Protein AF-A0A7S1QP02-F1 (afdb_monomer)

Radius of gyration: 26.19 Å; Cα contacts (8 Å, |Δi|>4): 646; chains: 1; bounding box: 62×50×78 Å

Solvent-accessible surface area (backbone atoms only — not comparable to full-atom values): 21861 Å² total; per-residue (Å²): 102,77,66,55,55,64,58,29,30,78,93,38,52,48,40,54,50,46,21,65,76,33,60,31,50,73,46,64,78,52,88,74,94,70,68,62,50,69,46,89,92,47,103,56,78,43,66,62,75,51,76,45,66,43,62,51,73,68,23,32,51,49,41,50,46,52,52,48,27,58,47,25,77,73,41,73,57,69,56,36,47,46,32,73,76,69,66,54,70,90,66,77,80,71,92,50,93,65,46,54,67,51,76,45,83,47,60,72,90,52,40,67,62,60,34,26,80,94,41,48,41,37,52,28,45,22,47,20,26,68,15,43,63,41,54,37,75,50,28,44,38,28,37,32,37,66,66,21,34,49,44,37,52,52,54,50,50,50,59,56,40,23,77,82,32,55,36,82,81,78,66,65,93,77,46,88,50,58,46,82,41,82,37,51,17,74,47,45,65,65,56,31,27,76,95,40,49,47,41,50,46,52,22,62,79,38,30,21,40,74,46,58,48,75,39,34,58,99,78,44,80,69,52,70,70,63,70,36,45,34,40,30,29,20,51,70,70,33,33,50,52,41,52,52,52,50,41,25,53,46,18,72,78,39,72,57,67,50,52,73,78,56,70,70,37,83,68,89,62,89,47,77,48,67,28,30,45,78,49,50,69,67,56,43,52,62,47,31,35,78,94,38,52,46,30,53,30,47,20,50,51,26,70,16,47,60,50,57,35,68,46,35,38,38,36,30,30,38,58,70,18,36,50,44,35,50,52,54,50,48,51,55,53,30,44,78,73,73,40,52,68,52,78,62,84,95,54,88,84,60,48,79,45,80,54,82,63,102,79,41,68,59,58,54,59,58,30,23,81,96,36,50,50,38,52,48,52,20,65,78,69,43,34,52,64,44,79,30,20,38,90,87,63,52,60,26,38,37,58

pLDDT: mean 86.46, std 13.13, range [42.91, 98.19]

Organism: Alexandrium catenella (NCBI:txid2925)

InterPro domains:
  IPR036612 K Homology domain, type 1 superfamily [SSF54791] (101-191)

Mean predicted aligned error: 8.54 Å

Foldseek 3Di:
DVLVCQLLDDVNVNVVVLCVVLVKDKDFPDPPVPDFDQDPPDPDGDDDTDIDIGDDPRSSVLSVLVSLQSSCVVVPCPPVVCCVVPVDLVDPDDPDLFKDKHKDAADLVCQCVCCDDVSLNVQLLCLQLVWRWHDRRRMTMTITGPSSRVSSVVLSVQSSVLQVFFGDDPPPVPDPFKDKDWAFLQCVCVCCDDQNPNVSVLSVVLSWDKDWGRARHSDGDGPNGGTIIIIIGHDPQSNVLSRLVVLQSRCVVPPCPNVVVDDADDDPDAWKDKGKDFADPVLVPQCCDDVRLNVQLLCLLLVWRWDCNDRIIMTIGGPSSSVSSVLSSVCSVCVVVVAFEDECPPPPSKDKAADPDDPDVVVCVCCDDVRVNVSVVSVVVSHDWDWGAYPVGGTIIID

Nearest PDB structures (foldseek):
  3aev-assembly1_B  TM=4.846E-01  e=1.961E-05  Pyrococcus horikoshii
  7mqa-assembly1_SW  TM=4.333E-01  e=4.065E-03  Homo sapiens
  2yqr-assembly1_A  TM=5.505E-01  e=5.426E-01  Homo sapiens
  4nbq-assembly1_A  TM=2.793E-01  e=1.440E-02  Coxiella burnetii RSA 493
  4nbq-assembly1_B  TM=2.946E-01  e=2.785E-02  Coxiella burnetii RSA 493

Structure (mmCIF, N/CA/C/O backbone):
data_AF-A0A7S1QP02-F1
#
_entry.id   AF-A0A7S1QP02-F1
#
loop_
_atom_site.group_PDB
_atom_site.id
_atom_site.type_symbol
_atom_site.label_atom_id
_atom_site.label_alt_id
_atom_site.label_comp_id
_atom_site.label_asym_id
_atom_site.label_entity_id
_atom_site.label_seq_id
_atom_site.pdbx_PDB_ins_code
_atom_site.Cartn_x
_atom_site.Cartn_y
_atom_site.Cartn_z
_atom_site.occupancy
_atom_site.B_iso_or_equiv
_atom_site.auth_seq_id
_atom_site.auth_comp_id
_atom_site.auth_asym_id
_atom_site.auth_atom_id
_atom_site.pdbx_PDB_model_num
ATOM 1 N N . ASP A 1 1 ? 35.250 -10.029 -15.459 1.00 49.50 1 ASP A N 1
ATOM 2 C CA . ASP A 1 1 ? 35.823 -9.808 -14.109 1.00 49.50 1 ASP A CA 1
ATOM 3 C C . ASP A 1 1 ? 35.282 -8.571 -13.396 1.00 49.50 1 ASP A C 1
ATOM 5 O O . ASP A 1 1 ? 34.650 -8.747 -12.364 1.00 49.50 1 ASP A O 1
ATOM 9 N N . LEU A 1 2 ? 35.412 -7.347 -13.934 1.00 54.09 2 LEU A N 1
ATOM 10 C CA . LEU A 1 2 ? 34.911 -6.124 -13.266 1.00 54.09 2 LEU A CA 1
ATOM 11 C C . LEU A 1 2 ? 33.413 -6.181 -12.892 1.00 54.09 2 LEU A C 1
ATOM 13 O O . LEU A 1 2 ? 33.050 -5.841 -11.773 1.00 54.09 2 LEU A O 1
ATOM 17 N N . SER A 1 3 ? 32.546 -6.671 -13.783 1.00 59.09 3 SER A N 1
ATOM 18 C CA . SER A 1 3 ? 31.089 -6.735 -13.564 1.00 59.09 3 SER A CA 1
ATOM 19 C C . SER A 1 3 ? 30.673 -7.689 -12.437 1.00 59.09 3 SER A C 1
ATOM 21 O O . SER A 1 3 ? 29.690 -7.432 -11.749 1.00 59.09 3 SER A O 1
ATOM 23 N N . VAL A 1 4 ? 31.434 -8.767 -12.223 1.00 61.22 4 VAL A N 1
ATOM 24 C CA . VAL A 1 4 ? 31.115 -9.824 -11.247 1.00 61.22 4 VAL A CA 1
ATOM 25 C C . VAL A 1 4 ? 31.229 -9.283 -9.828 1.00 61.22 4 VAL A C 1
ATOM 27 O O . VAL A 1 4 ? 30.309 -9.459 -9.039 1.00 61.22 4 VAL A O 1
ATOM 30 N N . GLY A 1 5 ? 32.309 -8.551 -9.528 1.00 61.28 5 GLY A N 1
ATOM 31 C CA . GLY A 1 5 ? 32.510 -7.915 -8.222 1.00 61.28 5 GLY A CA 1
ATOM 32 C C . GLY A 1 5 ? 31.448 -6.862 -7.881 1.00 61.28 5 GLY A C 1
ATOM 33 O O . GLY A 1 5 ? 31.125 -6.663 -6.712 1.00 61.28 5 GLY A O 1
ATOM 34 N N . PHE A 1 6 ? 30.863 -6.204 -8.890 1.00 67.50 6 PHE A N 1
ATOM 35 C CA . PHE A 1 6 ? 29.771 -5.244 -8.685 1.00 67.50 6 PHE A CA 1
ATOM 36 C C . PHE A 1 6 ? 28.426 -5.924 -8.437 1.00 67.50 6 PHE A C 1
ATOM 38 O O . PHE A 1 6 ? 27.654 -5.459 -7.603 1.00 67.50 6 PHE A O 1
ATOM 45 N N . VAL A 1 7 ? 28.166 -7.023 -9.143 1.00 68.81 7 VAL A N 1
ATOM 46 C CA . VAL A 1 7 ? 26.959 -7.839 -8.978 1.00 68.81 7 VAL A CA 1
ATOM 47 C C . VAL A 1 7 ? 26.949 -8.536 -7.614 1.00 68.81 7 VAL A C 1
ATOM 49 O O . VAL A 1 7 ? 25.922 -8.562 -6.941 1.00 68.81 7 VAL A O 1
ATOM 52 N N . THR A 1 8 ? 28.094 -9.048 -7.157 1.00 72.50 8 THR A N 1
ATOM 53 C CA . THR A 1 8 ? 28.209 -9.662 -5.827 1.00 72.50 8 THR A CA 1
ATOM 54 C C . THR A 1 8 ? 28.204 -8.620 -4.706 1.00 72.50 8 THR A C 1
ATOM 56 O O . THR A 1 8 ? 27.559 -8.818 -3.672 1.00 72.50 8 THR A O 1
ATOM 59 N N . GLY A 1 9 ? 28.869 -7.480 -4.907 1.00 69.75 9 GLY A N 1
ATOM 60 C CA . GLY A 1 9 ? 29.130 -6.496 -3.858 1.00 69.75 9 GLY A CA 1
ATOM 61 C C . GLY A 1 9 ? 30.171 -6.990 -2.845 1.00 69.75 9 GLY A C 1
ATOM 62 O O . GLY A 1 9 ? 30.609 -8.141 -2.881 1.00 69.75 9 GLY A O 1
ATOM 63 N N . ALA A 1 10 ? 30.574 -6.121 -1.911 1.00 70.06 10 ALA A N 1
ATOM 64 C CA . ALA A 1 10 ? 31.550 -6.488 -0.880 1.00 70.06 10 ALA A CA 1
ATOM 65 C C . ALA A 1 10 ? 31.047 -7.712 -0.088 1.00 70.06 10 ALA A C 1
ATOM 67 O O . ALA A 1 10 ? 29.937 -7.690 0.445 1.00 70.06 10 ALA A O 1
ATOM 68 N N . ASN A 1 11 ? 31.844 -8.784 -0.050 1.00 70.75 11 ASN A N 1
ATOM 69 C CA . ASN A 1 11 ? 31.512 -10.063 0.593 1.00 70.75 11 ASN A CA 1
ATOM 70 C C . ASN A 1 11 ? 30.176 -10.696 0.138 1.00 70.75 11 ASN A C 1
ATOM 72 O O . ASN A 1 11 ? 29.549 -11.421 0.907 1.00 70.75 11 ASN A O 1
ATOM 76 N N . GLY A 1 12 ? 29.701 -10.413 -1.082 1.00 76.25 12 GLY A N 1
ATOM 77 C CA . GLY A 1 12 ? 28.426 -10.952 -1.576 1.00 76.25 12 GLY A CA 1
ATOM 78 C C . GLY A 1 12 ? 27.178 -10.254 -1.018 1.00 76.25 12 GLY A C 1
ATOM 79 O O . GLY A 1 12 ? 26.059 -10.694 -1.279 1.00 76.25 12 GLY A O 1
ATOM 80 N N . ALA A 1 13 ? 27.335 -9.168 -0.252 1.00 84.00 13 ALA A N 1
ATOM 81 C CA . ALA A 1 13 ? 26.232 -8.525 0.462 1.00 84.00 13 ALA A CA 1
ATOM 82 C C . ALA A 1 13 ? 25.151 -7.940 -0.460 1.00 84.00 13 ALA A C 1
ATOM 84 O O . ALA A 1 13 ? 23.989 -7.848 -0.061 1.00 84.00 13 ALA A O 1
ATOM 85 N N . HIS A 1 14 ? 25.506 -7.524 -1.681 1.00 86.69 14 HIS A N 1
ATOM 86 C CA . HIS A 1 14 ? 24.513 -7.011 -2.622 1.00 86.69 14 HIS A CA 1
ATOM 87 C C . HIS A 1 14 ? 23.657 -8.146 -3.184 1.00 86.69 14 HIS A C 1
ATOM 89 O O . HIS A 1 14 ? 22.432 -8.051 -3.168 1.00 86.69 14 HIS A O 1
ATOM 95 N N . LEU A 1 15 ? 24.303 -9.240 -3.587 1.00 87.88 15 LEU A N 1
ATOM 96 C CA . LEU A 1 15 ? 23.632 -10.428 -4.097 1.00 87.88 15 LEU A CA 1
ATOM 97 C C . LEU A 1 15 ? 22.687 -11.018 -3.040 1.00 87.88 15 LEU A C 1
ATOM 99 O O . LEU A 1 15 ? 21.513 -11.207 -3.338 1.00 87.88 15 LEU A O 1
ATOM 103 N N . ARG A 1 16 ? 23.137 -11.152 -1.783 1.00 90.00 16 ARG A N 1
ATOM 104 C CA . ARG A 1 16 ? 22.290 -11.578 -0.649 1.00 90.00 16 ARG A CA 1
ATOM 105 C C . ARG A 1 16 ? 21.060 -10.697 -0.433 1.00 90.00 16 ARG A C 1
ATOM 107 O O . ARG A 1 16 ? 19.982 -11.200 -0.144 1.00 90.00 16 ARG A O 1
ATOM 114 N N . ARG A 1 17 ? 21.206 -9.379 -0.581 1.00 91.88 17 ARG A N 1
ATOM 115 C CA . ARG A 1 17 ? 20.083 -8.445 -0.429 1.00 91.88 17 ARG A CA 1
ATOM 116 C C . ARG A 1 17 ? 19.027 -8.654 -1.509 1.00 91.88 17 ARG A C 1
ATOM 118 O O . ARG A 1 17 ? 17.843 -8.597 -1.216 1.00 91.88 17 ARG A O 1
ATOM 125 N N . VAL A 1 18 ? 19.455 -8.887 -2.748 1.00 94.00 18 VAL A N 1
ATOM 126 C CA . VAL A 1 18 ? 18.533 -9.134 -3.865 1.00 94.00 18 VAL A CA 1
ATOM 127 C C . VAL A 1 18 ? 17.896 -10.525 -3.753 1.00 94.00 18 VAL A C 1
ATOM 129 O O . VAL A 1 18 ? 16.729 -10.676 -4.104 1.00 94.00 18 VAL A O 1
ATOM 132 N N . GLU A 1 19 ? 18.616 -11.518 -3.215 1.00 94.94 19 GLU A N 1
ATOM 133 C CA . GLU A 1 19 ? 18.048 -12.825 -2.840 1.00 94.94 19 GLU A CA 1
ATOM 134 C C . GLU A 1 19 ? 16.889 -12.668 -1.847 1.00 94.94 19 GLU A C 1
ATOM 136 O O . GLU A 1 19 ? 15.806 -13.201 -2.081 1.00 94.94 19 GLU A O 1
ATOM 141 N N . GLU A 1 20 ? 17.096 -11.889 -0.781 1.00 94.69 20 GLU A N 1
ATOM 142 C CA . GLU A 1 20 ? 16.081 -11.614 0.243 1.00 94.69 20 GLU A CA 1
ATOM 143 C C . GLU A 1 20 ? 14.900 -10.802 -0.311 1.00 94.69 20 GLU A C 1
ATOM 145 O O . GLU A 1 20 ? 13.749 -11.175 -0.098 1.00 94.69 20 GLU A O 1
ATOM 150 N N . GLU A 1 21 ? 15.171 -9.738 -1.074 1.00 93.81 21 GLU A N 1
ATOM 151 C CA . GLU A 1 21 ? 14.143 -8.863 -1.658 1.00 93.81 21 GLU A CA 1
ATOM 152 C C . GLU A 1 21 ? 13.182 -9.626 -2.579 1.00 93.81 21 GLU A C 1
ATOM 154 O O . GLU A 1 21 ? 11.975 -9.384 -2.558 1.00 93.81 21 GLU A O 1
ATOM 159 N N . TRP A 1 22 ? 13.706 -10.553 -3.385 1.00 95.69 22 TRP A N 1
ATOM 160 C CA . TRP A 1 22 ? 12.922 -11.260 -4.400 1.00 95.69 22 TRP A CA 1
ATOM 161 C C . TRP A 1 22 ? 12.559 -12.700 -4.032 1.00 95.69 22 TRP A C 1
ATOM 163 O O . TRP A 1 22 ? 11.867 -13.361 -4.813 1.00 95.69 22 TRP A O 1
ATOM 173 N N . GLY A 1 23 ? 13.002 -13.193 -2.873 1.00 96.00 23 GLY A N 1
ATOM 174 C CA . GLY A 1 23 ? 12.781 -14.575 -2.444 1.00 96.00 23 GLY A CA 1
ATOM 175 C C . GLY A 1 23 ? 13.398 -15.587 -3.414 1.00 96.00 23 GLY A C 1
ATOM 176 O O . GLY A 1 23 ? 12.734 -16.538 -3.836 1.00 96.00 23 GLY A O 1
ATOM 177 N N . VAL A 1 24 ? 14.645 -15.350 -3.822 1.00 96.88 24 VAL A N 1
ATOM 178 C CA . VAL A 1 24 ? 15.385 -16.187 -4.781 1.00 96.88 24 VAL A CA 1
ATOM 179 C C . VAL A 1 24 ? 16.735 -16.617 -4.224 1.00 96.88 24 VAL A C 1
ATOM 181 O O . VAL A 1 24 ? 17.241 -16.035 -3.274 1.00 96.88 24 VAL A O 1
ATOM 184 N N . ILE A 1 25 ? 17.339 -17.614 -4.863 1.00 95.50 25 ILE A N 1
ATOM 185 C CA . ILE A 1 25 ? 18.738 -17.997 -4.659 1.00 95.50 25 ILE A CA 1
ATOM 186 C C . ILE A 1 25 ? 19.488 -17.719 -5.958 1.00 95.50 25 ILE A C 1
ATOM 188 O O . ILE A 1 25 ? 19.009 -18.065 -7.039 1.00 95.50 25 ILE A O 1
ATOM 192 N N . MET A 1 26 ? 20.661 -17.104 -5.866 1.00 92.81 26 MET A N 1
ATOM 193 C CA . MET A 1 26 ? 21.491 -16.744 -7.006 1.00 92.81 26 MET A CA 1
ATOM 194 C C . MET A 1 26 ? 22.904 -17.295 -6.840 1.00 92.81 26 MET A C 1
ATOM 196 O O . MET A 1 26 ? 23.518 -17.190 -5.783 1.00 92.81 26 MET A O 1
ATOM 200 N N . MET A 1 27 ? 23.457 -17.862 -7.907 1.00 89.38 27 MET A N 1
ATOM 201 C CA . MET A 1 27 ? 24.835 -18.354 -7.911 1.00 89.38 27 MET A CA 1
ATOM 202 C C . MET A 1 27 ? 25.445 -18.262 -9.298 1.00 89.38 27 MET A C 1
ATOM 204 O O . MET A 1 27 ? 24.757 -18.424 -10.304 1.00 89.38 27 MET A O 1
ATOM 208 N N . PHE A 1 28 ? 26.749 -18.017 -9.361 1.00 85.81 28 PHE A N 1
ATOM 209 C CA . PHE A 1 28 ? 27.477 -18.121 -10.618 1.00 85.81 28 PHE A CA 1
ATOM 210 C C . PHE A 1 28 ? 27.675 -19.604 -10.940 1.00 85.81 28 PHE A C 1
ATOM 212 O O . PHE A 1 28 ? 28.263 -20.329 -10.141 1.00 85.81 28 PHE A O 1
ATOM 219 N N . ALA A 1 29 ? 27.127 -20.052 -12.071 1.00 73.38 29 ALA A N 1
ATOM 220 C CA . ALA A 1 29 ? 27.144 -21.458 -12.477 1.00 73.38 29 ALA A CA 1
ATOM 221 C C . ALA A 1 29 ? 28.553 -21.923 -12.873 1.00 73.38 29 ALA A C 1
ATOM 223 O O . ALA A 1 29 ? 28.926 -23.069 -12.644 1.00 73.38 29 ALA A O 1
ATOM 224 N N . GLU A 1 30 ? 29.353 -21.009 -13.415 1.00 64.31 30 GLU A N 1
ATOM 225 C CA . GLU A 1 30 ? 30.724 -21.254 -13.833 1.00 64.31 30 GLU A CA 1
ATOM 226 C C . GLU A 1 30 ? 31.567 -20.104 -13.282 1.00 64.31 30 GLU A C 1
ATOM 228 O O . GLU A 1 30 ? 31.364 -18.955 -13.646 1.00 64.31 30 GLU A O 1
ATOM 233 N N . TYR A 1 31 ? 32.466 -20.401 -12.343 1.00 55.09 31 TYR A N 1
ATOM 234 C CA . TYR A 1 31 ? 33.535 -19.499 -11.893 1.00 55.09 31 TYR A CA 1
ATOM 235 C C . TYR A 1 31 ? 34.872 -20.139 -12.294 1.00 55.09 31 TYR A C 1
ATOM 237 O O . TYR A 1 31 ? 35.757 -20.362 -11.473 1.00 55.09 31 TYR A O 1
ATOM 245 N N . SER A 1 32 ? 34.978 -20.595 -13.547 1.00 49.97 32 SER A N 1
ATOM 246 C CA . SER A 1 32 ? 36.128 -21.388 -14.009 1.00 49.97 32 SER A CA 1
ATOM 247 C C . SER A 1 32 ? 37.253 -20.516 -14.569 1.00 49.97 32 SER A C 1
ATOM 249 O O . SER A 1 32 ? 38.399 -20.958 -14.651 1.00 49.97 32 SER A O 1
ATOM 251 N N . GLY A 1 33 ? 36.940 -19.279 -14.972 1.00 50.47 33 GLY A N 1
ATOM 252 C CA . GLY A 1 33 ? 37.865 -18.382 -15.660 1.00 50.47 33 GLY A CA 1
ATOM 253 C C . GLY A 1 33 ? 38.408 -18.904 -16.990 1.00 50.47 33 GLY A C 1
ATOM 254 O O . GLY A 1 33 ? 39.396 -18.363 -17.485 1.00 50.47 33 GLY A O 1
ATOM 255 N N . ARG A 1 34 ? 37.786 -19.943 -17.562 1.00 45.41 34 ARG A N 1
ATOM 256 C CA . ARG A 1 34 ? 38.250 -20.612 -18.787 1.00 45.41 34 ARG A CA 1
ATOM 257 C C . ARG A 1 34 ? 37.310 -20.443 -19.975 1.00 45.41 34 ARG A C 1
ATOM 259 O O . ARG A 1 34 ? 37.799 -20.445 -21.101 1.00 45.41 34 ARG A O 1
ATOM 266 N N . ASP A 1 35 ? 36.021 -20.214 -19.745 1.00 48.34 35 ASP A N 1
ATOM 267 C CA . ASP A 1 35 ? 35.048 -20.129 -20.831 1.00 48.34 35 ASP A CA 1
ATOM 268 C C . ASP A 1 35 ? 34.835 -18.683 -21.280 1.00 48.34 35 ASP A C 1
ATOM 270 O O . ASP A 1 35 ? 34.201 -17.840 -20.645 1.00 48.34 35 ASP A O 1
ATOM 274 N N . VAL A 1 36 ? 35.464 -18.386 -22.410 1.00 50.59 36 VAL A N 1
ATOM 275 C CA . VAL A 1 36 ? 35.325 -17.144 -23.151 1.00 50.59 36 VAL A CA 1
ATOM 276 C C . VAL A 1 36 ? 34.246 -17.370 -24.202 1.00 50.59 36 VAL A C 1
ATOM 278 O O . VAL A 1 36 ? 34.511 -17.925 -25.266 1.00 50.59 36 VAL A O 1
ATOM 281 N N . THR A 1 37 ? 33.022 -16.931 -23.935 1.00 48.84 37 THR A N 1
ATOM 282 C CA . THR A 1 37 ? 32.000 -16.835 -24.979 1.00 48.84 37 THR A CA 1
ATOM 283 C C . THR A 1 37 ? 32.364 -15.683 -25.924 1.00 48.84 37 THR A C 1
ATOM 285 O O . THR A 1 37 ? 32.526 -14.538 -25.493 1.00 48.84 37 THR A O 1
ATOM 288 N N . PRO A 1 38 ? 32.531 -15.929 -27.233 1.00 44.19 38 PRO A N 1
ATOM 289 C CA . PRO A 1 38 ? 32.737 -14.843 -28.177 1.00 44.19 38 PRO A CA 1
ATOM 290 C C . PRO A 1 38 ? 31.475 -13.973 -28.213 1.00 44.19 38 PRO A C 1
ATOM 292 O O . PRO A 1 38 ? 30.380 -14.446 -28.516 1.00 44.19 38 PRO A O 1
ATOM 295 N N . ALA A 1 39 ? 31.614 -12.684 -27.893 1.00 44.31 39 ALA A N 1
ATOM 296 C CA . ALA A 1 39 ? 30.530 -11.731 -28.082 1.00 44.31 39 ALA A CA 1
ATOM 297 C C . ALA A 1 39 ? 30.248 -11.606 -29.584 1.00 44.31 39 ALA A C 1
ATOM 299 O O . ALA A 1 39 ? 31.131 -11.225 -30.355 1.00 44.31 39 ALA A O 1
ATOM 300 N N . ALA A 1 40 ? 29.020 -11.920 -29.999 1.00 42.91 40 ALA A N 1
ATOM 301 C CA . ALA A 1 40 ? 28.601 -11.777 -31.386 1.00 42.91 40 ALA A CA 1
ATOM 302 C C . ALA A 1 40 ? 28.872 -10.342 -31.882 1.00 42.91 40 ALA A C 1
ATOM 304 O O . ALA A 1 40 ? 28.337 -9.377 -31.336 1.00 42.91 40 ALA A O 1
ATOM 305 N N . GLY A 1 41 ? 29.721 -10.210 -32.906 1.00 50.03 41 GLY A N 1
ATOM 306 C CA . GLY A 1 41 ? 29.921 -8.965 -33.658 1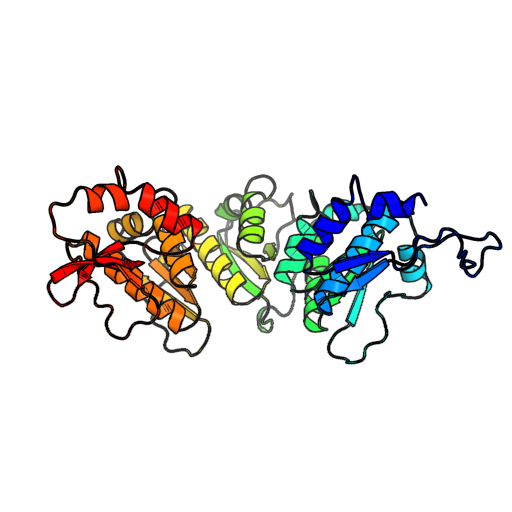.00 50.03 41 GLY A CA 1
ATOM 307 C C . GLY A 1 41 ? 31.109 -8.079 -33.265 1.00 50.03 41 GLY A C 1
ATOM 308 O O . GLY A 1 41 ? 31.358 -7.093 -33.951 1.00 50.03 41 GLY A O 1
ATOM 309 N N . SER A 1 42 ? 31.892 -8.407 -32.235 1.00 47.25 42 SER A N 1
ATOM 310 C CA . SER A 1 42 ? 33.157 -7.709 -31.958 1.00 47.25 42 SER A CA 1
ATOM 311 C C . SER A 1 42 ? 34.255 -8.747 -31.804 1.00 47.25 42 SER A C 1
ATOM 313 O O . SER A 1 42 ? 34.231 -9.482 -30.824 1.00 47.25 42 SER A O 1
ATOM 315 N N . GLY A 1 43 ? 35.201 -8.826 -32.742 1.00 48.25 43 GLY A N 1
ATOM 316 C CA . GLY A 1 43 ? 36.301 -9.807 -32.775 1.00 48.25 43 GLY A CA 1
ATOM 317 C C . GLY A 1 43 ? 37.287 -9.773 -31.594 1.00 48.25 43 GLY A C 1
ATOM 318 O O . GLY A 1 43 ? 38.425 -10.200 -31.745 1.00 48.25 43 GLY A O 1
ATOM 319 N N . GLN A 1 44 ? 36.880 -9.266 -30.427 1.00 46.06 44 GLN A N 1
ATOM 320 C CA . GLN A 1 44 ? 37.563 -9.448 -29.157 1.00 46.06 44 GLN A CA 1
ATOM 321 C C . GLN A 1 44 ? 36.778 -10.422 -28.260 1.00 46.06 44 GLN A C 1
ATOM 323 O O . GLN A 1 44 ? 35.591 -10.195 -28.005 1.00 46.06 44 GLN A O 1
ATOM 328 N N . PRO A 1 45 ? 37.431 -11.472 -27.733 1.00 48.47 45 PRO A N 1
ATOM 329 C CA . PRO A 1 45 ? 36.833 -12.353 -26.741 1.00 48.47 45 PRO A CA 1
ATOM 330 C C . PRO A 1 45 ? 36.399 -11.562 -25.499 1.00 48.47 45 PRO A C 1
ATOM 332 O O . PRO A 1 45 ? 37.230 -10.993 -24.791 1.00 48.47 45 PRO A O 1
ATOM 335 N N . ARG A 1 46 ? 35.091 -11.508 -25.224 1.00 57.41 46 ARG A N 1
ATOM 336 C CA . ARG A 1 46 ? 34.545 -10.883 -24.013 1.00 57.41 46 ARG A CA 1
ATOM 337 C C . ARG A 1 46 ? 34.178 -11.976 -23.028 1.00 57.41 46 ARG A C 1
ATOM 339 O O . ARG A 1 46 ? 33.242 -12.724 -23.249 1.00 57.41 46 ARG A O 1
ATOM 346 N N . ARG A 1 47 ? 34.904 -12.042 -21.918 1.00 63.81 47 ARG A N 1
ATOM 347 C CA . ARG A 1 47 ? 34.622 -12.990 -20.840 1.00 63.81 47 ARG A CA 1
ATOM 348 C C . ARG A 1 47 ? 33.305 -12.622 -20.147 1.00 63.81 47 ARG A C 1
ATOM 350 O O . ARG A 1 47 ? 33.227 -11.573 -19.502 1.00 63.81 47 ARG A O 1
ATOM 357 N N . THR A 1 48 ? 32.282 -13.462 -20.293 1.00 68.75 48 THR A N 1
ATOM 358 C CA . THR A 1 48 ? 31.011 -13.353 -19.561 1.00 68.75 48 THR A CA 1
ATOM 359 C C . THR A 1 48 ? 30.893 -14.502 -18.574 1.00 68.75 48 THR A C 1
ATOM 361 O O . THR A 1 48 ? 31.256 -15.618 -18.913 1.00 68.75 48 THR A O 1
ATOM 364 N N . GLU A 1 49 ? 30.354 -14.238 -17.390 1.00 77.12 49 GLU A N 1
ATOM 365 C CA . GLU A 1 49 ? 30.081 -15.271 -16.387 1.00 77.12 49 GLU A CA 1
ATOM 366 C C . GLU A 1 49 ? 28.559 -15.472 -16.292 1.00 77.12 49 GLU A C 1
ATOM 368 O O . GLU A 1 49 ? 27.796 -14.502 -16.393 1.00 77.12 49 GLU A O 1
ATOM 373 N N . THR A 1 50 ? 28.110 -16.710 -16.085 1.00 83.62 50 THR A N 1
ATOM 374 C CA . THR A 1 50 ? 26.680 -17.055 -16.048 1.00 83.62 50 THR A CA 1
ATOM 375 C C . THR A 1 50 ? 26.141 -16.994 -14.621 1.00 83.62 50 THR A C 1
ATOM 377 O O . THR A 1 50 ? 26.553 -17.777 -13.767 1.00 83.62 50 THR A O 1
ATOM 380 N N . LEU A 1 51 ? 25.185 -16.095 -14.362 1.00 88.38 51 LEU A N 1
ATOM 381 C CA . LEU A 1 51 ? 24.447 -16.027 -13.096 1.00 88.38 51 LEU A CA 1
ATOM 382 C C . LEU A 1 51 ? 23.147 -16.834 -13.201 1.00 88.38 51 LEU A C 1
ATOM 384 O O . LEU A 1 51 ? 22.218 -16.437 -13.903 1.00 88.38 51 LEU A O 1
ATOM 388 N N . ALA A 1 52 ? 23.070 -17.947 -12.479 1.00 90.81 52 ALA A N 1
ATOM 389 C CA . ALA A 1 52 ? 21.853 -18.729 -12.333 1.00 90.81 52 ALA A CA 1
ATOM 390 C C . ALA A 1 52 ? 20.975 -18.146 -11.215 1.00 90.81 52 ALA A C 1
ATOM 392 O O . ALA A 1 52 ? 21.470 -17.822 -10.135 1.00 90.81 52 ALA A O 1
ATOM 393 N N . ILE A 1 53 ? 19.669 -18.025 -11.475 1.00 93.69 53 ILE A N 1
ATOM 394 C CA . ILE A 1 53 ? 18.671 -17.488 -10.539 1.00 93.69 53 ILE A CA 1
ATOM 395 C C . ILE A 1 53 ? 17.580 -18.543 -10.346 1.00 93.69 53 ILE A C 1
ATOM 397 O O . ILE A 1 53 ? 16.919 -18.941 -11.304 1.00 93.69 53 ILE A O 1
ATOM 401 N N . PHE A 1 54 ? 17.364 -18.973 -9.109 1.00 94.38 54 PHE A N 1
ATOM 402 C CA . PHE A 1 54 ? 16.411 -20.013 -8.725 1.00 94.38 54 PHE A CA 1
ATOM 403 C C . PHE A 1 54 ? 15.331 -19.435 -7.808 1.00 94.38 54 PHE A C 1
ATOM 405 O O . PHE A 1 54 ? 15.614 -18.588 -6.969 1.00 94.38 54 PHE A O 1
ATOM 412 N N . GLY A 1 55 ? 14.086 -19.891 -7.949 1.00 94.88 55 GLY A N 1
ATOM 413 C CA . GLY A 1 55 ? 12.946 -19.405 -7.159 1.00 94.88 55 GLY A CA 1
ATOM 414 C C . GLY A 1 55 ? 11.674 -19.253 -7.998 1.00 94.88 55 GLY A C 1
ATOM 415 O O . GLY A 1 55 ? 11.656 -19.710 -9.144 1.00 94.88 55 GLY A O 1
ATOM 416 N N . PRO A 1 56 ? 10.606 -18.623 -7.479 1.00 93.38 56 PRO A N 1
ATOM 417 C CA . PRO A 1 56 ? 9.357 -18.393 -8.215 1.00 93.38 56 PRO A CA 1
ATOM 418 C C . PRO A 1 56 ? 9.553 -17.509 -9.458 1.00 93.38 56 PRO A C 1
ATOM 420 O O . PRO A 1 56 ? 10.395 -16.615 -9.448 1.00 93.38 56 PRO A O 1
ATOM 423 N N . ARG A 1 57 ? 8.745 -17.694 -10.519 1.00 91.12 57 ARG A N 1
ATOM 424 C CA . ARG A 1 57 ? 8.850 -16.947 -11.802 1.00 91.12 57 ARG A CA 1
ATOM 425 C C . ARG A 1 57 ? 8.997 -15.432 -11.601 1.00 91.12 57 ARG A C 1
ATOM 427 O O . ARG A 1 57 ? 9.923 -14.832 -12.143 1.00 91.12 57 ARG A O 1
ATOM 434 N N . ARG A 1 58 ? 8.108 -14.837 -10.796 1.00 92.94 58 ARG A N 1
ATOM 435 C CA . ARG A 1 58 ? 8.114 -13.403 -10.459 1.00 92.94 58 ARG A CA 1
ATOM 436 C C . ARG A 1 58 ? 9.412 -12.990 -9.755 1.00 92.94 58 ARG A C 1
ATOM 438 O O . ARG A 1 58 ? 10.045 -12.033 -10.189 1.00 92.94 58 ARG A O 1
ATOM 445 N N . GLY A 1 59 ? 9.839 -13.746 -8.740 1.00 95.56 59 GLY A N 1
ATOM 446 C CA . GLY A 1 59 ? 11.091 -13.505 -8.016 1.00 95.56 59 GLY A CA 1
ATOM 447 C C . GLY A 1 59 ? 12.311 -13.557 -8.935 1.00 95.56 59 GLY A C 1
ATOM 448 O O . GLY A 1 59 ? 13.108 -12.621 -8.965 1.00 95.56 59 GLY A O 1
ATOM 449 N N . ARG A 1 60 ? 12.412 -14.594 -9.782 1.00 94.56 60 ARG A N 1
ATOM 450 C CA . ARG A 1 60 ? 13.518 -14.724 -10.747 1.00 94.56 60 ARG A CA 1
ATOM 451 C C . ARG A 1 60 ? 13.584 -13.537 -11.701 1.00 94.56 60 ARG A C 1
ATOM 453 O O . ARG A 1 60 ? 14.668 -13.023 -11.955 1.00 94.56 60 ARG A O 1
ATOM 460 N N . ARG A 1 61 ? 12.434 -13.085 -12.213 1.00 94.25 61 ARG A N 1
ATOM 461 C CA . ARG A 1 61 ? 12.372 -11.945 -13.137 1.00 94.25 61 ARG A CA 1
ATOM 462 C C . ARG A 1 61 ? 12.763 -10.633 -12.461 1.00 94.25 61 ARG A C 1
ATOM 464 O O . ARG A 1 61 ? 13.520 -9.860 -13.041 1.00 94.25 61 ARG A O 1
ATOM 471 N N . GLY A 1 62 ? 12.279 -10.390 -11.246 1.00 95.56 62 GLY A N 1
ATOM 472 C CA . GLY A 1 62 ? 12.647 -9.203 -10.476 1.00 95.56 62 GLY A CA 1
ATOM 473 C C . GLY A 1 62 ? 14.144 -9.148 -10.176 1.00 95.56 62 GLY A C 1
ATOM 474 O O . GLY A 1 62 ? 14.789 -8.130 -10.434 1.00 95.56 62 GLY A O 1
ATOM 475 N N . ALA A 1 63 ? 14.723 -10.273 -9.750 1.00 95.81 63 ALA A N 1
ATOM 476 C CA . ALA A 1 63 ? 16.159 -10.395 -9.529 1.00 95.81 63 ALA A CA 1
ATOM 477 C C . ALA A 1 63 ? 16.966 -10.212 -10.826 1.00 95.81 63 ALA A C 1
ATOM 479 O O . ALA A 1 63 ? 17.923 -9.440 -10.841 1.00 95.81 63 ALA A O 1
ATOM 480 N N . GLN A 1 64 ? 16.547 -10.838 -11.934 1.00 95.19 64 GLN A N 1
ATOM 481 C CA . GLN A 1 64 ? 17.178 -10.676 -13.249 1.00 95.19 64 GLN A CA 1
ATOM 482 C C . GLN A 1 64 ? 17.237 -9.200 -13.659 1.00 95.19 64 GLN A C 1
ATOM 484 O O . GLN A 1 64 ? 18.312 -8.687 -13.960 1.00 95.19 64 GLN A O 1
ATOM 489 N N . LEU A 1 65 ? 16.098 -8.502 -13.633 1.00 95.75 65 LEU A N 1
ATOM 490 C CA . LEU A 1 65 ? 16.035 -7.090 -14.004 1.00 95.75 65 LEU A CA 1
ATOM 491 C C . LEU A 1 65 ? 16.870 -6.218 -13.058 1.00 95.75 65 LEU A C 1
ATOM 493 O O . LEU A 1 65 ? 17.578 -5.324 -13.520 1.00 95.75 65 LEU A O 1
ATOM 497 N N . THR A 1 66 ? 16.848 -6.500 -11.752 1.00 95.25 66 THR A N 1
ATOM 498 C CA . THR A 1 66 ? 17.680 -5.795 -10.764 1.00 95.25 66 THR A CA 1
ATOM 499 C C . THR A 1 66 ? 19.166 -5.933 -11.100 1.00 95.25 66 THR A C 1
ATOM 501 O O . THR A 1 66 ? 19.882 -4.933 -11.151 1.00 95.25 66 THR A O 1
ATOM 504 N N . MET A 1 67 ? 19.627 -7.143 -11.425 1.00 93.56 67 MET A N 1
ATOM 505 C CA . MET A 1 67 ? 21.016 -7.386 -11.834 1.00 93.56 67 MET A CA 1
ATOM 506 C C . MET A 1 67 ? 21.363 -6.687 -13.145 1.00 93.56 67 MET A C 1
ATOM 508 O O . MET A 1 67 ? 22.427 -6.076 -13.266 1.00 93.56 67 MET A O 1
ATOM 512 N N . MET A 1 68 ? 20.450 -6.713 -14.115 1.00 93.88 68 MET A N 1
ATOM 513 C CA . MET A 1 68 ? 20.627 -5.997 -15.375 1.00 93.88 68 MET A CA 1
ATOM 514 C C . MET A 1 68 ? 20.755 -4.486 -15.156 1.00 93.88 68 MET A C 1
ATOM 516 O O . MET A 1 68 ? 21.606 -3.861 -15.782 1.00 93.88 68 MET A O 1
ATOM 520 N N . ASN A 1 69 ? 19.982 -3.897 -14.238 1.00 93.00 69 ASN A N 1
ATOM 521 C CA . ASN A 1 69 ? 20.099 -2.482 -13.881 1.00 93.00 69 ASN A CA 1
ATOM 522 C C . ASN A 1 69 ? 21.457 -2.148 -13.255 1.00 93.00 69 ASN A C 1
ATOM 524 O O . ASN A 1 69 ? 22.060 -1.136 -13.612 1.00 93.00 69 ASN A O 1
ATOM 528 N N . VAL A 1 70 ? 21.954 -3.001 -12.358 1.00 91.25 70 VAL A N 1
ATOM 529 C CA . VAL A 1 70 ? 23.272 -2.829 -11.728 1.00 91.25 70 VAL A CA 1
ATOM 530 C C . VAL A 1 70 ? 24.379 -2.856 -12.780 1.00 91.25 70 VAL A C 1
ATOM 532 O O . VAL A 1 70 ? 25.262 -1.997 -12.770 1.00 91.25 70 VAL A O 1
ATOM 535 N N . ILE A 1 71 ? 24.314 -3.810 -13.711 1.00 90.38 71 ILE A N 1
ATOM 536 C CA . ILE A 1 71 ? 25.266 -3.928 -14.820 1.00 90.38 71 ILE A CA 1
ATOM 537 C C . ILE A 1 71 ? 25.163 -2.715 -15.749 1.00 90.38 71 ILE A C 1
ATOM 539 O O . ILE A 1 71 ? 26.189 -2.123 -16.066 1.00 90.38 71 ILE A O 1
ATOM 543 N N . GLU A 1 72 ? 23.958 -2.304 -16.144 1.00 91.25 72 GLU A N 1
ATOM 544 C CA . GLU A 1 72 ? 23.718 -1.141 -17.010 1.00 91.25 72 GLU A CA 1
ATOM 545 C C . GLU A 1 72 ? 24.250 0.161 -16.391 1.00 91.25 72 GLU A C 1
ATOM 547 O O . GLU A 1 72 ? 24.794 1.007 -17.094 1.00 91.25 72 GLU A O 1
ATOM 552 N N . GLY A 1 73 ? 24.167 0.304 -15.063 1.00 87.38 73 GLY A N 1
ATOM 553 C CA . GLY A 1 73 ? 24.740 1.438 -14.332 1.00 87.38 73 GLY A CA 1
ATOM 554 C C . GLY A 1 73 ? 26.276 1.467 -14.301 1.00 87.38 73 GLY A C 1
ATOM 555 O O . GLY A 1 73 ? 26.860 2.473 -13.898 1.00 87.38 73 GLY A O 1
ATOM 556 N N . LYS A 1 74 ? 26.944 0.377 -14.698 1.00 86.69 74 LYS A N 1
ATOM 557 C CA . LYS A 1 74 ? 28.413 0.276 -14.803 1.00 86.69 74 LYS A CA 1
ATOM 558 C C . LYS A 1 74 ? 28.896 0.212 -16.245 1.00 86.69 74 LYS A C 1
ATOM 560 O O . LYS A 1 74 ? 29.953 0.751 -16.561 1.00 86.69 74 LYS A O 1
ATOM 565 N N . VAL A 1 75 ? 28.136 -0.457 -17.099 1.00 87.50 75 VAL A N 1
ATOM 566 C CA . VAL A 1 75 ? 28.395 -0.629 -18.523 1.00 87.50 75 VAL A CA 1
ATOM 567 C C . VAL A 1 75 ? 27.220 -0.009 -19.263 1.00 87.50 75 VAL A C 1
ATOM 569 O O . VAL A 1 75 ? 26.248 -0.676 -19.616 1.00 87.50 75 VAL A O 1
ATOM 572 N N . THR A 1 76 ? 27.307 1.302 -19.458 1.00 86.94 76 THR A N 1
ATOM 573 C CA . THR A 1 76 ? 26.271 2.095 -20.118 1.00 86.94 76 THR A CA 1
ATOM 574 C C . THR A 1 76 ? 25.946 1.518 -21.496 1.00 86.94 76 THR A C 1
ATOM 576 O O . THR A 1 76 ? 26.857 1.192 -22.259 1.00 86.94 76 THR A O 1
ATOM 579 N N . ARG A 1 77 ? 24.654 1.434 -21.838 1.00 88.94 77 ARG A N 1
ATOM 580 C CA . ARG A 1 77 ? 24.144 0.910 -23.118 1.00 88.94 77 ARG A CA 1
ATOM 581 C C . ARG A 1 77 ? 24.342 -0.590 -23.339 1.00 88.94 77 ARG A C 1
ATOM 583 O O . ARG A 1 77 ? 24.135 -1.053 -24.459 1.00 88.94 77 ARG A O 1
ATOM 590 N N . TYR A 1 78 ? 24.690 -1.366 -22.311 1.00 89.94 78 TYR A N 1
ATOM 591 C CA . TYR A 1 78 ? 24.872 -2.813 -22.460 1.00 89.94 78 TYR A CA 1
ATOM 592 C C . TYR A 1 78 ? 23.566 -3.531 -22.827 1.00 89.94 78 TYR A C 1
ATOM 594 O O . TYR A 1 78 ? 23.533 -4.322 -23.772 1.00 89.94 78 TYR A O 1
ATOM 602 N N . PHE A 1 79 ? 22.485 -3.223 -22.112 1.00 93.69 79 PHE A N 1
ATOM 603 C CA . PHE A 1 79 ? 21.147 -3.729 -22.391 1.00 93.69 79 PHE A CA 1
ATOM 604 C C . PHE A 1 79 ? 20.307 -2.715 -23.169 1.00 93.69 79 PHE A C 1
ATOM 606 O O . PHE A 1 79 ? 19.692 -3.055 -24.179 1.00 93.69 79 PHE A O 1
ATOM 613 N N . SER A 1 80 ? 20.319 -1.444 -22.756 1.00 93.25 80 SER A N 1
ATOM 614 C CA . SER A 1 80 ? 19.417 -0.429 -23.328 1.00 93.25 80 SER A CA 1
ATOM 615 C C . SER A 1 80 ? 19.592 -0.210 -24.840 1.00 93.25 80 SER A C 1
ATOM 617 O O . SER A 1 80 ? 18.617 0.091 -25.528 1.00 93.25 80 SER A O 1
ATOM 619 N N . ALA A 1 81 ? 20.786 -0.446 -25.402 1.00 92.44 81 ALA A N 1
ATOM 620 C CA . ALA A 1 81 ? 21.000 -0.375 -26.850 1.00 92.44 81 ALA A CA 1
ATOM 621 C C . ALA A 1 81 ? 20.187 -1.420 -27.629 1.00 92.44 81 ALA A C 1
ATOM 623 O O . ALA A 1 81 ? 19.608 -1.085 -28.661 1.00 92.44 81 ALA A O 1
ATOM 624 N N . LYS A 1 82 ? 20.108 -2.667 -27.141 1.00 92.00 82 LYS A N 1
ATOM 625 C CA . LYS A 1 82 ? 19.339 -3.715 -27.831 1.00 92.00 82 LYS A CA 1
ATOM 626 C C . LYS A 1 82 ? 17.836 -3.535 -27.637 1.00 92.00 82 LYS A C 1
ATOM 628 O O . LYS A 1 82 ? 17.088 -3.852 -28.555 1.00 92.00 82 LYS A O 1
ATOM 633 N N . ILE A 1 83 ? 17.403 -2.977 -26.500 1.00 93.44 83 ILE A N 1
ATOM 634 C CA . ILE A 1 83 ? 16.001 -2.563 -26.312 1.00 93.44 83 ILE A CA 1
ATOM 635 C C . ILE A 1 83 ? 15.625 -1.566 -27.409 1.00 93.44 83 ILE A C 1
ATOM 637 O O . ILE A 1 83 ? 14.659 -1.782 -28.132 1.00 93.44 83 ILE A O 1
ATOM 641 N N . ARG A 1 84 ? 16.431 -0.511 -27.587 1.00 93.38 84 ARG A N 1
ATOM 642 C CA . ARG A 1 84 ? 16.169 0.528 -28.589 1.00 93.38 84 ARG A CA 1
ATOM 643 C C . ARG A 1 84 ? 16.232 0.004 -30.027 1.00 93.38 84 ARG A C 1
ATOM 645 O O . ARG A 1 84 ? 15.403 0.382 -30.842 1.00 93.38 84 ARG A O 1
ATOM 652 N N . GLN A 1 85 ? 17.229 -0.820 -30.351 1.00 92.12 85 GLN A N 1
ATOM 653 C CA . GLN A 1 85 ? 17.476 -1.259 -31.728 1.00 92.12 85 GLN A CA 1
ATOM 654 C C . GLN A 1 85 ? 16.565 -2.412 -32.170 1.00 92.12 85 GLN A C 1
ATOM 656 O O . GLN A 1 85 ? 16.185 -2.468 -33.336 1.00 92.12 85 GLN A O 1
ATOM 661 N N . PHE A 1 86 ? 16.245 -3.336 -31.262 1.00 91.88 86 PHE A N 1
ATOM 662 C CA . PHE A 1 86 ? 15.594 -4.605 -31.598 1.00 91.88 86 PHE A CA 1
ATOM 663 C C . PHE A 1 86 ? 14.302 -4.868 -30.817 1.00 91.88 86 PHE A C 1
ATOM 665 O O . PHE A 1 86 ? 13.676 -5.899 -31.034 1.00 91.88 86 PHE A O 1
ATOM 672 N N . GLY A 1 87 ? 13.903 -3.986 -29.894 1.00 87.88 87 GLY A N 1
ATOM 673 C CA . GLY A 1 87 ? 12.758 -4.244 -29.015 1.00 87.88 87 GLY A CA 1
ATOM 674 C C . GLY A 1 87 ? 12.999 -5.392 -28.030 1.00 87.88 87 GLY A C 1
ATOM 675 O O . GLY A 1 87 ? 12.048 -6.010 -27.563 1.00 87.88 87 GLY A O 1
ATOM 676 N N . GLU A 1 88 ? 14.266 -5.699 -27.729 1.00 89.06 88 GLU A N 1
ATOM 677 C CA . GLU A 1 88 ? 14.648 -6.798 -26.841 1.00 89.06 88 GLU A CA 1
ATOM 678 C C . GLU A 1 88 ? 14.024 -6.625 -25.448 1.00 89.06 88 GLU A C 1
ATOM 680 O O . GLU A 1 88 ? 14.143 -5.569 -24.823 1.00 89.06 88 GLU A O 1
ATOM 685 N N . THR A 1 89 ? 13.380 -7.675 -24.939 1.00 86.75 89 THR A N 1
ATOM 686 C CA . THR A 1 89 ? 12.743 -7.658 -23.612 1.00 86.75 89 THR A CA 1
ATOM 687 C C . THR A 1 89 ? 13.526 -8.466 -22.584 1.00 86.75 89 THR A C 1
ATOM 689 O O . THR A 1 89 ? 13.274 -8.344 -21.378 1.00 86.75 89 THR A O 1
ATOM 692 N N . TYR A 1 90 ? 14.488 -9.283 -23.031 1.00 86.69 90 TYR A N 1
ATOM 693 C CA . TYR A 1 90 ? 15.276 -10.200 -22.205 1.00 86.69 90 TYR A CA 1
ATOM 694 C C . TYR A 1 90 ? 14.419 -11.153 -21.371 1.00 86.69 90 TYR A C 1
ATOM 696 O O . TYR A 1 90 ? 14.844 -11.620 -20.308 1.00 86.69 90 TYR A O 1
ATOM 704 N N . HIS A 1 91 ? 13.172 -11.360 -21.782 1.00 82.94 91 HIS A N 1
ATOM 705 C CA . HIS A 1 91 ? 12.244 -12.276 -21.151 1.00 82.94 91 HIS A CA 1
ATOM 706 C C . HIS A 1 91 ? 12.307 -13.597 -21.933 1.00 82.94 91 HIS A C 1
ATOM 708 O O . HIS A 1 91 ? 12.134 -13.564 -23.148 1.00 82.94 91 HIS A O 1
ATOM 714 N N . PRO A 1 92 ? 12.651 -14.728 -21.290 1.00 71.38 92 PRO A N 1
ATOM 715 C CA . PRO A 1 92 ? 12.699 -16.015 -21.979 1.00 71.38 92 PRO A CA 1
ATOM 716 C C . PRO A 1 92 ? 11.290 -16.422 -22.418 1.00 71.38 92 PRO A C 1
ATOM 718 O O . PRO A 1 92 ? 10.342 -16.174 -21.673 1.00 71.38 92 PRO A O 1
ATOM 721 N N . ASP A 1 93 ? 11.184 -17.046 -23.595 1.00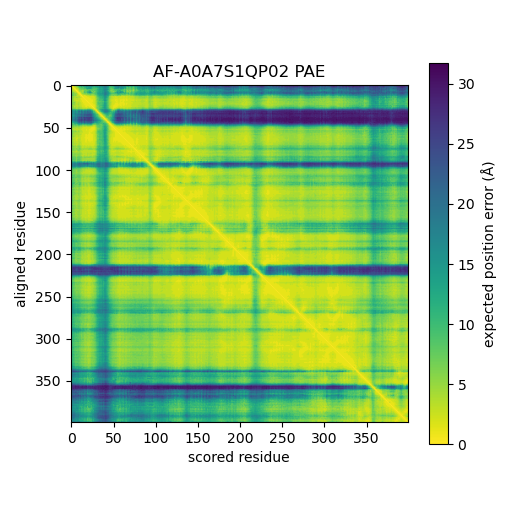 60.38 93 ASP A N 1
ATOM 722 C CA . ASP A 1 93 ? 9.928 -17.314 -24.305 1.00 60.38 93 ASP A CA 1
ATOM 723 C C . ASP A 1 93 ? 8.756 -17.690 -23.384 1.00 60.38 93 ASP A C 1
ATOM 725 O O . ASP A 1 93 ? 8.840 -18.570 -22.517 1.00 60.38 93 ASP A O 1
ATOM 729 N N . ASN A 1 94 ? 7.647 -16.976 -23.575 1.00 57.78 94 ASN A N 1
ATOM 730 C CA . ASN A 1 94 ? 6.427 -17.143 -22.804 1.00 57.78 94 ASN A CA 1
ATOM 731 C C . ASN A 1 94 ? 5.819 -18.524 -23.046 1.00 57.78 94 ASN A C 1
ATOM 733 O O . ASN A 1 94 ? 5.306 -18.814 -24.121 1.00 57.78 94 ASN A O 1
ATOM 737 N N . VAL A 1 95 ? 5.816 -19.354 -22.005 1.00 58.75 95 VAL A N 1
ATOM 738 C CA . VAL A 1 95 ? 5.056 -20.613 -21.991 1.00 58.75 95 VAL A CA 1
ATOM 739 C C . VAL A 1 95 ? 3.545 -20.342 -21.852 1.00 58.75 95 VAL A C 1
ATOM 741 O O . VAL A 1 95 ? 2.735 -21.201 -22.185 1.00 58.75 95 VAL A O 1
ATOM 744 N N . ASP A 1 96 ? 3.158 -19.143 -21.393 1.00 68.62 96 ASP A N 1
ATOM 745 C CA . ASP A 1 96 ? 1.771 -18.677 -21.300 1.00 68.62 96 ASP A CA 1
ATOM 746 C C . ASP A 1 96 ? 1.626 -17.202 -21.731 1.00 68.62 96 ASP A C 1
ATOM 748 O O . ASP A 1 96 ? 2.501 -16.378 -21.467 1.00 68.62 96 ASP A O 1
ATOM 752 N N . ASP A 1 97 ? 0.494 -16.854 -22.354 1.00 72.19 97 ASP A N 1
ATOM 753 C CA . ASP A 1 97 ? 0.141 -15.469 -22.732 1.00 72.19 97 ASP A CA 1
ATOM 754 C C . ASP A 1 97 ? -0.253 -14.593 -21.523 1.00 72.19 97 ASP A C 1
ATOM 756 O O . ASP A 1 97 ? -0.551 -13.405 -21.652 1.00 72.19 97 ASP A O 1
ATOM 760 N N . SER A 1 98 ? -0.277 -15.170 -20.317 1.00 83.12 98 SER A N 1
ATOM 761 C CA . SER A 1 98 ? -0.795 -14.522 -19.105 1.00 83.12 98 SER A CA 1
ATOM 762 C C . SER A 1 98 ? 0.166 -13.503 -18.486 1.00 83.12 98 SER A C 1
ATOM 764 O O . SER A 1 98 ? -0.231 -12.663 -17.674 1.00 83.12 98 SER A O 1
ATOM 766 N N . TRP A 1 99 ? 1.438 -13.563 -18.868 1.00 90.31 99 TRP A N 1
ATOM 767 C CA . TRP A 1 99 ? 2.527 -12.787 -18.292 1.00 90.31 99 TRP A CA 1
ATOM 768 C C . TRP A 1 99 ? 3.439 -12.306 -19.408 1.00 90.31 99 TRP A C 1
ATOM 770 O O . TRP A 1 99 ? 3.597 -12.997 -20.397 1.00 90.31 99 TRP A O 1
ATOM 780 N N . GLY A 1 100 ? 4.083 -11.152 -19.278 1.00 91.69 100 GLY A N 1
ATOM 781 C CA . GLY A 1 100 ? 5.003 -10.671 -20.307 1.00 91.69 100 GLY A CA 1
ATOM 782 C C . GLY A 1 100 ? 5.939 -9.582 -19.817 1.00 91.69 100 GLY A C 1
ATOM 783 O O . GLY A 1 100 ? 6.068 -9.338 -18.613 1.00 91.69 100 GLY A O 1
ATOM 784 N N . THR A 1 101 ? 6.615 -8.945 -20.771 1.00 93.81 101 THR A N 1
ATOM 785 C CA . THR A 1 101 ? 7.416 -7.745 -20.537 1.00 93.81 101 THR A CA 1
ATOM 786 C C . THR A 1 101 ? 7.110 -6.694 -21.592 1.00 93.81 101 THR A C 1
ATOM 788 O O . THR A 1 101 ? 7.155 -6.993 -22.783 1.00 93.81 101 THR A O 1
ATOM 791 N N . SER A 1 102 ? 6.881 -5.463 -21.153 1.00 94.62 102 SER A N 1
ATOM 792 C CA . SER A 1 102 ? 6.832 -4.275 -21.997 1.00 94.62 102 SER A CA 1
ATOM 793 C C . SER A 1 102 ? 7.942 -3.302 -21.606 1.00 94.62 102 SER A C 1
ATOM 795 O O . SER A 1 102 ? 8.538 -3.390 -20.526 1.00 94.62 102 SER A O 1
ATOM 797 N N . THR A 1 103 ? 8.250 -2.375 -22.505 1.00 95.75 103 THR A N 1
ATOM 798 C CA . THR A 1 103 ? 9.217 -1.307 -22.265 1.00 95.75 103 THR A CA 1
ATOM 799 C C . THR A 1 103 ? 8.588 0.039 -22.604 1.00 95.75 103 THR A C 1
ATOM 801 O O . THR A 1 103 ? 7.812 0.154 -23.550 1.00 95.75 103 THR A O 1
ATOM 804 N N . LEU A 1 104 ? 8.914 1.060 -21.813 1.00 95.44 104 LEU A N 1
ATOM 805 C CA . LEU A 1 104 ? 8.564 2.452 -22.081 1.00 95.44 104 LEU A CA 1
ATOM 806 C C . LEU A 1 104 ? 9.840 3.284 -22.040 1.00 95.44 104 LEU A C 1
ATOM 808 O O . LEU A 1 104 ? 10.569 3.264 -21.046 1.00 95.44 104 LEU A O 1
ATOM 812 N N . GLU A 1 105 ? 10.118 4.009 -23.116 1.00 95.38 105 GLU A N 1
ATOM 813 C CA . GLU A 1 105 ? 11.243 4.934 -23.147 1.00 95.38 105 GLU A CA 1
ATOM 814 C C . GLU A 1 105 ? 10.897 6.216 -22.384 1.00 95.38 105 GLU A C 1
ATOM 816 O O . GLU A 1 105 ? 9.884 6.864 -22.640 1.00 95.38 105 GLU A O 1
ATOM 821 N N . VAL A 1 106 ? 11.755 6.585 -21.437 1.00 94.50 106 VAL A N 1
ATOM 822 C CA . VAL A 1 106 ? 11.651 7.812 -20.649 1.00 94.50 106 VAL A CA 1
ATOM 823 C C . VAL A 1 106 ? 12.687 8.807 -21.168 1.00 94.50 106 VAL A C 1
ATOM 825 O O . VAL A 1 106 ? 13.818 8.434 -21.494 1.00 94.50 106 VAL A O 1
ATOM 828 N N . ARG A 1 107 ? 12.326 10.095 -21.243 1.00 92.88 107 ARG A N 1
ATOM 829 C CA . ARG A 1 107 ? 13.281 11.152 -21.613 1.00 92.88 107 ARG A CA 1
ATOM 830 C C . ARG A 1 107 ? 14.421 11.194 -20.589 1.00 92.88 107 ARG A C 1
ATOM 832 O O . ARG A 1 107 ? 14.174 11.176 -19.384 1.00 92.88 107 ARG A O 1
ATOM 839 N N . GLU A 1 108 ? 15.668 11.280 -21.050 1.00 89.56 108 GLU A N 1
ATOM 840 C CA . GLU A 1 108 ? 16.840 11.263 -20.156 1.00 89.56 108 GLU A CA 1
ATOM 841 C C . GLU A 1 108 ? 16.792 12.395 -19.112 1.00 89.56 108 GLU A C 1
ATOM 843 O O . GLU A 1 108 ? 17.138 12.185 -17.950 1.00 89.56 108 GLU A O 1
ATOM 848 N N . GLU A 1 109 ? 16.272 13.564 -19.494 1.00 91.00 109 GLU A N 1
ATOM 849 C CA . GLU A 1 109 ? 16.158 14.752 -18.636 1.00 91.00 109 GLU A CA 1
ATOM 850 C C . GLU A 1 109 ? 15.212 14.567 -17.432 1.00 91.00 109 GLU A C 1
ATOM 852 O O . GLU A 1 109 ? 15.456 15.129 -16.364 1.00 91.00 109 GLU A O 1
ATOM 857 N N . ILE A 1 110 ? 14.171 13.734 -17.563 1.00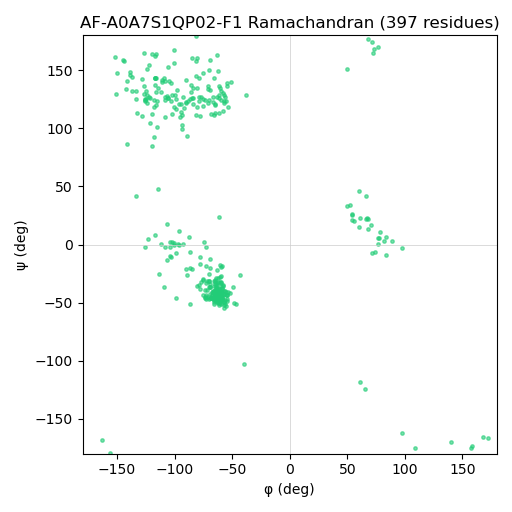 90.81 110 ILE A N 1
ATOM 858 C CA . ILE A 1 110 ? 13.191 13.460 -16.493 1.00 90.81 110 ILE A CA 1
ATOM 859 C C . ILE A 1 110 ? 13.455 12.130 -15.775 1.00 90.81 110 ILE A C 1
ATOM 861 O O . ILE A 1 110 ? 12.751 11.773 -14.827 1.00 90.81 110 ILE A O 1
ATOM 865 N N . MET A 1 111 ? 14.494 11.396 -16.177 1.00 90.50 111 MET A N 1
ATOM 866 C CA . MET A 1 111 ? 14.858 10.103 -15.600 1.00 90.50 111 MET A CA 1
ATOM 867 C C . MET A 1 111 ? 15.104 10.153 -14.074 1.00 90.50 111 MET A C 1
ATOM 869 O O . MET A 1 111 ? 14.614 9.266 -13.365 1.00 90.50 111 MET A O 1
ATOM 873 N N . PRO A 1 112 ? 15.761 11.189 -13.502 1.00 90.12 112 PRO A N 1
ATOM 874 C CA . PRO A 1 112 ? 15.895 11.313 -12.047 1.00 90.12 112 PRO A CA 1
ATOM 875 C C . PRO A 1 112 ? 14.548 11.396 -11.314 1.00 90.12 112 PRO A C 1
ATOM 877 O O . PRO A 1 112 ? 14.421 10.897 -10.194 1.00 90.12 112 PRO A O 1
ATOM 880 N N . TYR A 1 113 ? 13.532 11.993 -11.944 1.00 87.25 113 TYR A N 1
ATOM 881 C CA . TYR A 1 113 ? 12.182 12.093 -11.390 1.00 87.25 113 TYR A CA 1
ATOM 882 C C . TYR A 1 113 ? 11.433 10.755 -11.475 1.00 87.25 113 TYR A C 1
ATOM 884 O O . TYR A 1 113 ? 10.848 10.313 -10.482 1.00 87.25 113 TYR A O 1
ATOM 892 N N . ALA A 1 114 ? 11.534 10.070 -12.621 1.00 89.19 114 ALA A N 1
ATOM 893 C CA . ALA A 1 114 ? 10.974 8.734 -12.837 1.00 89.19 114 ALA A CA 1
ATOM 894 C C . ALA A 1 114 ? 11.530 7.696 -11.841 1.00 89.19 114 ALA A C 1
ATOM 896 O O . ALA A 1 114 ? 10.807 6.826 -11.348 1.00 89.19 114 ALA A O 1
ATOM 897 N N . LEU A 1 115 ? 12.818 7.803 -11.498 1.00 89.31 115 LEU A N 1
ATOM 898 C CA . LEU A 1 115 ? 13.438 6.981 -10.458 1.00 89.31 115 LEU A CA 1
ATOM 899 C C . LEU A 1 115 ? 12.998 7.427 -9.053 1.00 89.31 115 LEU A C 1
ATOM 901 O O . LEU A 1 115 ? 12.638 6.599 -8.208 1.00 89.31 115 LEU A O 1
ATOM 905 N N . GLY A 1 116 ? 13.006 8.738 -8.811 1.00 87.44 116 GLY A N 1
ATOM 906 C CA . GLY A 1 116 ? 12.794 9.352 -7.507 1.00 87.44 116 GLY A CA 1
ATOM 907 C C . GLY A 1 116 ? 13.984 9.170 -6.560 1.00 87.44 116 GLY A C 1
ATOM 908 O O . GLY A 1 116 ? 14.859 8.321 -6.757 1.00 87.44 116 GLY A O 1
ATOM 909 N N . LYS A 1 117 ? 14.012 9.954 -5.473 1.00 85.12 117 LYS A N 1
ATOM 910 C CA . LYS A 1 117 ? 15.047 9.841 -4.431 1.00 85.12 117 LYS A CA 1
ATOM 911 C C . LYS A 1 117 ? 15.089 8.403 -3.899 1.00 85.12 117 LYS A C 1
ATOM 913 O O . LYS A 1 117 ? 14.071 7.885 -3.446 1.00 85.12 117 LYS A O 1
ATOM 918 N N . ASN A 1 118 ? 16.259 7.765 -3.961 1.00 84.19 118 ASN A N 1
ATOM 919 C CA . ASN A 1 118 ? 16.476 6.371 -3.547 1.00 84.19 118 ASN A CA 1
ATOM 920 C C . ASN A 1 118 ? 15.492 5.366 -4.189 1.00 84.19 118 ASN A C 1
ATOM 922 O O . ASN A 1 118 ? 15.061 4.413 -3.537 1.00 84.19 118 ASN A O 1
ATOM 926 N N . GLY A 1 119 ? 15.072 5.597 -5.439 1.00 86.81 119 GLY A N 1
ATOM 927 C CA . GLY A 1 119 ? 14.134 4.709 -6.132 1.00 86.81 119 GLY A CA 1
ATOM 928 C C . GLY A 1 119 ? 12.702 4.762 -5.587 1.00 86.81 119 GLY A C 1
ATOM 929 O O . GLY A 1 119 ? 11.937 3.824 -5.810 1.00 86.81 119 GLY A O 1
ATOM 930 N N . GLY A 1 120 ? 12.343 5.800 -4.820 1.00 89.38 120 GLY A N 1
ATOM 931 C CA . GLY A 1 120 ? 11.035 5.907 -4.170 1.00 89.38 120 GLY A CA 1
ATOM 932 C C . GLY A 1 120 ? 9.870 5.918 -5.161 1.00 89.38 120 GLY A C 1
ATOM 933 O O . GLY A 1 120 ? 8.890 5.213 -4.948 1.00 89.38 120 GLY A O 1
ATOM 934 N N . THR A 1 121 ? 10.000 6.643 -6.277 1.00 90.94 121 THR A N 1
ATOM 935 C CA . THR A 1 121 ? 8.972 6.683 -7.330 1.00 90.94 121 THR A CA 1
ATOM 936 C C . THR A 1 121 ? 8.779 5.306 -7.954 1.00 90.94 121 THR A C 1
ATOM 938 O O . THR A 1 121 ? 7.654 4.820 -8.037 1.00 90.94 121 THR A O 1
ATOM 941 N N . ARG A 1 122 ? 9.884 4.632 -8.302 1.00 94.06 122 ARG A N 1
ATOM 942 C CA . ARG A 1 122 ? 9.865 3.253 -8.811 1.00 94.06 122 ARG A CA 1
ATOM 943 C C . ARG A 1 122 ? 9.131 2.309 -7.854 1.00 94.06 122 ARG A C 1
ATOM 945 O O . ARG A 1 122 ? 8.259 1.569 -8.289 1.00 94.06 122 ARG A O 1
ATOM 952 N N . ARG A 1 123 ? 9.459 2.346 -6.555 1.00 93.19 123 ARG A N 1
ATOM 953 C CA . ARG A 1 123 ? 8.834 1.473 -5.542 1.00 93.19 123 ARG A CA 1
ATOM 954 C C . ARG A 1 123 ? 7.329 1.719 -5.418 1.00 93.19 123 ARG A C 1
ATOM 956 O O . ARG A 1 123 ? 6.573 0.756 -5.383 1.00 93.19 123 ARG A O 1
ATOM 963 N N . LYS A 1 124 ? 6.893 2.982 -5.413 1.00 93.38 124 LYS A N 1
ATOM 964 C CA . LYS A 1 124 ? 5.464 3.344 -5.379 1.00 93.38 124 LYS A CA 1
ATOM 965 C C . LYS A 1 124 ? 4.723 2.849 -6.615 1.00 93.38 124 LYS A C 1
ATOM 967 O O . LYS A 1 124 ? 3.654 2.266 -6.497 1.00 93.38 124 LYS A O 1
ATOM 972 N N . LEU A 1 125 ? 5.321 3.035 -7.791 1.00 95.56 125 LEU A N 1
ATOM 973 C CA . LEU A 1 125 ? 4.758 2.563 -9.050 1.00 95.56 125 LEU A CA 1
ATOM 974 C C . LEU A 1 125 ? 4.588 1.039 -9.050 1.00 95.56 125 LEU A C 1
ATOM 976 O O . LEU A 1 125 ? 3.529 0.543 -9.424 1.00 95.56 125 LEU A O 1
ATOM 980 N N . MET A 1 126 ? 5.602 0.302 -8.587 1.00 96.00 126 MET A N 1
ATOM 981 C CA . MET A 1 126 ? 5.533 -1.156 -8.443 1.00 96.00 126 MET A CA 1
ATOM 982 C C . MET A 1 126 ? 4.441 -1.581 -7.459 1.00 96.00 126 MET A C 1
ATOM 984 O O . MET A 1 126 ? 3.658 -2.473 -7.771 1.00 96.00 126 MET A O 1
ATOM 988 N N . ALA A 1 127 ? 4.361 -0.929 -6.296 1.00 95.56 127 ALA A N 1
ATOM 989 C CA . ALA A 1 127 ? 3.359 -1.241 -5.281 1.00 95.56 127 ALA A CA 1
ATOM 990 C C . ALA A 1 127 ? 1.927 -0.998 -5.791 1.00 95.56 127 ALA A C 1
ATOM 992 O O . ALA A 1 127 ? 1.075 -1.873 -5.661 1.00 95.56 127 ALA A O 1
ATOM 993 N N . ALA A 1 128 ? 1.687 0.141 -6.446 1.00 97.12 128 ALA A N 1
ATOM 994 C CA . ALA A 1 128 ? 0.368 0.513 -6.947 1.00 97.12 128 ALA A CA 1
ATOM 995 C C . ALA A 1 128 ? -0.078 -0.326 -8.159 1.00 97.12 128 ALA A C 1
ATOM 997 O O . ALA A 1 128 ? -1.252 -0.665 -8.285 1.00 97.12 128 ALA A O 1
ATOM 998 N N . SER A 1 129 ? 0.840 -0.646 -9.075 1.00 97.00 129 SER A N 1
ATOM 999 C CA . SER A 1 129 ? 0.510 -1.398 -10.298 1.00 97.00 129 SER A CA 1
ATOM 1000 C C . SER A 1 129 ? 0.549 -2.915 -10.119 1.00 97.00 129 SER A C 1
ATOM 1002 O O . SER A 1 129 ? 0.007 -3.632 -10.955 1.00 97.00 129 SER A O 1
ATOM 1004 N N . GLY A 1 130 ? 1.238 -3.418 -9.089 1.00 95.69 130 GLY A N 1
ATOM 1005 C CA . GLY A 1 130 ? 1.597 -4.833 -8.953 1.00 95.69 130 GLY A CA 1
ATOM 1006 C C . GLY A 1 130 ? 2.690 -5.291 -9.930 1.00 95.69 130 GLY A C 1
ATOM 1007 O O . GLY A 1 130 ? 3.201 -6.408 -9.812 1.00 95.69 130 GLY A O 1
ATOM 1008 N N . CYS A 1 131 ? 3.102 -4.451 -10.880 1.00 96.94 131 CYS A N 1
ATOM 1009 C CA . CYS A 1 131 ? 4.106 -4.782 -11.881 1.00 96.94 131 CYS A CA 1
ATOM 1010 C C . CYS A 1 131 ? 5.519 -4.769 -11.284 1.00 96.94 131 CYS A C 1
ATOM 1012 O O . CYS A 1 131 ? 5.850 -3.953 -10.422 1.00 96.94 131 CYS A O 1
ATOM 1014 N N . ILE A 1 132 ? 6.403 -5.625 -11.796 1.00 96.94 132 ILE A N 1
ATOM 1015 C CA . ILE A 1 132 ? 7.843 -5.418 -11.623 1.00 96.94 132 ILE A CA 1
ATOM 1016 C C . ILE A 1 132 ? 8.239 -4.265 -12.537 1.00 96.94 132 ILE A C 1
ATOM 1018 O O . ILE A 1 132 ? 8.005 -4.351 -13.739 1.00 96.94 132 ILE A O 1
ATOM 1022 N N . VAL A 1 133 ? 8.859 -3.217 -11.995 1.00 96.81 133 VAL A N 1
ATOM 1023 C CA . VAL A 1 133 ? 9.360 -2.088 -12.787 1.00 96.81 133 VAL A CA 1
ATOM 1024 C C . VAL A 1 133 ? 10.832 -1.871 -12.486 1.00 96.81 133 VAL A C 1
ATOM 1026 O O . VAL A 1 133 ? 11.223 -1.642 -11.341 1.00 96.81 133 VAL A O 1
ATOM 1029 N N . GLN A 1 134 ? 11.658 -1.905 -13.525 1.00 95.81 134 GLN A N 1
ATOM 1030 C CA . GLN A 1 134 ? 13.085 -1.648 -13.423 1.00 95.81 134 GLN A CA 1
ATOM 1031 C C . GLN A 1 134 ? 13.555 -0.762 -14.566 1.00 95.81 134 GLN A C 1
ATOM 1033 O O . GLN A 1 134 ? 13.109 -0.913 -15.694 1.00 95.81 134 GLN A O 1
ATOM 1038 N N . TYR A 1 135 ? 14.502 0.128 -14.292 1.00 95.12 135 TYR A N 1
ATOM 1039 C CA . TYR A 1 135 ? 15.090 0.962 -15.334 1.00 95.12 135 TYR A CA 1
ATOM 1040 C C . TYR A 1 135 ? 16.350 0.323 -15.918 1.00 95.12 135 TYR A C 1
ATOM 1042 O O . TYR A 1 135 ? 17.263 -0.011 -15.165 1.00 95.12 135 TYR A O 1
ATOM 1050 N N . LEU A 1 136 ? 16.422 0.173 -17.239 1.00 95.06 136 LEU A N 1
ATOM 1051 C CA . LEU A 1 136 ? 17.638 -0.188 -17.973 1.00 95.06 136 LEU A CA 1
ATOM 1052 C C . LEU A 1 136 ? 18.007 0.992 -18.877 1.00 95.06 136 LEU A C 1
ATOM 1054 O O . LEU A 1 136 ? 17.382 1.220 -19.911 1.00 95.06 136 LEU A O 1
ATOM 1058 N N . GLY A 1 137 ? 18.988 1.789 -18.451 1.00 92.62 137 GLY A N 1
ATOM 1059 C CA . GLY A 1 137 ? 19.280 3.079 -19.067 1.00 92.62 137 GLY A CA 1
ATOM 1060 C C . GLY A 1 137 ? 18.099 4.020 -18.848 1.00 92.62 137 GLY A C 1
ATOM 1061 O O . GLY A 1 137 ? 17.665 4.209 -17.711 1.00 92.62 137 GLY A O 1
ATOM 1062 N N . ASN A 1 138 ? 17.553 4.561 -19.934 1.00 94.38 138 ASN A N 1
ATOM 1063 C CA . ASN A 1 138 ? 16.356 5.397 -19.920 1.00 94.38 138 ASN A CA 1
ATOM 1064 C C . ASN A 1 138 ? 15.059 4.622 -20.235 1.00 94.38 138 ASN A C 1
ATOM 1066 O O . ASN A 1 138 ? 14.020 5.236 -20.451 1.00 94.38 138 ASN A O 1
ATOM 1070 N N . PHE A 1 139 ? 15.089 3.286 -20.255 1.00 95.81 139 PHE A N 1
ATOM 1071 C CA . PHE A 1 139 ? 13.899 2.460 -20.476 1.00 95.81 139 PHE A CA 1
ATOM 1072 C C . PHE A 1 139 ? 13.331 1.950 -19.156 1.00 95.81 139 PHE A C 1
ATOM 1074 O O . PHE A 1 139 ? 14.030 1.278 -18.399 1.00 95.81 139 PHE A O 1
ATOM 1081 N N . ALA A 1 140 ? 12.050 2.211 -18.905 1.00 96.56 140 ALA A N 1
ATOM 1082 C CA . ALA A 1 140 ? 11.274 1.516 -17.889 1.00 96.56 140 ALA A CA 1
ATOM 1083 C C . ALA A 1 140 ? 10.861 0.144 -18.434 1.00 96.56 140 ALA A C 1
ATOM 1085 O O . ALA A 1 140 ? 10.043 0.050 -19.345 1.00 96.56 140 ALA A O 1
ATOM 1086 N N . VAL A 1 141 ? 11.438 -0.920 -17.885 1.00 96.88 141 VAL A N 1
ATOM 1087 C CA . VAL A 1 141 ? 11.113 -2.311 -18.207 1.00 96.88 141 VAL A CA 1
ATOM 1088 C C . VAL A 1 141 ? 10.089 -2.816 -17.201 1.00 96.88 141 VAL A C 1
ATOM 1090 O O . VAL A 1 141 ? 10.342 -2.810 -15.994 1.00 96.88 141 VAL A O 1
ATOM 1093 N N . MET A 1 142 ? 8.935 -3.240 -17.705 1.00 97.06 142 MET A N 1
ATOM 1094 C CA . MET A 1 142 ? 7.759 -3.600 -16.921 1.00 97.06 142 MET A CA 1
ATOM 1095 C C . MET A 1 142 ? 7.433 -5.072 -17.151 1.00 97.06 142 MET A C 1
ATOM 1097 O O . MET A 1 142 ? 7.166 -5.472 -18.279 1.00 97.06 142 MET A O 1
ATOM 1101 N N . SER A 1 143 ? 7.465 -5.893 -16.102 1.00 95.81 143 SER A N 1
ATOM 1102 C CA . SER A 1 143 ? 7.154 -7.324 -16.187 1.00 95.81 143 SER A CA 1
ATOM 1103 C C . SER A 1 143 ? 6.051 -7.723 -15.216 1.00 95.81 143 SER A C 1
ATOM 1105 O O . SER A 1 143 ? 6.121 -7.421 -14.025 1.00 95.81 143 SER A O 1
ATOM 1107 N N . GLY A 1 144 ? 5.064 -8.456 -15.716 1.00 94.75 144 GLY A N 1
ATOM 1108 C CA . GLY A 1 144 ? 3.866 -8.808 -14.960 1.00 94.75 144 GLY A CA 1
ATOM 1109 C C . GLY A 1 144 ? 2.783 -9.385 -15.857 1.00 94.75 144 GLY A C 1
ATOM 1110 O O . GLY A 1 144 ? 3.034 -9.695 -17.024 1.00 94.75 144 GLY A O 1
ATOM 1111 N N . THR A 1 145 ? 1.562 -9.470 -15.346 1.00 94.12 145 THR A N 1
ATOM 1112 C CA . THR A 1 145 ? 0.379 -9.696 -16.185 1.00 94.12 145 THR A CA 1
ATOM 1113 C C . THR A 1 145 ? 0.171 -8.527 -17.148 1.00 94.12 145 THR A C 1
ATOM 1115 O O . THR A 1 145 ? 0.728 -7.440 -16.963 1.00 94.12 145 THR A O 1
ATOM 1118 N N . LYS A 1 146 ? -0.638 -8.720 -18.196 1.00 93.06 146 LYS A N 1
ATOM 1119 C CA . LYS A 1 146 ? -0.933 -7.631 -19.138 1.00 93.06 146 LYS A CA 1
ATOM 1120 C C . LYS A 1 146 ? -1.573 -6.425 -18.440 1.00 93.06 146 LYS A C 1
ATOM 1122 O O . LYS A 1 146 ? -1.217 -5.296 -18.754 1.00 93.06 146 LYS A O 1
ATOM 1127 N N . VAL A 1 147 ? -2.452 -6.673 -17.467 1.00 93.69 147 VAL A N 1
ATOM 1128 C CA . VAL A 1 147 ? -3.112 -5.635 -16.659 1.00 93.69 147 VAL A CA 1
ATOM 1129 C C . VAL A 1 147 ? -2.094 -4.865 -15.815 1.00 93.69 147 VAL A C 1
ATOM 1131 O O . VAL A 1 147 ? -2.076 -3.640 -15.854 1.00 93.69 147 VAL A O 1
ATOM 1134 N N . GLU A 1 148 ? -1.190 -5.563 -15.120 1.00 96.00 148 GLU A N 1
ATOM 1135 C CA . GLU A 1 148 ? -0.132 -4.930 -14.316 1.00 96.00 148 GLU A CA 1
ATOM 1136 C C . GLU A 1 148 ? 0.789 -4.048 -15.174 1.00 96.00 148 GLU A C 1
ATOM 1138 O O . GLU A 1 148 ? 1.120 -2.929 -14.782 1.00 96.00 148 GLU A O 1
ATOM 1143 N N . GLN A 1 149 ? 1.176 -4.528 -16.362 1.00 95.75 149 GLN A N 1
ATOM 1144 C CA . GLN A 1 149 ? 1.999 -3.767 -17.308 1.00 95.75 149 GLN A CA 1
ATOM 1145 C C . GLN A 1 149 ? 1.275 -2.514 -17.816 1.00 95.75 149 GLN A C 1
ATOM 1147 O O . GLN A 1 149 ? 1.884 -1.446 -17.883 1.00 95.75 149 GLN A O 1
ATOM 1152 N N . THR A 1 150 ? -0.014 -2.626 -18.156 1.00 94.81 150 THR A N 1
ATOM 1153 C CA . THR A 1 150 ? -0.833 -1.479 -18.572 1.00 94.81 150 THR A CA 1
ATOM 1154 C C . THR A 1 150 ? -0.919 -0.447 -17.451 1.00 94.81 150 THR A C 1
ATOM 1156 O O . THR A 1 150 ? -0.574 0.709 -17.680 1.00 94.81 150 THR A O 1
ATOM 1159 N N . HIS A 1 151 ? -1.258 -0.867 -16.227 1.00 95.81 151 HIS A N 1
ATOM 1160 C CA . HIS A 1 151 ? -1.305 0.027 -15.069 1.00 95.81 151 HIS A CA 1
ATOM 1161 C C . HIS A 1 151 ? 0.040 0.727 -14.844 1.00 95.81 151 HIS A C 1
ATOM 1163 O O . HIS A 1 151 ? 0.089 1.947 -14.740 1.00 95.81 151 HIS A O 1
ATOM 1169 N N . ALA A 1 152 ? 1.155 -0.010 -14.826 1.00 97.00 152 ALA A N 1
ATOM 1170 C CA . ALA A 1 152 ? 2.479 0.582 -14.631 1.00 97.00 152 ALA A CA 1
ATOM 1171 C C . ALA A 1 152 ? 2.832 1.611 -15.717 1.00 97.00 152 ALA A C 1
ATOM 1173 O O . ALA A 1 152 ? 3.386 2.668 -15.406 1.00 97.00 152 ALA A O 1
ATOM 1174 N N . SER A 1 153 ? 2.489 1.327 -16.975 1.00 96.25 153 SER A N 1
ATOM 1175 C CA . SER A 1 153 ? 2.748 2.226 -18.100 1.00 96.25 153 SER A CA 1
ATOM 1176 C C . SER A 1 153 ? 1.899 3.495 -18.026 1.00 96.25 153 SER A C 1
ATOM 1178 O 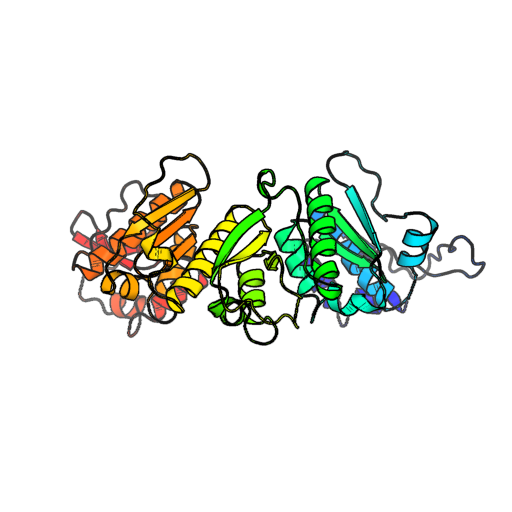O . SER A 1 153 ? 2.425 4.595 -18.196 1.00 96.25 153 SER A O 1
ATOM 1180 N N . GLU A 1 154 ? 0.602 3.367 -17.751 1.00 95.25 154 GLU A N 1
ATOM 1181 C CA . GLU A 1 154 ? -0.324 4.500 -17.638 1.00 95.25 154 GLU A CA 1
ATOM 1182 C C . GLU A 1 154 ? 0.026 5.379 -16.435 1.00 95.25 154 GLU A C 1
ATOM 1184 O O . GLU A 1 154 ? 0.197 6.589 -16.574 1.00 95.25 154 GLU A O 1
ATOM 1189 N N . TYR A 1 155 ? 0.244 4.765 -15.271 1.00 95.62 155 TYR A N 1
ATOM 1190 C CA . TYR A 1 155 ? 0.602 5.464 -14.039 1.00 95.62 155 TYR A CA 1
ATOM 1191 C C . TYR A 1 155 ? 1.917 6.231 -14.179 1.00 95.62 155 TYR A C 1
ATOM 1193 O O . TYR A 1 155 ? 2.009 7.378 -13.740 1.00 95.62 155 TYR A O 1
ATOM 1201 N N . LEU A 1 156 ? 2.937 5.618 -14.796 1.00 95.19 156 LEU A N 1
ATOM 1202 C CA . LEU A 1 156 ? 4.203 6.294 -15.075 1.00 95.19 156 LEU A CA 1
ATOM 1203 C C . LEU A 1 156 ? 3.992 7.460 -16.042 1.00 95.19 156 LEU A C 1
ATOM 1205 O O . LEU A 1 156 ? 4.515 8.544 -15.805 1.00 95.19 156 LEU A O 1
ATOM 1209 N N . THR A 1 157 ? 3.195 7.264 -17.092 1.00 93.75 157 THR A N 1
ATOM 1210 C CA . THR A 1 157 ? 2.889 8.310 -18.076 1.00 93.75 157 THR A CA 1
ATOM 1211 C C . THR A 1 157 ? 2.220 9.512 -17.414 1.00 93.75 157 THR A C 1
ATOM 1213 O O . THR A 1 157 ? 2.717 10.630 -17.543 1.00 93.75 157 THR A O 1
ATOM 1216 N N . TRP A 1 158 ? 1.158 9.293 -16.637 1.00 92.44 158 TRP A N 1
ATOM 1217 C CA . TRP A 1 158 ? 0.473 10.359 -15.903 1.00 92.44 158 TRP A CA 1
ATOM 1218 C C . TRP A 1 158 ? 1.389 11.043 -14.898 1.00 92.44 158 TRP A C 1
ATOM 1220 O O . TRP A 1 158 ? 1.405 12.267 -14.808 1.00 92.44 158 TRP A O 1
ATOM 1230 N N . LEU A 1 159 ? 2.204 10.278 -14.172 1.00 90.31 159 LEU A N 1
ATOM 1231 C CA . LEU A 1 159 ? 3.160 10.850 -13.237 1.00 90.31 159 LEU A CA 1
ATOM 1232 C C . LEU A 1 159 ? 4.151 11.786 -13.944 1.00 90.31 159 LEU A C 1
ATOM 1234 O O . LEU A 1 159 ? 4.417 12.876 -13.441 1.00 90.31 159 LEU A O 1
ATOM 1238 N N . LEU A 1 160 ? 4.683 11.392 -15.102 1.00 90.00 160 LEU A N 1
ATOM 1239 C CA . LEU A 1 160 ? 5.609 12.223 -15.874 1.00 90.00 160 LEU A CA 1
ATOM 1240 C C . LEU A 1 160 ? 4.919 13.446 -16.488 1.00 90.00 160 LEU A C 1
ATOM 1242 O O . LEU A 1 160 ? 5.505 14.524 -16.473 1.00 90.00 160 LEU A O 1
ATOM 1246 N N . GLN A 1 161 ? 3.665 13.321 -16.930 1.00 88.31 161 GLN A N 1
ATOM 1247 C CA . GLN A 1 161 ? 2.872 14.448 -17.437 1.00 88.31 161 GLN A CA 1
ATOM 1248 C C . GLN A 1 161 ? 2.684 15.563 -16.395 1.00 88.31 161 GLN A C 1
ATOM 1250 O O . GLN A 1 161 ? 2.599 16.727 -16.777 1.00 88.31 161 GLN A O 1
ATOM 1255 N N . THR A 1 162 ? 2.709 15.251 -15.088 1.00 85.19 162 THR A N 1
ATOM 1256 C CA . THR A 1 162 ? 2.639 16.283 -14.027 1.00 85.19 162 THR A CA 1
ATOM 1257 C C . THR A 1 162 ? 3.787 17.300 -14.067 1.00 85.19 162 THR A C 1
ATOM 1259 O O . THR A 1 162 ? 3.686 18.354 -13.429 1.00 85.19 162 THR A O 1
ATOM 1262 N N . LEU A 1 163 ? 4.887 16.976 -14.761 1.00 84.44 163 LEU A N 1
ATOM 1263 C CA . LEU A 1 163 ? 6.024 17.871 -14.968 1.00 84.44 163 LEU A CA 1
ATOM 1264 C C . LEU A 1 163 ? 5.753 18.905 -16.062 1.00 84.44 163 LEU A C 1
ATOM 1266 O O . LEU A 1 163 ? 6.221 20.035 -15.945 1.00 84.44 163 LEU A O 1
ATOM 1270 N N . ASP A 1 164 ? 5.007 18.517 -17.097 1.00 83.62 164 ASP A N 1
ATOM 1271 C CA . ASP A 1 164 ? 4.720 19.358 -18.259 1.00 83.62 164 ASP A CA 1
ATOM 1272 C C . ASP A 1 164 ? 3.444 20.201 -18.048 1.00 83.62 164 ASP A C 1
ATOM 1274 O O . ASP A 1 164 ? 3.315 21.283 -18.619 1.00 83.62 164 ASP A O 1
ATOM 1278 N N . GLY A 1 165 ? 2.508 19.751 -17.202 1.00 79.19 165 GLY A N 1
ATOM 1279 C CA . GLY A 1 165 ? 1.287 20.498 -16.899 1.00 79.19 165 GLY A CA 1
ATOM 1280 C C . GLY A 1 165 ? 0.265 19.734 -16.048 1.00 79.19 165 GLY A C 1
ATOM 1281 O O . GLY A 1 165 ? 0.591 18.714 -15.436 1.00 79.19 165 GLY A O 1
ATOM 1282 N N . PRO A 1 166 ? -0.981 20.236 -15.971 1.00 79.56 166 PRO A N 1
ATOM 1283 C CA . PRO A 1 166 ? -2.086 19.530 -15.338 1.00 79.56 166 PRO A CA 1
ATOM 1284 C C . PRO A 1 166 ? -2.340 18.184 -16.017 1.00 79.56 166 PRO A C 1
ATOM 1286 O O . PRO A 1 166 ? -2.442 18.096 -17.239 1.00 79.56 166 PRO A O 1
ATOM 1289 N N . VAL A 1 167 ? -2.472 17.135 -15.211 1.00 84.12 167 VAL A N 1
ATOM 1290 C CA . VAL A 1 167 ? -2.790 15.796 -15.711 1.00 84.12 167 VAL A CA 1
ATOM 1291 C C . VAL A 1 167 ? -4.293 15.639 -15.841 1.00 84.12 167 VAL A C 1
ATOM 1293 O O . VAL A 1 167 ? -5.045 16.004 -14.933 1.00 84.12 167 VAL A O 1
ATOM 1296 N N . HIS A 1 168 ? -4.705 15.028 -16.947 1.00 81.75 168 HIS A N 1
ATOM 1297 C CA . HIS A 1 168 ? -6.067 14.582 -17.185 1.00 81.75 168 HIS A CA 1
ATOM 1298 C C . HIS A 1 168 ? -6.065 13.064 -17.347 1.00 81.75 168 HIS A C 1
ATOM 1300 O O . HIS A 1 168 ? -5.339 12.523 -18.178 1.00 81.75 168 HIS A O 1
ATOM 1306 N N . VAL A 1 169 ? -6.872 12.388 -16.535 1.00 85.44 169 VAL A N 1
ATOM 1307 C CA . VAL A 1 169 ? -7.087 10.942 -16.622 1.00 85.44 169 VAL A CA 1
ATOM 1308 C C . VAL A 1 169 ? -8.467 10.720 -17.223 1.00 85.44 169 VAL A C 1
ATOM 1310 O O . VAL A 1 169 ? -9.444 11.290 -16.737 1.00 85.44 169 VAL A O 1
ATOM 1313 N N . THR A 1 170 ? -8.542 9.939 -18.298 1.00 83.50 170 THR A N 1
ATOM 1314 C CA . THR A 1 170 ? -9.809 9.606 -18.957 1.00 83.50 170 THR A CA 1
ATOM 1315 C C . THR A 1 170 ? -10.477 8.411 -18.281 1.00 83.50 170 THR A C 1
ATOM 1317 O O . THR A 1 170 ? -9.840 7.650 -17.551 1.00 83.50 170 THR A O 1
ATOM 1320 N N . ASP A 1 171 ? -11.781 8.260 -18.516 1.00 85.00 171 ASP A N 1
ATOM 1321 C CA . ASP A 1 171 ? -12.545 7.043 -18.211 1.00 85.00 171 ASP A CA 1
ATOM 1322 C C . ASP A 1 171 ? -12.594 6.634 -16.727 1.00 85.00 171 ASP A C 1
ATOM 1324 O O . ASP A 1 171 ? -12.866 5.472 -16.419 1.00 85.00 171 ASP A O 1
ATOM 1328 N N . LEU A 1 172 ? -12.381 7.583 -15.804 1.00 88.19 172 LEU A N 1
ATOM 1329 C CA . LEU A 1 172 ? -12.360 7.354 -14.350 1.00 88.19 172 LEU A CA 1
ATOM 1330 C C . LEU A 1 172 ? -13.572 6.559 -13.838 1.00 88.19 172 LEU A C 1
ATOM 1332 O O . LEU A 1 172 ? -13.407 5.714 -12.964 1.00 88.19 172 LEU A O 1
ATOM 1336 N N . ASP A 1 173 ? -14.756 6.775 -14.417 1.00 84.81 173 ASP A N 1
ATOM 1337 C CA . ASP A 1 173 ? -16.001 6.108 -14.012 1.00 84.81 173 ASP A CA 1
ATOM 1338 C C . ASP A 1 173 ? -16.033 4.604 -14.337 1.00 84.81 173 ASP A C 1
ATOM 1340 O O . ASP A 1 173 ? -16.816 3.854 -13.756 1.00 84.81 173 ASP A O 1
ATOM 1344 N N . THR A 1 174 ? -15.189 4.145 -15.265 1.00 86.25 174 THR A N 1
ATOM 1345 C CA . THR A 1 174 ? -15.141 2.738 -15.712 1.00 86.25 174 THR A CA 1
ATOM 1346 C C . THR A 1 174 ? -13.954 1.965 -15.142 1.00 86.25 174 THR A C 1
ATOM 1348 O O . THR A 1 174 ? -13.876 0.742 -15.270 1.00 86.25 174 THR A O 1
ATOM 1351 N N . ARG A 1 175 ? -13.021 2.668 -14.495 1.00 90.62 175 ARG A N 1
ATOM 1352 C CA . ARG A 1 175 ? -11.763 2.108 -14.007 1.00 90.62 175 ARG A CA 1
ATOM 1353 C C . ARG A 1 175 ? -11.922 1.454 -12.635 1.00 90.62 175 ARG A C 1
ATOM 1355 O O . ARG A 1 175 ? -12.344 2.077 -11.668 1.00 90.62 175 ARG A O 1
ATOM 1362 N N . GLY A 1 176 ? -11.517 0.187 -12.532 1.00 91.12 176 GLY A N 1
ATOM 1363 C CA . GLY A 1 176 ? -11.537 -0.583 -11.277 1.00 91.12 176 GLY A CA 1
ATOM 1364 C C . GLY A 1 176 ? -10.284 -0.423 -10.405 1.00 91.12 176 GLY A C 1
ATOM 1365 O O . GLY A 1 176 ? -10.227 -0.940 -9.286 1.00 91.12 176 GLY A O 1
ATOM 1366 N N . ASP A 1 177 ? -9.264 0.271 -10.901 1.00 94.44 177 ASP A N 1
ATOM 1367 C CA . ASP A 1 177 ? -7.938 0.430 -10.297 1.00 94.44 177 ASP A CA 1
ATOM 1368 C C . ASP A 1 177 ? -7.733 1.793 -9.611 1.00 94.44 177 ASP A C 1
ATOM 1370 O O . ASP A 1 177 ? -6.664 2.043 -9.051 1.00 94.44 177 ASP A O 1
ATOM 1374 N N . VAL A 1 178 ? -8.768 2.642 -9.592 1.00 96.19 178 VAL A N 1
ATOM 1375 C CA . VAL A 1 178 ? -8.738 3.999 -9.036 1.00 96.19 178 VAL A CA 1
ATOM 1376 C C . VAL A 1 178 ? -9.821 4.213 -7.975 1.00 96.19 178 VAL A C 1
ATOM 1378 O O . VAL A 1 178 ? -10.877 3.583 -7.982 1.00 96.19 178 VAL A O 1
ATOM 1381 N N . THR A 1 179 ? -9.539 5.106 -7.033 1.00 96.62 179 THR A N 1
ATOM 1382 C CA . THR A 1 179 ? -10.510 5.711 -6.119 1.00 96.62 179 THR A CA 1
ATOM 1383 C C . THR A 1 179 ? -10.366 7.226 -6.223 1.00 96.62 179 THR A C 1
ATOM 1385 O O . THR A 1 179 ? -9.252 7.740 -6.111 1.00 96.62 179 THR A O 1
ATOM 1388 N N . VAL A 1 180 ? -11.473 7.940 -6.426 1.00 95.75 180 VAL A N 1
ATOM 1389 C CA . VAL A 1 180 ? -11.497 9.408 -6.522 1.00 95.75 180 VAL A CA 1
ATOM 1390 C C . VAL A 1 180 ? -11.945 10.000 -5.188 1.00 95.75 180 VAL A C 1
ATOM 1392 O O . VAL A 1 180 ? -12.967 9.591 -4.640 1.00 95.75 180 VAL A O 1
ATOM 1395 N N . VAL A 1 181 ? -11.180 10.957 -4.660 1.00 95.69 181 VAL A N 1
ATOM 1396 C CA . VAL A 1 181 ? -11.469 11.642 -3.393 1.00 95.69 181 VAL A CA 1
ATOM 1397 C C . VAL A 1 181 ? -11.509 13.151 -3.606 1.00 95.69 181 VAL A C 1
ATOM 1399 O O . VAL A 1 181 ? -10.533 13.742 -4.063 1.00 95.69 181 VAL A O 1
ATOM 1402 N N . ASP A 1 182 ? -12.611 13.787 -3.211 1.00 94.25 182 ASP A N 1
ATOM 1403 C CA . ASP A 1 182 ? -12.756 15.243 -3.268 1.00 94.25 182 ASP A CA 1
ATOM 1404 C C . ASP A 1 182 ? -12.086 15.914 -2.063 1.00 94.25 182 ASP A C 1
ATOM 1406 O O . ASP A 1 182 ? -12.558 15.826 -0.921 1.00 94.25 182 ASP A O 1
ATOM 1410 N N . VAL A 1 183 ? -10.995 16.632 -2.326 1.00 93.75 183 VAL A N 1
ATOM 1411 C CA . VAL A 1 183 ? -10.222 17.356 -1.314 1.00 93.75 183 VAL A CA 1
ATOM 1412 C C . VAL A 1 183 ? -10.560 18.849 -1.380 1.00 93.75 183 VAL A C 1
ATOM 1414 O O . VAL A 1 183 ? -10.462 19.440 -2.452 1.00 93.75 183 VAL A O 1
ATOM 1417 N N . PRO A 1 184 ? -10.917 19.519 -0.267 1.00 92.38 184 PRO A N 1
ATOM 1418 C CA . PRO A 1 184 ? -11.087 20.970 -0.266 1.00 92.38 184 PRO A CA 1
ATOM 1419 C C . PRO A 1 184 ? -9.808 21.672 -0.733 1.00 92.38 184 PRO A C 1
ATOM 1421 O O . PRO A 1 184 ? -8.741 21.454 -0.151 1.00 92.38 184 PRO A O 1
ATOM 1424 N N . GLY A 1 185 ? -9.920 22.571 -1.713 1.00 89.19 185 GLY A N 1
ATOM 1425 C CA . GLY A 1 185 ? -8.768 23.257 -2.314 1.00 89.19 185 GLY A CA 1
ATOM 1426 C C . GLY A 1 185 ? -7.844 23.917 -1.280 1.00 89.19 185 GLY A C 1
ATOM 1427 O O . GLY A 1 185 ? -6.628 23.717 -1.277 1.00 89.19 185 GLY A O 1
ATOM 1428 N N . ARG A 1 186 ? -8.435 24.566 -0.266 1.00 89.19 186 ARG A N 1
ATOM 1429 C CA . ARG A 1 186 ? -7.715 25.213 0.848 1.00 89.19 186 ARG A CA 1
ATOM 1430 C C . ARG A 1 186 ? -6.832 24.291 1.701 1.00 89.19 186 ARG A C 1
ATOM 1432 O O . ARG A 1 186 ? -5.971 24.791 2.424 1.00 89.19 186 ARG A O 1
ATOM 1439 N N . ILE A 1 187 ? -7.048 22.972 1.677 1.00 91.44 187 ILE A N 1
ATOM 1440 C CA . ILE A 1 187 ? -6.251 22.006 2.454 1.00 91.44 187 ILE A CA 1
ATOM 1441 C C . ILE A 1 187 ? -5.380 21.095 1.586 1.00 91.44 187 ILE A C 1
ATOM 1443 O O . ILE A 1 187 ? -4.623 20.299 2.139 1.00 91.44 187 ILE A O 1
ATOM 1447 N N . VAL A 1 188 ? -5.402 21.236 0.256 1.00 90.69 188 VAL A N 1
ATOM 1448 C CA . VAL A 1 188 ? -4.558 20.439 -0.652 1.00 90.69 188 VAL A CA 1
ATOM 1449 C C . VAL A 1 188 ? -3.080 20.557 -0.279 1.00 90.69 188 VAL A C 1
ATOM 1451 O O . VAL A 1 188 ? -2.386 19.548 -0.175 1.00 90.69 188 VAL A O 1
ATOM 1454 N N . GLY A 1 189 ? -2.602 21.767 0.030 1.00 90.00 189 GLY A N 1
ATOM 1455 C CA . GLY A 1 189 ? -1.223 21.985 0.481 1.00 90.00 189 GLY A CA 1
ATOM 1456 C C . GLY A 1 189 ? -0.872 21.248 1.783 1.00 90.00 189 GLY A C 1
ATOM 1457 O O . GLY A 1 189 ? 0.259 20.793 1.944 1.00 90.00 189 GLY A O 1
ATOM 1458 N N . PHE A 1 190 ? -1.841 21.072 2.690 1.00 92.62 190 PHE A N 1
ATOM 1459 C CA . PHE A 1 190 ? -1.664 20.294 3.920 1.00 92.62 190 PHE A CA 1
ATOM 1460 C C . PHE A 1 190 ? -1.562 18.792 3.625 1.00 92.62 190 PHE A C 1
ATOM 1462 O O . PHE A 1 190 ? -0.645 18.148 4.126 1.00 92.62 190 PHE A O 1
ATOM 1469 N N . ILE A 1 191 ? -2.441 18.262 2.767 1.00 92.81 191 ILE A N 1
ATOM 1470 C CA . ILE A 1 191 ? -2.420 16.850 2.347 1.00 92.81 191 ILE A CA 1
ATOM 1471 C C . ILE A 1 191 ? -1.144 16.522 1.559 1.00 92.81 191 ILE A C 1
ATOM 1473 O O . ILE A 1 191 ? -0.507 15.496 1.797 1.00 92.81 191 ILE A O 1
ATOM 1477 N N . LYS A 1 192 ? -0.719 17.413 0.653 1.00 91.31 192 LYS A N 1
ATOM 1478 C CA . LYS A 1 192 ? 0.556 17.289 -0.069 1.00 91.31 192 LYS A CA 1
ATOM 1479 C C . LYS A 1 192 ? 1.738 17.309 0.903 1.00 91.31 192 LYS A C 1
ATOM 1481 O O . LYS A 1 192 ? 2.617 16.447 0.837 1.00 91.31 192 LYS A O 1
ATOM 1486 N N . GLY A 1 193 ? 1.747 18.271 1.822 1.00 89.81 193 GLY A N 1
ATOM 1487 C CA . GLY A 1 193 ? 2.880 18.565 2.692 1.00 89.81 193 GLY A CA 1
ATOM 1488 C C . GLY A 1 193 ? 4.031 19.250 1.948 1.00 89.81 193 GLY A C 1
ATOM 1489 O O . GLY A 1 193 ? 4.071 19.307 0.714 1.00 89.81 193 GLY A O 1
ATOM 1490 N N . SER A 1 194 ? 5.001 19.767 2.709 1.00 85.56 194 SER A N 1
ATOM 1491 C CA . SER A 1 194 ? 6.190 20.416 2.140 1.00 85.56 194 SER A CA 1
ATOM 1492 C C . SER A 1 194 ? 6.912 19.458 1.195 1.00 85.56 194 SER A C 1
ATOM 1494 O O . SER A 1 194 ? 7.196 18.318 1.563 1.00 85.56 194 SER A O 1
ATOM 1496 N N . ARG A 1 195 ? 7.166 19.895 -0.044 1.00 82.31 195 ARG A N 1
ATOM 1497 C CA . ARG A 1 195 ? 7.802 19.078 -1.096 1.00 82.31 195 ARG A CA 1
ATOM 1498 C C . ARG A 1 195 ? 7.158 17.690 -1.277 1.00 82.31 195 ARG A C 1
ATOM 1500 O O . ARG A 1 195 ? 7.862 16.737 -1.602 1.00 82.31 195 ARG A O 1
ATOM 1507 N N . ARG A 1 196 ? 5.836 17.569 -1.075 1.00 86.81 196 ARG A N 1
ATOM 1508 C CA . ARG A 1 196 ? 5.075 16.309 -1.201 1.00 86.81 196 ARG A CA 1
ATOM 1509 C C . ARG A 1 196 ? 5.438 15.245 -0.147 1.00 86.81 196 ARG A C 1
ATOM 1511 O O . ARG A 1 196 ? 5.239 14.053 -0.374 1.00 86.81 196 ARG A O 1
ATOM 1518 N N . GLU A 1 197 ? 6.001 15.638 0.996 1.00 89.56 197 GLU A N 1
ATOM 1519 C CA . GLU A 1 197 ? 6.425 14.680 2.024 1.00 89.56 197 GLU A CA 1
ATOM 1520 C C . GLU A 1 197 ? 5.243 13.915 2.637 1.00 89.56 197 GLU A C 1
ATOM 1522 O O . GLU A 1 197 ? 5.313 12.695 2.756 1.00 89.56 197 GLU A O 1
ATOM 1527 N N . SER A 1 198 ? 4.148 14.603 2.983 1.00 92.69 198 SER A N 1
ATOM 1528 C CA . SER A 1 198 ? 2.984 13.963 3.615 1.00 92.69 198 SER A CA 1
ATOM 1529 C C . SER A 1 198 ? 2.309 12.987 2.658 1.00 92.69 198 SER A C 1
ATOM 1531 O O . SER A 1 198 ? 2.106 11.826 2.999 1.00 92.69 198 SER A O 1
ATOM 1533 N N . LEU A 1 199 ? 2.061 13.419 1.419 1.00 92.75 199 LEU A N 1
ATOM 1534 C CA . LEU A 1 199 ? 1.476 12.559 0.390 1.00 92.75 199 LEU A CA 1
ATOM 1535 C C . LEU A 1 199 ? 2.371 11.354 0.078 1.00 92.75 199 LEU A C 1
ATOM 1537 O O . LEU A 1 199 ? 1.876 10.245 -0.073 1.00 92.75 199 LEU A O 1
ATOM 1541 N N . SER A 1 200 ? 3.695 11.547 0.060 1.00 91.69 200 SER A N 1
ATOM 1542 C CA . SER A 1 200 ? 4.639 10.444 -0.142 1.00 91.69 200 SER A CA 1
ATOM 1543 C C . SER A 1 200 ? 4.597 9.398 0.967 1.00 91.69 200 SER A C 1
ATOM 1545 O O . SER A 1 200 ? 4.819 8.230 0.666 1.00 91.69 200 SER A O 1
ATOM 1547 N N . ARG A 1 201 ? 4.330 9.803 2.216 1.00 93.00 201 ARG A N 1
ATOM 1548 C CA . ARG A 1 201 ? 4.161 8.872 3.338 1.00 93.00 201 ARG A CA 1
ATOM 1549 C C . ARG A 1 201 ? 2.877 8.062 3.188 1.00 93.00 201 ARG A C 1
ATOM 1551 O O . ARG A 1 201 ? 2.948 6.849 3.282 1.00 93.00 201 ARG A O 1
ATOM 1558 N N . HIS A 1 202 ? 1.750 8.697 2.852 1.00 94.88 202 HIS A N 1
ATOM 1559 C CA . HIS A 1 202 ? 0.500 7.970 2.583 1.00 94.88 202 HIS A CA 1
ATOM 1560 C C . HIS A 1 202 ? 0.649 6.966 1.425 1.00 94.88 202 HIS A C 1
ATOM 1562 O O . HIS A 1 202 ? 0.162 5.843 1.514 1.00 94.88 202 HIS A O 1
ATOM 1568 N N . GLU A 1 203 ? 1.350 7.350 0.353 1.00 95.50 203 GLU A N 1
ATOM 1569 C CA . GLU A 1 203 ? 1.675 6.456 -0.767 1.00 95.50 203 GLU A CA 1
ATOM 1570 C C . GLU A 1 203 ? 2.526 5.251 -0.330 1.00 95.50 203 GLU A C 1
ATOM 1572 O O . GLU A 1 203 ? 2.262 4.131 -0.762 1.00 95.50 203 GLU A O 1
ATOM 1577 N N . GLU A 1 204 ? 3.534 5.459 0.525 1.00 93.88 204 GLU A N 1
ATOM 1578 C CA . GLU A 1 204 ? 4.418 4.390 1.018 1.00 93.88 204 GLU A CA 1
ATOM 1579 C C . GLU A 1 204 ? 3.720 3.474 2.034 1.00 93.88 204 GLU A C 1
ATOM 1581 O O . GLU A 1 204 ? 3.824 2.256 1.909 1.00 93.88 204 GLU A O 1
ATOM 1586 N N . ASP A 1 205 ? 2.960 4.037 2.977 1.00 93.50 205 ASP A N 1
ATOM 1587 C CA . ASP A 1 205 ? 2.259 3.292 4.031 1.00 93.50 205 ASP A CA 1
ATOM 1588 C C . ASP A 1 205 ? 1.195 2.342 3.463 1.00 93.50 205 ASP A C 1
ATOM 1590 O O . ASP A 1 205 ? 0.983 1.250 3.993 1.00 93.50 205 ASP A O 1
ATOM 1594 N N . TRP A 1 206 ? 0.531 2.750 2.378 1.00 95.94 206 TRP A N 1
ATOM 1595 C CA . TRP A 1 206 ? -0.535 1.967 1.751 1.00 95.94 206 TRP A CA 1
ATOM 1596 C C . TRP A 1 206 ? -0.108 1.243 0.475 1.00 95.94 206 TRP A C 1
ATOM 1598 O O . TRP A 1 206 ? -0.855 0.397 -0.007 1.00 95.94 206 TRP A O 1
ATOM 1608 N N . GLY A 1 207 ? 1.069 1.541 -0.081 1.00 95.50 207 GLY A N 1
ATOM 1609 C CA . GLY A 1 207 ? 1.505 0.974 -1.359 1.00 95.50 207 GLY A CA 1
ATOM 1610 C C . GLY A 1 207 ? 0.647 1.446 -2.537 1.00 95.50 207 GLY A C 1
ATOM 1611 O O . GLY A 1 207 ? 0.281 0.652 -3.400 1.00 95.50 207 GLY A O 1
ATOM 1612 N N . VAL A 1 208 ? 0.300 2.732 -2.556 1.00 97.44 208 VAL A N 1
ATOM 1613 C CA . VAL A 1 208 ? -0.547 3.360 -3.583 1.00 97.44 208 VAL A CA 1
ATOM 1614 C C . VAL A 1 208 ? 0.201 4.476 -4.306 1.00 97.44 208 VAL A C 1
ATOM 1616 O O . VAL A 1 208 ? 1.216 4.982 -3.828 1.00 97.44 208 VAL A O 1
ATOM 1619 N N . LEU A 1 209 ? -0.324 4.894 -5.454 1.00 96.12 209 LEU A N 1
ATOM 1620 C CA . LEU A 1 209 ? 0.104 6.103 -6.153 1.00 96.12 209 LEU A CA 1
ATOM 1621 C C . LEU A 1 209 ? -1.025 7.128 -6.094 1.00 96.12 209 LEU A C 1
ATOM 1623 O O . LEU A 1 209 ? -2.165 6.792 -6.399 1.00 96.12 209 LEU A O 1
ATOM 1627 N N . MET A 1 210 ? -0.725 8.372 -5.724 1.00 95.19 210 MET A N 1
ATOM 1628 C CA . MET A 1 210 ? -1.733 9.422 -5.619 1.00 95.19 210 MET A CA 1
ATOM 1629 C C . MET A 1 210 ? -1.468 10.559 -6.606 1.00 95.19 210 MET A C 1
ATOM 1631 O O . MET A 1 210 ? -0.338 11.017 -6.738 1.00 95.19 210 MET A O 1
ATOM 1635 N N . LEU A 1 211 ? -2.484 11.078 -7.288 1.00 92.44 211 LEU A N 1
ATOM 1636 C CA . LEU A 1 211 ? -2.334 12.196 -8.228 1.00 92.44 211 LEU A CA 1
ATOM 1637 C C . LEU A 1 211 ? -3.468 13.203 -8.038 1.00 92.44 211 LEU A C 1
ATOM 1639 O O . LEU A 1 211 ? -4.630 12.822 -7.988 1.00 92.44 211 LEU A O 1
ATOM 1643 N N . PHE A 1 212 ? -3.135 14.489 -7.942 1.00 89.81 212 PHE A N 1
ATOM 1644 C CA . PHE A 1 212 ? -4.140 15.553 -7.975 1.00 89.81 212 PHE A CA 1
ATOM 1645 C C . PHE A 1 212 ? -4.419 15.930 -9.432 1.00 89.81 212 PHE A C 1
ATOM 1647 O O . PHE A 1 212 ? -3.484 16.258 -10.163 1.00 89.81 212 PHE A O 1
ATOM 1654 N N . VAL A 1 213 ? -5.685 15.878 -9.844 1.00 84.12 213 VAL A N 1
ATOM 1655 C CA . VAL A 1 213 ? -6.126 16.285 -11.189 1.00 84.12 213 VAL A CA 1
ATOM 1656 C C . VAL A 1 213 ? -6.221 17.804 -11.254 1.00 84.12 213 VAL A C 1
ATOM 1658 O O . VAL A 1 213 ? -6.626 18.445 -10.286 1.00 84.12 213 VAL A O 1
ATOM 1661 N N . GLY A 1 214 ? -5.861 18.387 -12.398 1.00 72.31 214 GLY A N 1
ATOM 1662 C CA . GLY A 1 214 ? -6.039 19.824 -12.634 1.00 72.31 214 GLY A CA 1
ATOM 1663 C C . GLY A 1 214 ? -5.021 20.736 -11.936 1.00 72.31 214 GLY A C 1
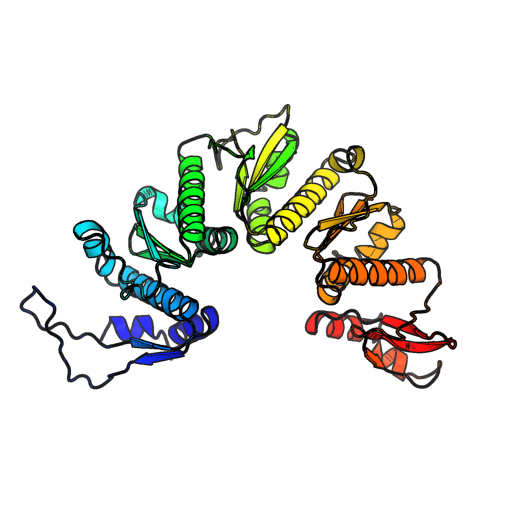ATOM 1664 O O . GLY A 1 214 ? -5.075 21.948 -12.122 1.00 72.31 214 GLY A O 1
ATOM 1665 N N . GLU A 1 215 ? -4.056 20.189 -11.190 1.00 65.50 215 GLU A N 1
ATOM 1666 C CA . GLU A 1 215 ? -2.971 20.967 -10.581 1.00 65.50 215 GLU A CA 1
ATOM 1667 C C . GLU A 1 215 ? -1.621 20.710 -11.268 1.00 65.50 215 GLU A C 1
ATOM 1669 O O . GLU A 1 215 ? -1.273 19.577 -11.598 1.00 65.50 215 GLU A O 1
ATOM 1674 N N . HIS A 1 216 ? -0.819 21.768 -11.429 1.00 55.88 216 HIS A N 1
ATOM 1675 C CA . HIS A 1 216 ? 0.586 21.643 -11.830 1.00 55.88 216 HIS A CA 1
ATOM 1676 C C . HIS A 1 216 ? 1.374 21.008 -10.675 1.00 55.88 216 HIS A C 1
ATOM 1678 O O . HIS A 1 216 ? 1.239 21.460 -9.540 1.00 55.88 216 HIS A O 1
ATOM 1684 N N . GLY A 1 217 ? 2.215 20.003 -10.946 1.00 57.84 217 GLY A N 1
ATOM 1685 C CA . GLY A 1 217 ? 2.881 19.142 -9.955 1.00 57.84 217 GLY A CA 1
ATOM 1686 C C . GLY A 1 217 ? 3.401 19.808 -8.662 1.00 57.84 217 GLY A C 1
ATOM 1687 O O . GLY A 1 217 ? 2.654 20.013 -7.704 1.00 57.84 217 GLY A O 1
ATOM 1688 N N . GLN A 1 218 ? 4.717 20.048 -8.564 1.00 52.00 218 GLN A N 1
ATOM 1689 C CA . GLN A 1 218 ? 5.345 20.650 -7.366 1.00 52.00 218 GLN A CA 1
ATOM 1690 C C . GLN A 1 218 ? 5.157 22.176 -7.268 1.00 52.00 218 GLN A C 1
ATOM 1692 O O . GLN A 1 218 ? 5.453 22.753 -6.222 1.00 52.00 218 GLN A O 1
ATOM 1697 N N . HIS A 1 219 ? 4.671 22.817 -8.336 1.00 44.62 219 HIS A N 1
ATOM 1698 C CA . HIS A 1 219 ? 4.669 24.275 -8.502 1.00 44.62 219 HIS A CA 1
ATOM 1699 C C . HIS A 1 219 ? 3.279 24.891 -8.735 1.00 44.62 219 HIS A C 1
ATOM 1701 O O . HIS A 1 219 ? 3.185 26.093 -8.965 1.00 44.62 219 HIS A O 1
ATOM 1707 N N . GLY A 1 220 ? 2.199 24.107 -8.671 1.00 50.31 220 GLY A N 1
ATOM 1708 C CA . GLY A 1 220 ? 0.841 24.633 -8.795 1.00 50.31 220 GLY A CA 1
ATOM 1709 C C . GLY A 1 220 ? 0.420 25.448 -7.576 1.00 50.31 220 GLY A C 1
ATOM 1710 O O . GLY A 1 220 ? 0.595 25.013 -6.435 1.00 50.31 220 GLY A O 1
ATOM 1711 N N . PHE A 1 221 ? -0.165 26.621 -7.818 1.00 49.31 221 PHE A N 1
ATOM 1712 C CA . PHE A 1 221 ? -0.922 27.331 -6.794 1.00 49.31 221 PHE A CA 1
ATOM 1713 C C . PHE A 1 221 ? -2.212 26.545 -6.532 1.00 49.31 221 PHE A C 1
ATOM 1715 O O . PHE A 1 221 ? -2.943 26.286 -7.490 1.00 49.31 221 PHE A O 1
ATOM 1722 N N . PRO A 1 222 ? -2.497 26.141 -5.281 1.00 55.53 222 PRO A N 1
ATOM 1723 C CA . PRO A 1 222 ? -3.733 25.438 -4.979 1.00 55.53 222 PRO A CA 1
ATOM 1724 C C . PRO A 1 222 ? -4.917 26.341 -5.315 1.00 55.53 222 PRO A C 1
ATOM 1726 O O . PRO A 1 222 ? -4.913 27.531 -4.980 1.00 55.53 222 PRO A O 1
ATOM 1729 N N . GLN A 1 223 ? -5.935 25.775 -5.960 1.00 59.34 223 GLN A N 1
ATOM 1730 C CA . GLN A 1 223 ? -7.200 26.473 -6.145 1.00 59.34 223 GLN A CA 1
ATOM 1731 C C . GLN A 1 223 ? -7.762 26.764 -4.743 1.00 59.34 223 GLN A C 1
ATOM 1733 O O . GLN A 1 223 ? -8.026 25.846 -3.969 1.00 59.34 223 GLN A O 1
ATOM 1738 N N . GLN A 1 224 ? -7.839 28.041 -4.348 1.00 61.12 224 GLN A N 1
ATOM 1739 C CA . GLN A 1 224 ? -8.210 28.399 -2.969 1.00 61.12 224 GLN A CA 1
ATOM 1740 C C . GLN A 1 224 ? -9.689 28.111 -2.671 1.00 61.12 224 GLN A C 1
ATOM 1742 O O . GLN A 1 224 ? -10.044 27.850 -1.519 1.00 61.12 224 GLN A O 1
ATOM 1747 N N . GLU A 1 225 ? -10.528 28.098 -3.708 1.00 68.12 225 GLU A N 1
ATOM 1748 C CA . GLU A 1 225 ? -11.958 27.812 -3.630 1.00 68.12 225 GLU A CA 1
ATOM 1749 C C . GLU A 1 225 ? -12.317 26.541 -4.407 1.00 68.12 225 GLU A C 1
ATOM 1751 O O . GLU A 1 225 ? -11.756 26.266 -5.465 1.00 68.12 225 GLU A O 1
ATOM 1756 N N . GLY A 1 226 ? -13.269 25.769 -3.874 1.00 85.12 226 GLY A N 1
ATOM 1757 C CA . GLY A 1 226 ? -13.767 24.539 -4.490 1.00 85.12 226 GLY A CA 1
ATOM 1758 C C . GLY A 1 226 ? -13.134 23.249 -3.960 1.00 85.12 226 GLY A C 1
ATOM 1759 O O . GLY A 1 226 ? -12.576 23.195 -2.856 1.00 85.12 226 GLY A O 1
ATOM 1760 N N . VAL A 1 227 ? -13.290 22.187 -4.749 1.00 89.19 227 VAL A N 1
ATOM 1761 C CA . VAL A 1 227 ? -12.752 20.847 -4.495 1.00 89.19 227 VAL A CA 1
ATOM 1762 C C . VAL A 1 227 ? -11.757 20.479 -5.589 1.00 89.19 227 VAL A C 1
ATOM 1764 O O . VAL A 1 227 ? -11.957 20.814 -6.752 1.00 89.19 227 VAL A O 1
ATOM 1767 N N . VAL A 1 228 ? -10.694 19.784 -5.204 1.00 90.56 228 VAL A N 1
ATOM 1768 C CA . VAL A 1 228 ? -9.680 19.229 -6.099 1.00 90.56 228 VAL A CA 1
ATOM 1769 C C . VAL A 1 228 ? -9.732 17.714 -5.968 1.00 90.56 228 VAL A C 1
ATOM 1771 O O . VAL A 1 228 ? -9.726 17.182 -4.855 1.00 90.56 228 VAL A O 1
ATOM 1774 N N . GLN A 1 229 ? -9.779 17.017 -7.098 1.00 92.31 229 GLN A N 1
ATOM 1775 C CA . GLN A 1 229 ? -9.844 15.561 -7.116 1.00 92.31 229 GLN A CA 1
ATOM 1776 C C . GLN A 1 229 ? -8.462 14.955 -6.875 1.00 92.31 229 GLN A C 1
ATOM 1778 O O . GLN A 1 229 ? -7.506 15.224 -7.608 1.00 92.31 229 GLN A O 1
ATOM 1783 N N . LEU A 1 230 ? -8.373 14.110 -5.853 1.00 95.06 230 LEU A N 1
ATOM 1784 C CA . LEU A 1 230 ? -7.249 13.226 -5.598 1.00 95.06 230 LEU A CA 1
ATOM 1785 C C . LEU A 1 230 ? -7.590 11.832 -6.122 1.00 95.06 230 LEU A C 1
ATOM 1787 O O . LEU A 1 230 ? -8.497 11.173 -5.618 1.00 95.06 230 LEU A O 1
ATOM 1791 N N . LEU A 1 231 ? -6.837 11.376 -7.112 1.00 96.12 231 LEU A N 1
ATOM 1792 C CA . LEU A 1 231 ? -6.879 10.005 -7.598 1.00 96.12 231 LEU A CA 1
ATOM 1793 C C . LEU A 1 231 ? -5.940 9.160 -6.751 1.00 96.12 231 LEU A C 1
ATOM 1795 O O . LEU A 1 231 ? -4.787 9.537 -6.550 1.00 96.12 231 LEU A O 1
ATOM 1799 N N . ILE A 1 232 ? -6.421 8.019 -6.280 1.00 97.44 232 ILE A N 1
ATOM 1800 C CA . ILE A 1 232 ? -5.637 7.014 -5.567 1.00 97.44 232 ILE A CA 1
ATOM 1801 C C . ILE A 1 232 ? -5.640 5.763 -6.437 1.00 97.44 232 ILE A C 1
ATOM 1803 O O . ILE A 1 232 ? -6.707 5.229 -6.712 1.00 97.44 232 ILE A O 1
ATOM 1807 N N . PHE A 1 233 ? -4.472 5.292 -6.856 1.00 97.44 233 PHE A N 1
ATOM 1808 C CA . PHE A 1 233 ? -4.288 4.099 -7.680 1.00 97.44 233 PHE A CA 1
ATOM 1809 C C . PHE A 1 233 ? -3.616 2.990 -6.871 1.00 97.44 233 PHE A C 1
ATOM 1811 O O . PHE A 1 233 ? -2.696 3.254 -6.094 1.00 97.44 233 PHE A O 1
ATOM 1818 N N . GLY A 1 234 ? -4.056 1.745 -7.041 1.00 96.00 234 GLY A N 1
ATOM 1819 C CA . GLY A 1 234 ? -3.559 0.617 -6.246 1.00 96.00 234 GLY A CA 1
ATOM 1820 C C . GLY A 1 234 ? -4.517 -0.567 -6.217 1.00 96.00 234 GLY A C 1
ATOM 1821 O O . GLY A 1 234 ? -5.554 -0.538 -6.872 1.00 96.00 234 GLY A O 1
ATOM 1822 N N . GLY A 1 235 ? -4.226 -1.589 -5.408 1.00 94.56 235 GLY A N 1
ATOM 1823 C CA . GLY A 1 235 ? -5.194 -2.655 -5.106 1.00 94.56 235 GLY A CA 1
ATOM 1824 C C . GLY A 1 235 ? -6.354 -2.161 -4.226 1.00 94.56 235 GLY A C 1
ATOM 1825 O O . GLY A 1 235 ? -6.159 -1.262 -3.411 1.00 94.56 235 GLY A O 1
ATOM 1826 N N . GLU A 1 236 ? -7.548 -2.754 -4.346 1.00 95.06 236 GLU A N 1
ATOM 1827 C CA . GLU A 1 236 ? -8.786 -2.295 -3.674 1.00 95.06 236 GLU A CA 1
ATOM 1828 C C . GLU A 1 236 ? -8.598 -2.016 -2.172 1.00 95.06 236 GLU A C 1
ATOM 1830 O O . GLU A 1 236 ? -8.903 -0.922 -1.689 1.00 95.06 236 GLU A O 1
ATOM 1835 N N . ARG A 1 237 ? -8.006 -2.970 -1.444 1.00 95.69 237 ARG A N 1
ATOM 1836 C CA . ARG A 1 237 ? -7.709 -2.842 -0.010 1.00 95.69 237 ARG A CA 1
ATOM 1837 C C . ARG A 1 237 ? -6.787 -1.661 0.304 1.00 95.69 237 ARG A C 1
ATOM 1839 O O . ARG A 1 237 ? -7.059 -0.898 1.230 1.00 95.69 237 ARG A O 1
ATOM 1846 N N . ALA A 1 238 ? -5.711 -1.510 -0.467 1.00 96.75 238 ALA A N 1
ATOM 1847 C CA . ALA A 1 238 ? -4.729 -0.442 -0.308 1.00 96.75 238 ALA A CA 1
ATOM 1848 C C . ALA A 1 238 ? -5.349 0.934 -0.583 1.00 96.75 238 ALA A C 1
ATOM 1850 O O . ALA A 1 238 ? -5.216 1.851 0.228 1.00 96.75 238 ALA A O 1
ATOM 1851 N N . ARG A 1 239 ? -6.110 1.056 -1.680 1.00 97.38 239 ARG A N 1
ATOM 1852 C CA . ARG A 1 239 ? -6.815 2.295 -2.026 1.00 97.38 239 ARG A CA 1
ATOM 1853 C C . ARG A 1 239 ? -7.817 2.691 -0.960 1.00 97.38 239 ARG A C 1
ATOM 1855 O O . ARG A 1 239 ? -7.870 3.859 -0.597 1.00 97.38 239 ARG A O 1
ATOM 1862 N N . LYS A 1 240 ? -8.586 1.734 -0.433 1.00 97.38 240 LYS A N 1
ATOM 1863 C CA . LYS A 1 240 ? -9.580 2.038 0.597 1.00 97.38 240 LYS A CA 1
ATOM 1864 C C . LYS A 1 240 ? -8.937 2.485 1.906 1.00 97.38 240 LYS A C 1
ATOM 1866 O O . LYS A 1 240 ? -9.419 3.421 2.537 1.00 97.38 240 LYS A O 1
ATOM 1871 N N . GLY A 1 241 ? -7.846 1.840 2.312 1.00 97.19 241 GLY A N 1
ATOM 1872 C CA . GLY A 1 241 ? -7.084 2.272 3.479 1.00 97.19 241 GLY A CA 1
ATOM 1873 C C . GLY A 1 241 ? -6.544 3.690 3.324 1.00 97.19 241 GLY A C 1
ATOM 1874 O O . GLY A 1 241 ? -6.737 4.524 4.210 1.00 97.19 241 GLY A O 1
ATOM 1875 N N . ALA A 1 242 ? -5.963 3.978 2.161 1.00 97.94 242 ALA A N 1
ATOM 1876 C CA . ALA A 1 242 ? -5.459 5.295 1.812 1.00 97.94 242 ALA A CA 1
ATOM 1877 C C . ALA A 1 242 ? -6.566 6.363 1.751 1.00 97.94 242 ALA A C 1
ATOM 1879 O O . ALA A 1 242 ? -6.398 7.447 2.296 1.00 97.94 242 ALA A O 1
ATOM 1880 N N . GLU A 1 243 ? -7.719 6.057 1.154 1.00 98.19 243 GLU A N 1
ATOM 1881 C CA . GLU A 1 243 ? -8.896 6.934 1.121 1.00 98.19 243 GLU A CA 1
ATOM 1882 C C . GLU A 1 243 ? -9.340 7.324 2.533 1.00 98.19 243 GLU A C 1
ATOM 1884 O O . GLU A 1 243 ? -9.475 8.510 2.827 1.00 98.19 243 GLU A O 1
ATOM 1889 N N 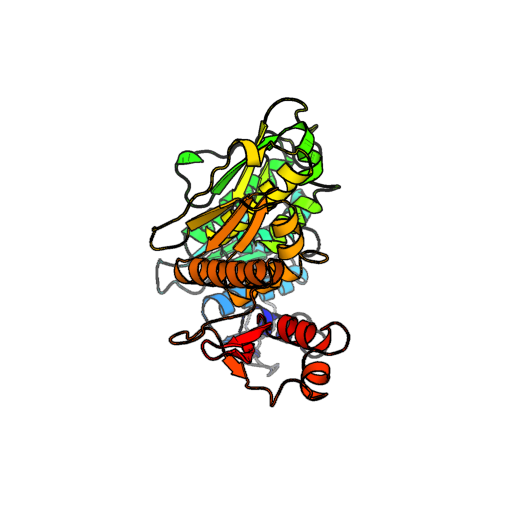. ILE A 1 244 ? -9.516 6.344 3.426 1.00 97.75 244 ILE A N 1
ATOM 1890 C CA . ILE A 1 244 ? -9.948 6.609 4.802 1.00 97.75 244 ILE A CA 1
ATOM 1891 C C . ILE A 1 244 ? -8.887 7.428 5.552 1.00 97.75 244 ILE A C 1
ATOM 1893 O O . ILE A 1 244 ? -9.228 8.327 6.316 1.00 97.75 244 ILE A O 1
ATOM 1897 N N . ASP A 1 245 ? -7.602 7.160 5.326 1.00 97.00 245 ASP A N 1
ATOM 1898 C CA . ASP A 1 245 ? -6.503 7.906 5.946 1.00 97.00 245 ASP A CA 1
ATOM 1899 C C . ASP A 1 245 ? -6.443 9.370 5.467 1.00 97.00 245 ASP A C 1
ATOM 1901 O O . ASP A 1 245 ? -6.285 10.292 6.272 1.00 97.00 245 ASP A O 1
ATOM 1905 N N . ILE A 1 246 ? -6.687 9.613 4.175 1.00 97.75 246 ILE A N 1
ATOM 1906 C CA . ILE A 1 246 ? -6.855 10.966 3.633 1.00 97.75 246 ILE A CA 1
ATOM 1907 C C . ILE A 1 246 ? -8.097 11.634 4.235 1.00 97.75 246 ILE A C 1
ATOM 1909 O O . ILE A 1 246 ? -8.018 12.791 4.646 1.00 97.75 246 ILE A O 1
ATOM 1913 N N . MET A 1 247 ? -9.219 10.922 4.380 1.00 97.56 247 MET A N 1
ATOM 1914 C CA . MET A 1 247 ? -10.406 11.443 5.072 1.00 97.56 247 MET A CA 1
ATOM 1915 C C . MET A 1 247 ? -10.108 11.826 6.527 1.00 97.56 247 MET A C 1
ATOM 1917 O O . MET A 1 247 ? -10.557 12.880 6.973 1.00 97.56 247 MET A O 1
ATOM 1921 N N . CYS A 1 248 ? -9.307 11.042 7.258 1.00 96.00 248 CYS A N 1
ATOM 1922 C CA . CYS A 1 248 ? -8.845 11.401 8.603 1.00 96.00 248 CYS A CA 1
ATOM 1923 C C . CYS A 1 248 ? -8.068 12.726 8.594 1.00 96.00 248 CYS A C 1
ATOM 1925 O O . CYS A 1 248 ? -8.317 13.594 9.431 1.00 96.00 248 CYS A O 1
ATOM 1927 N N . ALA A 1 249 ? -7.148 12.904 7.641 1.00 95.88 249 ALA A N 1
ATOM 1928 C CA . ALA A 1 249 ? -6.368 14.132 7.508 1.00 95.88 249 ALA A CA 1
ATOM 1929 C C . ALA A 1 249 ? -7.246 15.343 7.137 1.00 95.88 249 ALA A C 1
ATOM 1931 O O . ALA A 1 249 ? -7.060 16.434 7.689 1.00 95.88 249 ALA A O 1
ATOM 1932 N N . MET A 1 250 ? -8.231 15.151 6.253 1.00 95.94 250 MET A N 1
ATOM 1933 C CA . MET A 1 250 ? -9.203 16.184 5.887 1.00 95.94 250 MET A CA 1
ATOM 1934 C C . MET A 1 250 ? -10.056 16.601 7.083 1.00 95.94 250 MET A C 1
ATOM 1936 O O . MET A 1 250 ? -10.139 17.789 7.384 1.00 95.94 250 MET A O 1
ATOM 1940 N N . GLU A 1 251 ? -10.624 15.636 7.802 1.00 96.44 251 GLU A N 1
ATOM 1941 C CA . GLU A 1 251 ? -11.460 15.873 8.980 1.00 96.44 251 GLU A CA 1
ATOM 1942 C C . GLU A 1 251 ? -10.668 16.517 10.128 1.00 96.44 251 GLU A C 1
ATOM 1944 O O . GLU A 1 251 ? -11.172 17.395 10.826 1.00 96.44 251 GLU A O 1
ATOM 1949 N N . PHE A 1 252 ? -9.396 16.141 10.299 1.00 94.62 252 PHE A N 1
ATOM 1950 C CA . PHE A 1 252 ? -8.503 16.775 11.268 1.00 94.62 252 PHE A CA 1
ATOM 1951 C C . PHE A 1 252 ? -8.265 18.254 10.945 1.00 94.62 252 PHE A C 1
ATOM 1953 O O . PHE A 1 252 ? -8.314 19.105 11.836 1.00 94.62 252 PHE A O 1
ATOM 1960 N N . LYS A 1 253 ? -8.004 18.574 9.671 1.00 95.31 253 LYS A N 1
ATOM 1961 C CA . LYS A 1 253 ? -7.721 19.949 9.237 1.00 95.31 253 LYS A CA 1
ATOM 1962 C C . LYS A 1 253 ? -8.985 20.803 9.140 1.00 95.31 253 LYS A C 1
ATOM 1964 O O . LYS A 1 253 ? -8.927 22.010 9.369 1.00 95.31 253 LYS A O 1
ATOM 1969 N N . GLN A 1 254 ? -10.107 20.184 8.797 1.00 93.88 254 GLN A N 1
ATOM 1970 C CA . GLN A 1 254 ? -11.399 20.810 8.584 1.00 93.88 254 GLN A CA 1
ATOM 1971 C C . GLN A 1 254 ? -12.505 19.903 9.131 1.00 93.88 254 GLN A C 1
ATOM 1973 O O . GLN A 1 254 ? -13.114 19.114 8.406 1.00 93.88 254 GLN A O 1
ATOM 1978 N N . LYS A 1 255 ? -12.778 20.059 10.429 1.00 94.19 255 LYS A N 1
ATOM 1979 C CA . LYS A 1 255 ? -13.830 19.317 11.131 1.00 94.19 255 LYS A CA 1
ATOM 1980 C C . LYS A 1 255 ? -15.180 19.471 10.428 1.00 94.19 255 LYS A C 1
ATOM 1982 O O . LYS A 1 255 ? -15.534 20.564 9.985 1.00 94.19 255 LYS A O 1
ATOM 1987 N N . GLY A 1 256 ? -15.931 18.382 10.351 1.00 93.94 256 GLY A N 1
ATOM 1988 C CA . GLY A 1 256 ? -17.236 18.306 9.709 1.00 93.94 256 GLY A CA 1
ATOM 1989 C C . GLY A 1 256 ? -17.193 18.085 8.197 1.00 93.94 256 GLY A C 1
ATOM 1990 O O . GLY A 1 256 ? -18.249 17.841 7.622 1.00 93.94 256 GLY A O 1
ATOM 1991 N N . TRP A 1 257 ? -16.037 18.158 7.522 1.00 94.38 257 TRP A N 1
ATOM 1992 C CA . TRP A 1 257 ? -15.999 17.986 6.062 1.00 94.38 257 TRP A CA 1
ATOM 1993 C C . TRP A 1 257 ? -16.396 16.574 5.635 1.00 94.38 257 TRP A C 1
ATOM 1995 O O . TRP A 1 257 ? -17.250 16.409 4.763 1.00 94.38 257 TRP A O 1
ATOM 2005 N N . CYS A 1 258 ? -15.793 15.564 6.260 1.00 95.12 258 CYS A N 1
ATOM 2006 C CA . CYS A 1 258 ? -16.081 14.171 5.959 1.00 95.12 258 CYS A CA 1
ATOM 2007 C C . CYS A 1 258 ? -17.274 13.699 6.782 1.00 95.12 258 CYS A C 1
ATOM 2009 O O . CYS A 1 258 ? -18.238 13.168 6.234 1.00 95.12 258 CYS A O 1
ATOM 2011 N N . THR A 1 259 ? -17.228 13.929 8.095 1.00 94.62 259 THR A N 1
ATOM 2012 C CA . THR A 1 259 ? -18.193 13.352 9.042 1.00 94.62 259 THR A CA 1
ATOM 2013 C C . THR A 1 259 ? -19.634 13.795 8.796 1.00 94.62 259 THR A C 1
ATOM 2015 O O . THR A 1 259 ? -20.535 12.981 8.969 1.00 94.62 259 THR A O 1
ATOM 2018 N N . SER A 1 260 ? -19.875 15.020 8.307 1.00 93.56 260 SER A N 1
ATOM 2019 C CA . SER A 1 260 ? -21.236 15.499 7.985 1.00 93.56 260 SER A CA 1
ATOM 2020 C C . SER A 1 260 ? -21.933 14.706 6.876 1.00 93.56 260 SER A C 1
ATOM 2022 O O . SER A 1 260 ? -23.158 14.718 6.789 1.00 93.56 260 SER A O 1
ATOM 2024 N N . ARG A 1 261 ? -21.161 14.014 6.031 1.00 92.38 261 ARG A N 1
ATOM 2025 C CA . ARG A 1 261 ? -21.654 13.195 4.913 1.00 92.38 261 ARG A CA 1
ATOM 2026 C C . ARG A 1 261 ? -21.593 11.700 5.221 1.00 92.38 261 ARG A C 1
ATOM 2028 O O . ARG A 1 261 ? -21.901 10.880 4.359 1.00 92.38 261 ARG A O 1
ATOM 2035 N N . MET A 1 262 ? -21.157 11.330 6.424 1.00 94.75 262 MET A N 1
ATOM 2036 C CA . MET A 1 262 ? -21.013 9.943 6.845 1.00 94.75 262 MET A CA 1
ATOM 2037 C C . MET A 1 262 ? -22.161 9.550 7.764 1.00 94.75 262 MET A C 1
ATOM 2039 O O . MET A 1 262 ? -22.537 10.277 8.677 1.00 94.75 262 MET A O 1
ATOM 2043 N N . SER A 1 263 ? -22.666 8.341 7.562 1.00 94.50 263 SER A N 1
ATOM 2044 C CA . SER A 1 263 ? -23.597 7.683 8.471 1.00 94.50 263 SER A CA 1
ATOM 2045 C C . SER A 1 263 ? -23.026 6.339 8.930 1.00 94.50 263 SER A C 1
ATOM 2047 O O . SER A 1 263 ? -22.224 5.732 8.196 1.00 94.50 263 SER A O 1
ATOM 2049 N N . PRO A 1 264 ? -23.442 5.844 10.111 1.00 96.56 264 PRO A N 1
ATOM 2050 C CA . PRO A 1 264 ? -23.208 4.461 10.494 1.00 96.56 264 PRO A CA 1
ATOM 2051 C C . PRO A 1 264 ? -23.678 3.510 9.396 1.00 96.56 264 PRO A C 1
ATOM 2053 O O . PRO A 1 264 ? -24.710 3.734 8.759 1.00 96.56 264 PRO A O 1
ATOM 2056 N N . ARG A 1 265 ? -22.899 2.461 9.155 1.00 95.81 265 ARG A N 1
ATOM 2057 C CA . ARG A 1 265 ? -23.178 1.459 8.127 1.00 95.81 265 ARG A CA 1
ATOM 2058 C C . ARG A 1 265 ? -22.589 0.128 8.561 1.00 95.81 265 ARG A C 1
ATOM 2060 O O . ARG A 1 265 ? -21.405 0.059 8.869 1.00 95.81 265 ARG A O 1
ATOM 2067 N N . LEU A 1 266 ? -23.396 -0.921 8.517 1.00 93.69 266 LEU A N 1
ATOM 2068 C CA . LEU A 1 266 ? -22.921 -2.300 8.571 1.00 93.69 266 LEU A CA 1
ATOM 2069 C C . LEU A 1 266 ? -22.906 -2.869 7.144 1.00 93.69 266 LEU A C 1
ATOM 2071 O O . LEU A 1 266 ? -23.595 -2.349 6.264 1.00 93.69 266 LEU A O 1
ATOM 2075 N N . SER A 1 267 ? -22.087 -3.888 6.908 1.00 91.62 267 SER A N 1
ATOM 2076 C CA . SER A 1 267 ? -21.952 -4.551 5.615 1.00 91.62 267 SER A CA 1
ATOM 2077 C C . SER A 1 267 ? -22.179 -6.045 5.793 1.00 91.62 267 SER A C 1
ATOM 2079 O O . SER A 1 267 ? -21.507 -6.685 6.601 1.00 91.62 267 SER A O 1
ATOM 2081 N N . ASP A 1 268 ? -23.116 -6.574 5.019 1.00 89.56 268 ASP A N 1
ATOM 2082 C CA . ASP A 1 268 ? -23.397 -7.994 4.806 1.00 89.56 268 ASP A CA 1
ATOM 2083 C C . ASP A 1 268 ? -22.718 -8.540 3.539 1.00 89.56 268 ASP A C 1
ATOM 2085 O O . ASP A 1 268 ? -22.849 -9.720 3.232 1.00 89.56 268 ASP A O 1
ATOM 2089 N N . ARG A 1 269 ? -21.982 -7.694 2.805 1.00 90.81 269 ARG A N 1
ATOM 2090 C CA . ARG A 1 269 ? -21.298 -8.084 1.574 1.00 90.81 269 ARG A CA 1
ATOM 2091 C C . ARG A 1 269 ? -20.242 -9.149 1.867 1.00 90.81 269 ARG A C 1
ATOM 2093 O O . ARG A 1 269 ? -19.334 -8.922 2.677 1.00 90.81 269 ARG A O 1
ATOM 2100 N N . ASP A 1 270 ? -20.336 -10.251 1.127 1.00 86.19 270 ASP A N 1
ATOM 2101 C CA . ASP A 1 270 ? -19.262 -11.228 0.978 1.00 86.19 270 ASP A CA 1
ATOM 2102 C C . ASP A 1 270 ? -18.104 -10.579 0.211 1.00 86.19 270 ASP A C 1
ATOM 2104 O O . ASP A 1 270 ? -18.283 -10.058 -0.894 1.00 86.19 270 ASP A O 1
ATOM 2108 N N . GLY A 1 271 ? -16.918 -10.567 0.816 1.00 93.06 271 GLY A N 1
ATOM 2109 C CA . GLY A 1 271 ? -15.747 -9.877 0.281 1.00 93.06 271 GLY A CA 1
ATOM 2110 C C . GLY A 1 271 ? -15.346 -8.618 1.055 1.00 93.06 271 GLY A C 1
ATOM 2111 O O . GLY A 1 271 ? -15.930 -8.236 2.083 1.00 93.06 271 GLY A O 1
ATOM 2112 N N . PHE A 1 272 ? -14.341 -7.935 0.511 1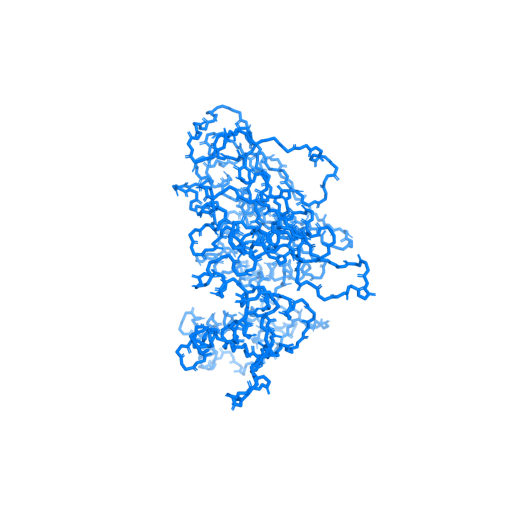.00 95.44 272 PHE A N 1
ATOM 2113 C CA . PHE A 1 272 ? -13.846 -6.668 1.025 1.00 95.44 272 PHE A CA 1
ATOM 2114 C C . PHE A 1 272 ? -14.929 -5.572 1.001 1.00 95.44 272 PHE A C 1
ATOM 2116 O O . PHE A 1 272 ? -15.542 -5.269 -0.027 1.00 95.44 272 PHE A O 1
ATOM 2123 N N . ASP A 1 273 ? -15.164 -4.949 2.155 1.00 96.25 273 ASP A N 1
ATOM 2124 C CA . ASP A 1 273 ? -16.066 -3.803 2.297 1.00 96.25 273 ASP A CA 1
ATOM 2125 C C . ASP A 1 273 ? -15.692 -2.974 3.533 1.00 96.25 273 ASP A C 1
ATOM 2127 O O . ASP A 1 273 ? -14.734 -3.284 4.246 1.00 96.25 273 ASP A O 1
ATOM 2131 N N . VAL A 1 274 ? -16.453 -1.909 3.783 1.00 96.75 274 VAL A N 1
ATOM 2132 C CA . VAL A 1 274 ? -16.252 -0.955 4.871 1.00 96.75 274 VAL A CA 1
ATOM 2133 C C . VAL A 1 274 ? -17.504 -0.849 5.727 1.00 96.75 274 VAL A C 1
ATOM 2135 O O . VAL A 1 274 ? -18.596 -0.545 5.245 1.00 96.75 274 VAL A O 1
ATOM 2138 N N . GLU A 1 275 ? -17.309 -0.989 7.027 1.00 97.25 275 GLU A N 1
ATOM 2139 C CA . GLU A 1 275 ? -18.295 -0.692 8.053 1.00 97.25 275 GLU A CA 1
ATOM 2140 C C . GLU A 1 275 ? -17.938 0.601 8.783 1.00 97.25 275 GLU A C 1
ATOM 2142 O O . GLU A 1 275 ? -16.774 1.003 8.864 1.00 97.25 275 GLU A O 1
ATOM 2147 N N . ARG A 1 276 ? -18.959 1.276 9.303 1.00 97.50 276 ARG A N 1
ATOM 2148 C CA . ARG A 1 276 ? -18.845 2.548 10.007 1.00 97.50 276 ARG A CA 1
ATOM 2149 C C . ARG A 1 276 ? -19.655 2.520 11.287 1.00 97.50 276 ARG A C 1
ATOM 2151 O O . ARG A 1 276 ? -20.860 2.273 11.254 1.00 97.50 276 ARG A O 1
ATOM 2158 N N . ILE A 1 277 ? -18.991 2.824 12.394 1.00 96.88 277 ILE A N 1
ATOM 2159 C CA . ILE A 1 277 ? -19.578 2.861 13.730 1.00 96.88 277 ILE A CA 1
ATOM 2160 C C . ILE A 1 277 ? -19.388 4.265 14.295 1.00 96.88 277 ILE A C 1
ATOM 2162 O O . ILE A 1 277 ? -18.269 4.776 14.350 1.00 96.88 277 ILE A O 1
ATOM 2166 N N . GLN A 1 278 ? -20.484 4.881 14.732 1.00 97.00 278 GLN A N 1
ATOM 2167 C CA . GLN A 1 278 ? -20.433 6.157 15.434 1.00 97.00 278 GLN A CA 1
ATOM 2168 C C . GLN A 1 278 ? -19.936 5.934 16.862 1.00 97.00 278 GLN A C 1
ATOM 2170 O O . GLN A 1 278 ? -20.530 5.158 17.607 1.00 97.00 278 GLN A O 1
ATOM 2175 N N . LEU A 1 279 ? -18.875 6.641 17.240 1.00 96.38 279 LEU A N 1
ATOM 2176 C CA . LEU A 1 279 ? -18.325 6.638 18.592 1.00 96.38 279 LEU A CA 1
ATOM 2177 C C . LEU A 1 279 ? -18.442 8.025 19.225 1.00 96.38 279 LEU A C 1
ATOM 2179 O O . LEU A 1 279 ? -18.651 9.032 18.545 1.00 96.38 279 LEU A O 1
ATOM 2183 N N . THR A 1 280 ? -18.285 8.085 20.541 1.00 96.25 280 THR A N 1
ATOM 2184 C CA . THR A 1 280 ? -18.049 9.342 21.264 1.00 96.25 280 THR A CA 1
ATOM 2185 C C . THR A 1 280 ? -16.578 9.763 21.168 1.00 96.25 280 THR A C 1
ATOM 2187 O O . THR A 1 280 ? -15.697 8.939 20.920 1.00 96.25 280 THR A O 1
ATOM 2190 N N . GLU A 1 281 ? -16.269 11.040 21.417 1.00 94.50 281 GLU A N 1
ATOM 2191 C CA . GLU A 1 281 ? -14.875 11.522 21.434 1.00 94.50 281 GLU A CA 1
ATOM 2192 C C . GLU A 1 281 ? -14.004 10.772 22.459 1.00 94.50 281 GLU A C 1
ATOM 2194 O O . GLU A 1 281 ? -12.832 10.489 22.203 1.00 94.50 281 GLU A O 1
ATOM 2199 N N . VAL A 1 282 ? -14.592 10.397 23.602 1.00 95.25 282 VAL A N 1
ATOM 2200 C CA . VAL A 1 282 ? -13.916 9.620 24.651 1.00 95.25 282 VAL A CA 1
ATOM 2201 C C . VAL A 1 282 ? -13.581 8.215 24.150 1.00 95.25 282 VAL A C 1
ATOM 2203 O O . VAL A 1 282 ? -12.453 7.754 24.324 1.00 95.25 282 VAL A O 1
ATOM 2206 N N . GLU A 1 283 ? -14.528 7.548 23.488 1.00 96.31 283 GLU A N 1
ATOM 2207 C CA . GLU A 1 283 ? -14.322 6.216 22.910 1.00 96.31 283 GLU A CA 1
ATOM 2208 C C . GLU A 1 283 ? -13.280 6.245 21.782 1.00 96.31 283 GLU A C 1
ATOM 2210 O O . GLU A 1 283 ? -12.430 5.354 21.727 1.00 96.31 283 GLU A O 1
ATOM 2215 N N . VAL A 1 284 ? -13.274 7.281 20.933 1.00 95.31 284 VAL A N 1
ATOM 2216 C CA . VAL A 1 284 ? -12.233 7.467 19.906 1.00 95.31 284 VAL A CA 1
ATOM 2217 C C . VAL A 1 284 ? -10.864 7.654 20.544 1.00 95.31 284 VAL A C 1
ATOM 2219 O O . VAL A 1 284 ? -9.929 6.944 20.185 1.00 95.31 284 VAL A O 1
ATOM 2222 N N . SER A 1 285 ? -10.733 8.562 21.513 1.00 94.12 285 SER A N 1
ATOM 2223 C CA . SER A 1 285 ? -9.462 8.816 22.201 1.00 94.12 285 SER A CA 1
ATOM 2224 C C . SER A 1 285 ? -8.908 7.545 22.860 1.00 94.12 285 SER A C 1
ATOM 2226 O O . SER A 1 285 ? -7.730 7.208 22.700 1.00 94.12 285 SER A O 1
ATOM 2228 N N . TYR A 1 286 ? -9.780 6.780 23.525 1.00 93.62 286 TYR A N 1
ATOM 2229 C CA . TYR A 1 286 ? -9.427 5.508 24.152 1.00 93.62 286 TYR A CA 1
ATOM 2230 C C . TYR A 1 286 ? -8.991 4.446 23.128 1.00 93.62 286 TYR A C 1
ATOM 2232 O O . TYR A 1 286 ? -7.992 3.752 23.335 1.00 93.62 286 TYR A O 1
ATOM 2240 N N . SER A 1 287 ? -9.700 4.358 22.000 1.00 93.50 287 SER A N 1
ATOM 2241 C CA . SER A 1 287 ? -9.437 3.378 20.937 1.00 93.50 287 SER A CA 1
ATOM 2242 C C . SER A 1 287 ? -8.217 3.721 20.086 1.00 93.50 287 SER A C 1
ATOM 2244 O O . SER A 1 287 ? -7.523 2.828 19.601 1.00 93.50 287 SER A O 1
ATOM 2246 N N . LEU A 1 288 ? -7.913 5.009 19.930 1.00 92.44 288 LEU A N 1
ATOM 2247 C CA . LEU A 1 288 ? -6.706 5.481 19.263 1.00 92.44 288 LEU A CA 1
ATOM 2248 C C . LEU A 1 288 ? -5.481 5.167 20.134 1.00 92.44 288 LEU A C 1
ATOM 2250 O O . LEU A 1 288 ? -4.507 4.577 19.659 1.00 92.44 288 LEU A O 1
ATOM 2254 N N . GLY A 1 289 ? -5.556 5.476 21.432 1.00 88.69 289 GLY A N 1
ATOM 2255 C CA . GLY A 1 289 ? -4.443 5.330 22.367 1.00 88.69 289 GLY A CA 1
ATOM 2256 C C . GLY A 1 289 ? -3.305 6.318 22.089 1.00 88.69 289 GLY A C 1
ATOM 2257 O O . GLY A 1 289 ? -3.327 7.091 21.131 1.00 88.69 289 GLY A O 1
ATOM 2258 N N . MET A 1 290 ? -2.260 6.311 22.923 1.00 83.75 290 MET A N 1
ATOM 2259 C CA . MET A 1 290 ? -1.118 7.211 22.712 1.00 83.75 290 MET A CA 1
ATOM 2260 C C . MET A 1 290 ? -0.477 6.950 21.343 1.00 83.75 290 MET A C 1
ATOM 2262 O O . MET A 1 290 ? -0.085 5.823 21.054 1.00 83.75 290 MET A O 1
ATOM 2266 N N . LYS A 1 291 ? -0.372 7.989 20.502 1.00 83.75 291 LYS A N 1
ATOM 2267 C CA . LYS A 1 291 ? 0.192 7.920 19.137 1.00 83.75 291 LYS A CA 1
ATOM 2268 C C . LYS A 1 291 ? -0.454 6.857 18.224 1.00 83.75 291 LYS A C 1
ATOM 2270 O O . LYS A 1 291 ? 0.187 6.379 17.288 1.00 83.75 291 LYS A O 1
ATOM 2275 N N . GLY A 1 292 ? -1.709 6.481 18.477 1.00 87.56 292 GLY A N 1
ATOM 2276 C CA . GLY A 1 292 ? -2.411 5.494 17.653 1.00 87.56 292 GLY A CA 1
ATOM 2277 C C . GLY A 1 292 ? -2.034 4.036 17.943 1.00 87.56 292 GLY A C 1
ATOM 2278 O O . GLY A 1 292 ? -2.380 3.162 17.152 1.00 87.56 292 GLY A O 1
ATOM 2279 N N . GLU A 1 293 ? -1.298 3.749 19.022 1.00 86.88 293 GLU A N 1
ATOM 2280 C CA . GLU A 1 293 ? -0.781 2.400 19.295 1.00 86.88 293 GLU A CA 1
ATOM 2281 C C . GLU A 1 293 ? -1.882 1.360 19.536 1.00 86.88 293 GLU A C 1
ATOM 2283 O O . GLU A 1 293 ? -1.747 0.217 19.104 1.00 86.88 293 GLU A O 1
ATOM 2288 N N . THR A 1 294 ? -2.989 1.736 20.180 1.00 90.25 294 THR A N 1
ATOM 2289 C CA . THR A 1 294 ? -4.108 0.808 20.408 1.00 90.25 294 THR A CA 1
ATOM 2290 C C . THR A 1 294 ? -4.779 0.444 19.086 1.00 90.25 294 THR A C 1
ATOM 2292 O O . THR A 1 294 ? -4.954 -0.738 18.791 1.00 90.25 294 THR A O 1
ATOM 2295 N N . ARG A 1 295 ? -5.045 1.444 18.237 1.00 94.19 295 ARG A N 1
ATOM 2296 C CA . ARG A 1 295 ? -5.576 1.250 16.881 1.00 94.19 295 ARG A CA 1
ATOM 2297 C C . ARG A 1 295 ? -4.707 0.302 16.055 1.00 94.19 295 ARG A C 1
ATOM 2299 O O . ARG A 1 295 ? -5.235 -0.605 15.423 1.00 94.19 295 ARG A O 1
ATOM 2306 N N . LYS A 1 296 ? -3.381 0.491 16.064 1.00 92.06 296 LYS A N 1
ATOM 2307 C CA . LYS A 1 296 ? -2.449 -0.365 15.308 1.00 92.06 296 LYS A CA 1
ATOM 2308 C C . LYS A 1 296 ? -2.508 -1.825 15.760 1.00 92.06 296 LYS A C 1
ATOM 2310 O O . LYS A 1 296 ? -2.457 -2.709 14.916 1.00 92.06 296 LYS A O 1
ATOM 2315 N N . LYS A 1 297 ? -2.657 -2.079 17.064 1.00 90.25 297 LYS A N 1
ATOM 2316 C CA . LYS A 1 297 ? -2.802 -3.443 17.604 1.00 90.25 297 LYS A CA 1
ATOM 2317 C C . LYS A 1 297 ? -4.113 -4.090 17.183 1.00 90.25 297 LYS A C 1
ATOM 2319 O O . LYS A 1 297 ? -4.103 -5.241 16.770 1.00 90.25 297 LYS A O 1
ATOM 2324 N N . LEU A 1 298 ? -5.217 -3.341 17.237 1.00 93.31 298 LEU A N 1
ATOM 2325 C CA . LEU A 1 298 ? -6.511 -3.819 16.743 1.00 93.31 298 LEU A CA 1
ATOM 2326 C C . LEU A 1 298 ? -6.434 -4.170 15.253 1.00 93.31 298 LEU A C 1
ATOM 2328 O O . LEU A 1 298 ? -6.905 -5.233 14.857 1.00 93.31 298 LEU A O 1
ATOM 2332 N N . ALA A 1 299 ? -5.808 -3.311 14.443 1.00 94.69 299 ALA A N 1
ATOM 2333 C CA . ALA A 1 299 ? -5.603 -3.564 13.018 1.00 94.69 299 ALA A CA 1
ATOM 2334 C C . ALA A 1 299 ? -4.773 -4.837 12.779 1.00 94.69 299 ALA A C 1
ATOM 2336 O O . ALA A 1 299 ? -5.201 -5.720 12.044 1.00 94.69 299 ALA A O 1
ATOM 2337 N N . ALA A 1 300 ? -3.622 -4.959 13.451 1.00 92.94 300 ALA A N 1
ATOM 2338 C CA . ALA A 1 300 ? -2.724 -6.103 13.305 1.00 92.94 300 ALA A CA 1
ATOM 2339 C C . ALA A 1 300 ? -3.389 -7.429 13.712 1.00 92.94 300 ALA A C 1
ATOM 2341 O O . ALA A 1 300 ? -3.382 -8.373 12.929 1.00 92.94 300 ALA A O 1
ATOM 2342 N N . ALA A 1 301 ? -4.028 -7.475 14.885 1.00 92.75 301 ALA A N 1
ATOM 2343 C CA . ALA A 1 301 ? -4.644 -8.697 15.399 1.00 92.75 301 ALA A CA 1
ATOM 2344 C C . ALA A 1 301 ? -5.878 -9.131 14.588 1.00 92.75 301 ALA A C 1
ATOM 2346 O O . ALA A 1 301 ? -6.118 -10.320 14.395 1.00 92.75 301 ALA A O 1
ATOM 2347 N N . SER A 1 302 ? -6.678 -8.175 14.099 1.00 94.94 302 SER A N 1
ATOM 2348 C CA . SER A 1 302 ? -7.894 -8.492 13.333 1.00 94.94 302 SER A CA 1
ATOM 2349 C C . SER A 1 302 ? -7.646 -8.742 11.843 1.00 94.94 302 SER A C 1
ATOM 2351 O O . SER A 1 302 ? -8.493 -9.347 11.186 1.00 94.94 302 SER A O 1
ATOM 2353 N N . GLY A 1 303 ? -6.528 -8.254 11.293 1.00 94.94 303 GLY A N 1
ATOM 2354 C CA . GLY A 1 303 ? -6.276 -8.179 9.848 1.00 94.94 303 GLY A CA 1
ATOM 2355 C C . GLY A 1 303 ? -7.070 -7.074 9.130 1.00 94.94 303 GLY A C 1
ATOM 2356 O O . GLY A 1 303 ? -6.849 -6.807 7.943 1.00 94.94 303 GLY A O 1
ATOM 2357 N N . ALA A 1 304 ? -7.980 -6.396 9.834 1.00 97.12 304 ALA A N 1
ATOM 2358 C CA . ALA A 1 304 ? -8.778 -5.310 9.288 1.00 97.12 304 ALA A CA 1
ATOM 2359 C C . ALA A 1 304 ? -8.003 -3.985 9.272 1.00 97.12 304 ALA A C 1
ATOM 2361 O O . ALA A 1 304 ? -7.082 -3.735 10.050 1.00 97.12 304 ALA A O 1
ATOM 2362 N N . ILE A 1 305 ? -8.442 -3.081 8.409 1.00 97.69 305 ILE A N 1
ATOM 2363 C CA . ILE A 1 305 ? -8.098 -1.668 8.466 1.00 97.69 305 ILE A CA 1
ATOM 2364 C C . ILE A 1 305 ? -9.056 -1.006 9.453 1.00 97.69 305 ILE A C 1
ATOM 2366 O O . ILE A 1 305 ? -10.262 -1.022 9.232 1.00 97.69 305 ILE A O 1
ATOM 2370 N N . ILE A 1 306 ? -8.529 -0.384 10.506 1.00 97.50 306 ILE A N 1
ATOM 2371 C CA . ILE A 1 306 ? -9.305 0.462 11.419 1.00 97.50 306 ILE A CA 1
ATOM 2372 C C . ILE A 1 306 ? -8.712 1.870 11.474 1.00 97.50 306 ILE A C 1
ATOM 2374 O O . ILE A 1 306 ? -7.514 2.058 11.721 1.00 97.50 306 ILE A O 1
ATOM 2378 N N . GLN A 1 307 ? -9.565 2.861 11.232 1.00 97.06 307 GLN A N 1
ATOM 2379 C CA . GLN A 1 307 ? -9.234 4.286 11.234 1.00 97.06 307 GLN A CA 1
ATOM 2380 C C . GLN A 1 307 ? -10.398 5.112 11.794 1.00 97.06 307 GLN A C 1
ATOM 2382 O O . GLN A 1 307 ? -11.544 4.665 11.800 1.00 97.06 307 GLN A O 1
ATOM 2387 N N . PHE A 1 308 ? -10.105 6.324 12.268 1.00 96.75 308 PHE A N 1
ATOM 2388 C CA . PHE A 1 308 ? -11.088 7.206 12.903 1.00 96.75 308 PHE A CA 1
ATOM 2389 C C . PHE A 1 308 ? -11.179 8.532 12.148 1.00 96.75 308 PHE A C 1
ATOM 2391 O O . PHE A 1 308 ? -10.309 9.393 12.284 1.00 96.75 308 PHE A O 1
ATOM 2398 N N . VAL A 1 309 ? -12.248 8.701 11.371 1.00 97.12 309 VAL A N 1
ATOM 2399 C CA . VAL A 1 309 ? -12.562 9.959 10.688 1.00 97.12 309 VAL A CA 1
ATOM 2400 C C . VAL A 1 309 ? -13.418 10.785 11.643 1.00 97.12 309 VAL A C 1
ATOM 2402 O O . VAL A 1 309 ? -14.629 10.590 11.740 1.00 97.12 309 VAL A O 1
ATOM 2405 N N . GLY A 1 310 ? -12.774 11.651 12.427 1.00 95.44 310 GLY A N 1
ATOM 2406 C CA . GLY A 1 310 ? -13.441 12.372 13.511 1.00 95.44 310 GLY A CA 1
ATOM 2407 C C . GLY A 1 310 ? -13.994 11.391 14.546 1.00 95.44 310 GLY A C 1
ATOM 2408 O O . GLY A 1 310 ? -13.238 10.636 15.154 1.00 95.44 310 GLY A O 1
ATOM 2409 N N . THR A 1 311 ? -15.313 11.380 14.732 1.00 96.25 311 THR A N 1
ATOM 2410 C CA . THR A 1 311 ? -16.010 10.453 15.640 1.00 96.25 311 THR A CA 1
ATOM 2411 C C . THR A 1 311 ? -16.502 9.168 14.963 1.00 96.25 311 THR A C 1
ATOM 2413 O O . THR A 1 311 ? -17.079 8.303 15.622 1.00 96.25 311 THR A O 1
ATOM 2416 N N . MET A 1 312 ? -16.259 9.011 13.659 1.00 97.69 312 MET A N 1
ATOM 2417 C CA . MET A 1 312 ? -16.666 7.837 12.892 1.00 97.69 312 MET A CA 1
ATOM 2418 C C . MET A 1 312 ? -15.527 6.814 12.821 1.00 97.69 312 MET A C 1
ATOM 2420 O O . MET A 1 312 ? -14.493 7.052 12.191 1.00 97.69 312 MET A O 1
ATOM 2424 N N . CYS A 1 313 ? -15.716 5.651 13.442 1.00 97.88 313 CYS A N 1
ATOM 2425 C CA . CYS A 1 313 ? -14.806 4.519 13.313 1.00 97.88 313 CYS A CA 1
ATOM 2426 C C . CYS A 1 313 ? -15.097 3.777 12.007 1.00 97.88 313 CYS A C 1
ATOM 2428 O O . CYS A 1 313 ? -16.201 3.270 11.819 1.00 97.88 313 CYS A O 1
ATOM 2430 N N . CYS A 1 314 ? -14.118 3.724 11.109 1.00 98.19 314 CYS A N 1
ATOM 2431 C CA . CYS A 1 314 ? -14.197 3.008 9.842 1.00 98.19 314 CYS A CA 1
ATOM 2432 C C . CYS A 1 314 ? -13.406 1.704 9.949 1.00 98.19 314 CYS A C 1
ATOM 2434 O O . CYS A 1 314 ? -12.211 1.740 10.252 1.00 98.19 314 CYS A O 1
ATOM 2436 N N . ILE A 1 315 ? -14.066 0.578 9.681 1.00 98.12 315 ILE A N 1
ATOM 2437 C CA . ILE A 1 315 ? -13.487 -0.768 9.718 1.00 98.12 315 ILE A CA 1
ATOM 2438 C C . ILE A 1 315 ? -13.618 -1.376 8.322 1.00 98.12 315 ILE A C 1
ATOM 2440 O O . ILE A 1 315 ? -14.731 -1.650 7.880 1.00 98.12 315 ILE A O 1
ATOM 2444 N N . ALA A 1 316 ? -12.504 -1.584 7.625 1.00 97.81 316 ALA A N 1
ATOM 2445 C CA . ALA A 1 316 ? -12.481 -2.174 6.289 1.00 97.81 316 ALA A CA 1
ATOM 2446 C C . ALA A 1 316 ? -11.728 -3.508 6.270 1.00 97.81 316 ALA A C 1
ATOM 2448 O O . ALA A 1 316 ? -10.728 -3.674 6.963 1.00 97.81 316 ALA A O 1
ATOM 2449 N N . GLY A 1 317 ? -12.195 -4.462 5.478 1.00 97.31 317 GLY A N 1
ATOM 2450 C CA . GLY A 1 317 ? -11.630 -5.812 5.421 1.00 97.31 317 GLY A CA 1
ATOM 2451 C C . GLY A 1 317 ? -12.641 -6.812 4.886 1.00 97.31 317 GLY A C 1
ATOM 2452 O O . GLY A 1 317 ? -13.747 -6.426 4.519 1.00 97.31 317 GLY A O 1
ATOM 2453 N N . GLU A 1 318 ? -12.272 -8.083 4.882 1.00 96.62 318 GLU A N 1
ATOM 2454 C CA . GLU A 1 318 ? -13.154 -9.230 4.669 1.00 96.62 318 GLU A CA 1
ATOM 2455 C C . GLU A 1 318 ? -14.113 -9.421 5.859 1.00 96.62 318 GLU A C 1
ATOM 2457 O O . GLU A 1 318 ? -13.801 -8.977 6.972 1.00 96.62 318 GLU A O 1
ATOM 2462 N N . PRO A 1 319 ? -15.255 -10.117 5.700 1.00 95.69 319 PRO A N 1
ATOM 2463 C CA . PRO A 1 319 ? -16.263 -10.247 6.757 1.00 95.69 319 PRO A CA 1
ATOM 2464 C C . PRO A 1 319 ? -15.701 -10.767 8.089 1.00 95.69 319 PRO A C 1
ATOM 2466 O O . PRO A 1 319 ? -16.015 -10.234 9.154 1.00 95.69 319 PRO A O 1
ATOM 2469 N N . VAL A 1 320 ? -14.794 -11.750 8.038 1.00 94.38 320 VAL A N 1
ATOM 2470 C CA . VAL A 1 320 ? -14.141 -12.330 9.227 1.00 94.38 320 VAL A CA 1
ATOM 2471 C C . VAL A 1 320 ? -13.182 -11.339 9.898 1.00 94.38 320 VAL A C 1
ATOM 2473 O O . VAL A 1 320 ? -13.040 -11.330 11.119 1.00 94.38 320 VAL A O 1
ATOM 2476 N N . GLU A 1 321 ? -12.508 -10.488 9.127 1.00 96.19 321 GLU A N 1
ATOM 2477 C CA . GLU A 1 321 ? -11.612 -9.450 9.654 1.00 96.19 321 GLU A CA 1
ATOM 2478 C C . GLU A 1 321 ? -12.417 -8.319 10.302 1.00 96.19 321 GLU A C 1
ATOM 2480 O O . GLU A 1 321 ? -12.119 -7.915 11.428 1.00 96.19 321 GLU A O 1
ATOM 2485 N N . ARG A 1 322 ? -13.489 -7.855 9.639 1.00 96.12 322 ARG A N 1
ATOM 2486 C CA . ARG A 1 322 ? -14.403 -6.839 10.187 1.00 96.12 322 ARG A CA 1
ATOM 2487 C C . ARG A 1 322 ? -15.094 -7.341 11.452 1.00 96.12 322 ARG A C 1
ATOM 2489 O O . ARG A 1 322 ? -15.181 -6.597 12.426 1.00 96.12 322 ARG A O 1
ATOM 2496 N N . GLY A 1 323 ? -15.544 -8.599 11.461 1.00 94.75 323 GLY A N 1
ATOM 2497 C CA . GLY A 1 323 ? -16.131 -9.259 12.630 1.00 94.75 323 GLY A CA 1
ATOM 2498 C C . GLY A 1 323 ? -15.181 -9.260 13.826 1.00 94.75 323 GLY A C 1
ATOM 2499 O O . GLY A 1 323 ? -15.508 -8.692 14.865 1.00 94.75 323 GLY A O 1
ATOM 2500 N N . ARG A 1 324 ? -13.958 -9.778 13.642 1.00 94.88 324 ARG A N 1
ATOM 2501 C CA . ARG A 1 324 ? -12.911 -9.760 14.678 1.00 94.88 324 ARG A CA 1
ATOM 2502 C C . ARG A 1 324 ? -12.608 -8.349 15.173 1.00 94.88 324 ARG A C 1
ATOM 2504 O O . ARG A 1 324 ? -12.587 -8.110 16.374 1.00 94.88 324 ARG A O 1
ATOM 2511 N N . CYS A 1 325 ? -12.423 -7.394 14.262 1.00 96.19 325 CYS A N 1
ATOM 2512 C CA . CYS A 1 325 ? -12.115 -6.013 14.626 1.00 96.19 325 CYS A CA 1
ATOM 2513 C C . CYS A 1 325 ? -13.228 -5.373 15.472 1.00 96.19 325 CYS A C 1
ATOM 2515 O O . CYS A 1 325 ? -12.935 -4.705 16.465 1.00 96.19 325 CYS A O 1
ATOM 2517 N N . LYS A 1 326 ? -14.499 -5.616 15.122 1.00 95.25 326 LYS A N 1
ATOM 2518 C CA . LYS A 1 326 ? -15.661 -5.158 15.897 1.00 95.25 326 LYS A CA 1
ATOM 2519 C C . LYS A 1 326 ? -15.722 -5.787 17.279 1.00 95.25 326 LYS A C 1
ATOM 2521 O O . LYS A 1 326 ? -15.958 -5.060 18.240 1.00 95.25 326 LYS A O 1
ATOM 2526 N N . ASP A 1 327 ? -15.482 -7.091 17.389 1.00 94.31 327 ASP A N 1
ATOM 2527 C CA . ASP A 1 327 ? -15.452 -7.781 18.680 1.00 94.31 327 ASP A CA 1
ATOM 2528 C C . ASP A 1 327 ? -14.359 -7.190 19.577 1.00 94.31 327 ASP A C 1
ATOM 2530 O O . ASP A 1 327 ? -14.619 -6.814 20.720 1.00 94.31 327 ASP A O 1
ATOM 2534 N N . TYR A 1 328 ? -13.149 -7.015 19.035 1.00 94.44 328 TYR A N 1
ATOM 2535 C CA . TYR A 1 328 ? -12.004 -6.495 19.784 1.00 94.44 328 TYR A CA 1
ATOM 2536 C C . TYR A 1 328 ? -12.226 -5.042 20.215 1.00 94.44 328 TYR A C 1
ATOM 2538 O O . TYR A 1 328 ? -11.954 -4.680 21.363 1.00 94.44 328 TYR A O 1
ATOM 2546 N N . LEU A 1 329 ? -12.766 -4.208 19.319 1.00 95.06 329 LEU A N 1
ATOM 2547 C CA . LEU A 1 329 ? -13.169 -2.842 19.640 1.00 95.06 329 LEU A CA 1
ATOM 2548 C C . LEU A 1 329 ? -14.271 -2.837 20.707 1.00 95.06 329 LEU A C 1
ATOM 2550 O O . LEU A 1 329 ? -14.189 -2.074 21.665 1.00 95.06 329 LEU A O 1
ATOM 2554 N N . GLY A 1 330 ? -15.267 -3.714 20.587 1.00 94.06 330 GLY A N 1
ATOM 2555 C CA . GLY A 1 330 ? -16.347 -3.873 21.555 1.00 94.06 330 GLY A CA 1
ATOM 2556 C C . GLY A 1 330 ? -15.829 -4.228 22.947 1.00 94.06 330 GLY A C 1
ATOM 2557 O O . GLY A 1 330 ? -16.209 -3.582 23.921 1.00 94.06 330 GLY A O 1
ATOM 2558 N N . TRP A 1 331 ? -14.901 -5.180 23.053 1.00 92.44 331 TRP A N 1
ATOM 2559 C CA . TRP A 1 331 ? -14.263 -5.546 24.321 1.00 92.44 331 TRP A CA 1
ATOM 2560 C C . TRP A 1 331 ? -13.412 -4.411 24.893 1.00 92.44 331 TRP A C 1
ATOM 2562 O O . TRP A 1 331 ? -13.453 -4.146 26.097 1.00 92.44 331 TRP A O 1
ATOM 2572 N N . LEU A 1 332 ? -12.683 -3.689 24.039 1.00 92.12 332 LEU A N 1
ATOM 2573 C CA . LEU A 1 332 ? -11.923 -2.512 24.445 1.00 92.12 332 LEU A CA 1
ATOM 2574 C C . LEU A 1 332 ? -12.847 -1.426 25.023 1.00 92.12 332 LEU A C 1
ATOM 2576 O O . LEU A 1 332 ? -12.592 -0.909 26.110 1.00 92.12 332 LEU A O 1
ATOM 2580 N N . LEU A 1 333 ? -13.946 -1.105 24.341 1.00 92.88 333 LEU A N 1
ATOM 2581 C CA . LEU A 1 333 ? -14.919 -0.112 24.804 1.00 92.88 333 LEU A CA 1
ATOM 2582 C C . LEU A 1 333 ? -15.723 -0.597 26.019 1.00 92.88 333 LEU A C 1
ATOM 2584 O O . LEU A 1 333 ? -16.071 0.205 26.886 1.00 92.88 333 LEU A O 1
ATOM 2588 N N . GLY A 1 334 ? -15.972 -1.902 26.132 1.00 90.06 334 GLY A N 1
ATOM 2589 C CA . GLY A 1 334 ? -16.525 -2.522 27.334 1.00 90.06 334 GLY A CA 1
ATOM 2590 C C . GLY A 1 334 ? -15.649 -2.236 28.550 1.00 90.06 334 GLY A C 1
ATOM 2591 O O . GLY A 1 334 ? -16.157 -1.822 29.593 1.00 90.06 334 GLY A O 1
ATOM 2592 N N . ARG A 1 335 ? -14.321 -2.318 28.390 1.00 87.25 335 ARG A N 1
ATOM 2593 C CA . ARG A 1 335 ? -13.362 -2.031 29.466 1.00 87.25 335 ARG A CA 1
ATOM 2594 C C . ARG A 1 335 ? -13.416 -0.583 29.932 1.00 87.25 335 ARG A C 1
ATOM 2596 O O . ARG A 1 335 ? -13.341 -0.332 31.133 1.00 87.25 335 ARG A O 1
ATOM 2603 N N . LEU A 1 336 ? -13.592 0.359 29.007 1.00 87.62 336 LEU A N 1
ATOM 2604 C CA . LEU A 1 336 ? -13.831 1.765 29.342 1.00 87.62 336 LEU A CA 1
ATOM 2605 C C . LEU A 1 336 ? -15.102 1.935 30.198 1.00 87.62 336 LEU A C 1
ATOM 2607 O O . LEU A 1 336 ? -15.136 2.780 31.086 1.00 87.62 336 LEU A O 1
ATOM 2611 N N . LYS A 1 337 ? -16.115 1.091 29.970 1.00 88.12 337 LYS A N 1
ATOM 2612 C CA . LYS A 1 337 ? -17.394 1.053 30.703 1.00 88.12 337 LYS A CA 1
ATOM 2613 C C . LYS A 1 337 ? -17.351 0.170 31.964 1.00 88.12 337 LYS A C 1
ATOM 2615 O O . LYS A 1 337 ? -18.383 -0.049 32.589 1.00 88.12 337 LYS A O 1
ATOM 2620 N N . GLY A 1 338 ? -16.180 -0.350 32.345 1.00 82.81 338 GLY A N 1
ATOM 2621 C CA . GLY A 1 338 ? -15.999 -1.224 33.512 1.00 82.81 338 GLY A CA 1
ATOM 2622 C C . GLY A 1 338 ? -16.335 -2.704 33.280 1.00 82.81 338 GLY A C 1
ATOM 2623 O O . GLY A 1 338 ? -16.233 -3.503 34.208 1.00 82.81 338 GLY A O 1
ATOM 2624 N N . GLN A 1 339 ? -16.693 -3.098 32.056 1.00 77.75 339 GLN A N 1
ATOM 2625 C CA . GLN A 1 339 ? -16.909 -4.492 31.669 1.00 77.75 339 GLN A CA 1
ATOM 2626 C C . GLN A 1 339 ? -15.600 -5.105 31.165 1.00 77.75 339 GLN A C 1
ATOM 2628 O O . GLN A 1 339 ? -14.997 -4.612 30.221 1.00 77.75 339 GLN A O 1
ATOM 2633 N N . CYS A 1 340 ? -15.148 -6.198 31.776 1.00 74.19 340 CYS A N 1
ATOM 2634 C CA . CYS A 1 340 ? -13.899 -6.860 31.383 1.00 74.19 340 CYS A CA 1
ATOM 2635 C C . CYS A 1 340 ? -14.085 -8.375 31.260 1.00 74.19 340 CYS A C 1
ATOM 2637 O O . CYS A 1 340 ? -13.256 -9.146 31.737 1.00 74.19 340 CYS A O 1
ATOM 2639 N N . THR A 1 341 ? -15.206 -8.800 30.675 1.00 86.81 341 THR A N 1
ATOM 2640 C CA . THR A 1 341 ? -15.489 -10.211 30.400 1.00 86.81 341 THR A CA 1
ATOM 2641 C C . THR A 1 341 ? -15.383 -10.450 28.904 1.00 86.81 341 THR A C 1
ATOM 2643 O O . THR A 1 341 ? -16.055 -9.780 28.124 1.00 86.81 341 THR A O 1
ATOM 2646 N N . ILE A 1 342 ? -14.539 -11.401 28.514 1.00 89.31 342 ILE A N 1
ATOM 2647 C CA . ILE A 1 342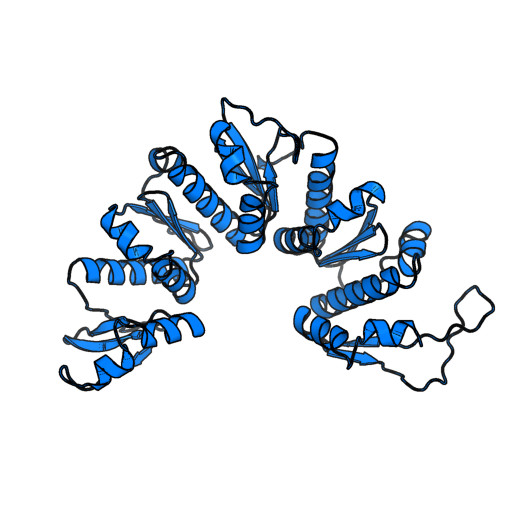 ? -14.395 -11.855 27.128 1.00 89.31 342 ILE A CA 1
ATOM 2648 C C . ILE A 1 342 ? -14.839 -13.311 27.101 1.00 89.31 342 ILE A C 1
ATOM 2650 O O . ILE A 1 342 ? -14.296 -14.124 27.850 1.00 89.31 342 ILE A O 1
ATOM 2654 N N . ASP A 1 343 ? -15.817 -13.648 26.264 1.00 86.88 343 ASP A N 1
ATOM 2655 C CA . ASP A 1 343 ? -16.199 -15.038 26.013 1.00 86.88 343 ASP A CA 1
ATOM 2656 C C . ASP A 1 343 ? -15.474 -15.545 24.764 1.00 86.88 343 ASP A C 1
ATOM 2658 O O . ASP A 1 343 ? -15.740 -15.107 23.648 1.00 86.88 343 ASP A O 1
ATOM 2662 N N . ALA A 1 344 ? -14.517 -16.443 24.978 1.00 88.50 344 ALA A N 1
ATOM 2663 C CA . ALA A 1 344 ? -13.675 -17.012 23.930 1.00 88.50 344 ALA A CA 1
ATOM 2664 C C . ALA A 1 344 ? -14.173 -18.382 23.441 1.00 88.50 344 ALA A C 1
ATOM 2666 O O . ALA A 1 344 ? -13.538 -19.006 22.592 1.00 88.50 344 ALA A O 1
ATOM 2667 N N . ARG A 1 345 ? -15.285 -18.900 23.980 1.00 88.25 345 ARG A N 1
ATOM 2668 C CA . ARG A 1 345 ? -15.770 -20.236 23.611 1.00 88.25 345 ARG A CA 1
ATOM 2669 C C . ARG A 1 345 ? -16.100 -20.289 22.118 1.00 88.25 345 ARG A C 1
ATOM 2671 O O . ARG A 1 345 ? -16.835 -19.451 21.610 1.00 88.25 345 ARG A O 1
ATOM 2678 N N . GLY A 1 346 ? -15.556 -21.292 21.428 1.00 84.75 346 GLY A N 1
ATOM 2679 C CA . GLY A 1 346 ? -15.762 -21.492 19.989 1.00 84.75 346 GLY A CA 1
ATOM 2680 C C . GLY A 1 346 ? -14.957 -20.552 19.086 1.00 84.75 346 GLY A C 1
ATOM 2681 O O . GLY A 1 346 ? -15.130 -20.593 17.872 1.00 84.75 346 GLY A O 1
ATOM 2682 N N . ARG A 1 347 ? -14.074 -19.724 19.654 1.00 90.19 347 ARG A N 1
ATOM 2683 C CA . ARG A 1 347 ? -13.186 -18.842 18.899 1.00 90.19 347 ARG A CA 1
ATOM 2684 C C . ARG A 1 347 ? -11.866 -19.535 18.570 1.00 90.19 347 ARG A C 1
ATOM 2686 O O . ARG A 1 347 ? -11.319 -20.262 19.392 1.00 90.19 347 ARG A O 1
ATOM 2693 N N . THR A 1 348 ? -11.343 -19.282 17.374 1.00 90.38 348 THR A N 1
ATOM 2694 C CA . THR A 1 348 ? -10.044 -19.806 16.905 1.00 90.38 348 THR A CA 1
ATOM 2695 C C . THR A 1 348 ? -8.966 -18.726 16.828 1.00 90.38 348 THR A C 1
ATOM 2697 O O . THR A 1 348 ? -7.833 -19.005 16.454 1.00 90.38 348 THR A O 1
ATOM 2700 N N . ASP A 1 349 ? -9.326 -17.484 17.137 1.00 90.19 349 ASP A N 1
ATOM 2701 C CA . ASP A 1 349 ? -8.511 -16.276 17.013 1.00 90.19 349 ASP A CA 1
ATOM 2702 C C . ASP A 1 349 ? -8.026 -15.746 18.372 1.00 90.19 349 ASP A C 1
ATOM 2704 O O . ASP A 1 349 ? -7.658 -14.582 18.476 1.00 90.19 349 ASP A O 1
ATOM 2708 N N . VAL A 1 350 ? -8.058 -16.578 19.417 1.00 91.38 350 VAL A N 1
ATOM 2709 C CA . VAL A 1 350 ? -7.626 -16.213 20.770 1.00 91.38 350 VAL A CA 1
ATOM 2710 C C . VAL A 1 350 ? -6.919 -17.381 21.441 1.00 91.38 350 VAL A C 1
ATOM 2712 O O . VAL A 1 350 ? -7.401 -18.513 21.420 1.00 91.38 350 VAL A O 1
ATOM 2715 N N . THR A 1 351 ? -5.780 -17.097 22.071 1.00 90.31 351 THR A N 1
ATOM 2716 C CA . THR A 1 351 ? -5.115 -18.047 22.972 1.00 90.31 351 THR A CA 1
ATOM 2717 C C . THR A 1 351 ? -5.322 -17.618 24.419 1.00 90.31 351 THR A C 1
ATOM 2719 O O . THR A 1 351 ? -5.012 -16.489 24.798 1.00 90.31 351 THR A O 1
ATOM 2722 N N . GLU A 1 352 ? -5.841 -18.525 25.248 1.00 88.88 352 GLU A N 1
ATOM 2723 C CA . GLU A 1 352 ? -6.133 -18.257 26.657 1.00 88.88 352 GLU A CA 1
ATOM 2724 C C . GLU A 1 352 ? -5.039 -18.830 27.563 1.00 88.88 352 GLU A C 1
ATOM 2726 O O . GLU A 1 352 ? -4.841 -20.043 27.643 1.00 88.88 352 GLU A O 1
ATOM 2731 N N . ILE A 1 353 ? -4.359 -17.961 28.311 1.00 87.50 353 ILE A N 1
ATOM 2732 C CA . ILE A 1 353 ? -3.403 -18.360 29.345 1.00 87.50 353 ILE A CA 1
ATOM 2733 C C . ILE A 1 353 ? -4.022 -18.066 30.708 1.00 87.50 353 ILE A C 1
ATOM 2735 O O . ILE A 1 353 ? -4.172 -16.910 31.115 1.00 87.50 353 ILE A O 1
ATOM 2739 N N . ARG A 1 354 ? -4.376 -19.129 31.437 1.00 81.81 354 ARG A N 1
ATOM 2740 C CA . ARG A 1 354 ? -4.822 -19.011 32.829 1.00 81.81 354 ARG A CA 1
ATOM 2741 C C . ARG A 1 354 ? -3.659 -18.544 33.688 1.00 81.81 354 ARG A C 1
ATOM 2743 O O . ARG A 1 354 ? -2.603 -19.173 33.700 1.00 81.81 354 ARG A O 1
ATOM 2750 N N . VAL A 1 355 ? -3.874 -17.475 34.444 1.00 71.88 355 VAL A N 1
ATOM 2751 C CA . VAL A 1 355 ? -2.895 -17.008 35.424 1.00 71.88 355 VAL A CA 1
ATOM 2752 C C . VAL A 1 355 ? -3.445 -17.312 36.810 1.00 71.88 355 VAL A C 1
ATOM 2754 O O . VAL A 1 355 ? -4.590 -16.995 37.117 1.00 71.88 355 VAL A O 1
ATOM 2757 N N . ALA A 1 356 ? -2.662 -18.004 37.636 1.00 64.31 356 ALA A N 1
ATOM 2758 C CA . ALA A 1 356 ? -3.122 -18.453 38.943 1.00 64.31 356 ALA A CA 1
ATOM 2759 C C . ALA A 1 356 ? -3.408 -17.257 39.880 1.00 64.31 356 ALA A C 1
ATOM 2761 O O . ALA A 1 356 ? -2.473 -16.582 40.307 1.00 64.31 356 ALA A O 1
ATOM 2762 N N . ALA A 1 357 ? -4.702 -17.066 40.181 1.00 60.50 357 ALA A N 1
ATOM 2763 C CA . ALA A 1 357 ? -5.355 -16.318 41.270 1.00 60.50 357 ALA A CA 1
ATOM 2764 C C . ALA A 1 357 ? -4.928 -14.844 41.563 1.00 60.50 357 ALA A C 1
ATOM 2766 O O . ALA A 1 357 ? -3.770 -14.456 41.403 1.00 60.50 357 ALA A O 1
ATOM 2767 N N . PRO A 1 358 ? -5.850 -14.004 42.093 1.00 51.06 358 PRO A N 1
ATOM 2768 C CA . PRO A 1 358 ? -5.884 -12.540 41.892 1.00 51.06 358 PRO A CA 1
ATOM 2769 C C . PRO A 1 358 ? -4.833 -11.711 42.654 1.00 51.06 358 PRO A C 1
ATOM 2771 O O . PRO A 1 358 ? -4.834 -10.488 42.577 1.00 51.06 358 PRO A O 1
ATOM 2774 N N . ASN A 1 359 ? -3.939 -12.358 43.408 1.00 52.94 359 ASN A N 1
ATOM 2775 C CA . ASN A 1 359 ? -2.926 -11.709 44.254 1.00 52.94 359 ASN A CA 1
ATOM 2776 C C . ASN A 1 359 ? -1.484 -12.026 43.833 1.00 52.94 359 ASN A C 1
ATOM 2778 O O . ASN A 1 359 ? -0.530 -11.703 44.546 1.00 52.94 359 ASN A O 1
ATOM 2782 N N . SER A 1 360 ? -1.285 -12.689 42.696 1.00 55.59 360 SER A N 1
ATOM 2783 C CA . SER A 1 360 ? 0.054 -13.098 42.305 1.00 55.59 360 SER A CA 1
ATOM 2784 C C . SER A 1 360 ? 0.834 -11.919 41.716 1.00 55.59 360 SER A C 1
ATOM 2786 O O . SER A 1 360 ? 0.449 -11.296 40.724 1.00 55.59 360 SER A O 1
ATOM 2788 N N . LYS A 1 361 ? 2.029 -11.674 42.272 1.00 63.69 361 LYS A N 1
ATOM 2789 C CA . LYS A 1 361 ? 3.104 -10.912 41.611 1.00 63.69 361 LYS A CA 1
ATOM 2790 C C . LYS A 1 361 ? 3.262 -11.316 40.135 1.00 63.69 361 LYS A C 1
ATOM 2792 O O . LYS A 1 361 ? 3.683 -10.491 39.338 1.00 63.69 361 LYS A O 1
ATOM 2797 N N . ALA A 1 362 ? 2.880 -12.545 39.770 1.00 66.44 362 ALA A N 1
ATOM 2798 C CA . ALA A 1 362 ? 2.869 -13.057 38.406 1.00 66.44 362 ALA A CA 1
ATOM 2799 C C . ALA A 1 362 ? 2.064 -12.184 37.427 1.00 66.44 362 ALA A C 1
ATOM 2801 O O . ALA A 1 362 ? 2.588 -11.880 36.362 1.00 66.44 362 ALA A O 1
ATOM 2802 N N . MET A 1 363 ? 0.868 -11.686 37.774 1.00 69.88 363 MET A N 1
ATOM 2803 C CA . MET A 1 363 ? 0.123 -10.781 36.878 1.00 69.88 363 MET A CA 1
ATOM 2804 C C . MET A 1 363 ? 0.848 -9.451 36.664 1.00 69.88 363 MET A C 1
ATOM 2806 O O . MET A 1 363 ? 0.929 -8.952 35.540 1.00 69.88 363 MET A O 1
ATOM 2810 N N . GLY A 1 364 ? 1.431 -8.896 37.728 1.00 69.75 364 GLY A N 1
ATOM 2811 C CA . GLY A 1 364 ? 2.275 -7.702 37.646 1.00 69.75 364 GLY A CA 1
ATOM 2812 C C . GLY A 1 364 ? 3.564 -7.930 36.846 1.00 69.75 364 GLY A C 1
ATOM 2813 O O . GLY A 1 364 ? 4.028 -7.020 36.167 1.00 69.75 364 GLY A O 1
ATOM 2814 N N . VAL A 1 365 ? 4.119 -9.144 36.881 1.00 73.62 365 VAL A N 1
ATOM 2815 C CA . VAL A 1 365 ? 5.298 -9.548 36.097 1.00 73.62 365 VAL A CA 1
ATOM 2816 C C . VAL A 1 365 ? 4.945 -9.703 34.616 1.00 73.62 365 VAL A C 1
ATOM 2818 O O . VAL A 1 365 ? 5.644 -9.150 33.771 1.00 73.62 365 VAL A O 1
ATOM 2821 N N . VAL A 1 366 ? 3.842 -10.391 34.301 1.00 74.31 366 VAL A N 1
ATOM 2822 C CA . VAL A 1 366 ? 3.375 -10.630 32.924 1.00 74.31 366 VAL A CA 1
ATOM 2823 C C . VAL A 1 366 ? 2.956 -9.325 32.251 1.00 74.31 366 VAL A C 1
ATOM 2825 O O . VAL A 1 366 ? 3.352 -9.045 31.122 1.00 74.31 366 VAL A O 1
ATOM 2828 N N . THR A 1 367 ? 2.184 -8.489 32.948 1.00 74.31 367 THR A N 1
ATOM 2829 C CA . THR A 1 367 ? 1.806 -7.171 32.420 1.00 74.31 367 THR A CA 1
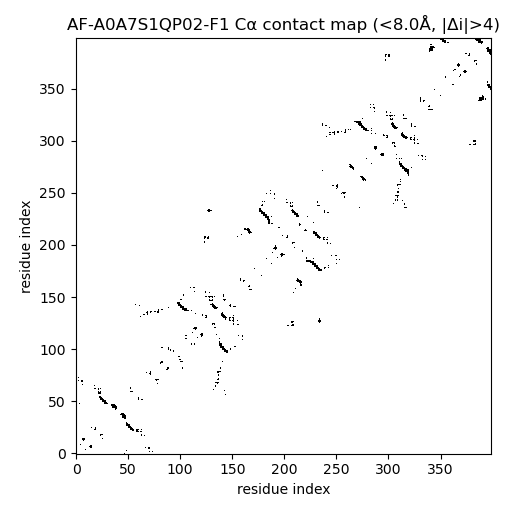ATOM 2830 C C . THR A 1 367 ? 3.007 -6.222 32.386 1.00 74.31 367 THR A C 1
ATOM 2832 O O . THR A 1 367 ? 3.173 -5.460 31.432 1.00 74.31 367 THR A O 1
ATOM 2835 N N . GLY A 1 368 ? 3.890 -6.302 33.382 1.00 74.44 368 GLY A N 1
ATOM 2836 C CA . GLY A 1 368 ? 4.998 -5.378 33.580 1.00 74.44 368 GLY A CA 1
ATOM 2837 C C . GLY A 1 368 ? 4.545 -4.040 34.170 1.00 74.44 368 GLY A C 1
ATOM 2838 O O . GLY A 1 368 ? 3.356 -3.714 34.237 1.00 74.44 368 GLY A O 1
ATOM 2839 N N . LYS A 1 369 ? 5.506 -3.201 34.578 1.00 72.19 369 LYS A N 1
ATOM 2840 C CA . LYS A 1 369 ? 5.213 -1.862 35.119 1.00 72.19 369 LYS A CA 1
ATOM 2841 C C . LYS A 1 369 ? 4.416 -1.057 34.085 1.00 72.19 369 LYS A C 1
ATOM 2843 O O . LYS A 1 369 ? 4.876 -0.874 32.962 1.00 72.19 369 LYS A O 1
ATOM 2848 N N . LYS A 1 370 ? 3.217 -0.591 34.459 1.00 68.56 370 LYS A N 1
ATOM 2849 C CA . LYS A 1 370 ? 2.266 0.108 33.566 1.00 68.56 370 LYS A CA 1
ATOM 2850 C C . LYS A 1 370 ? 1.870 -0.679 32.297 1.00 68.56 370 LYS A C 1
ATOM 2852 O O . LYS A 1 370 ? 1.401 -0.076 31.337 1.00 68.56 370 LYS A O 1
ATOM 2857 N N . GLY A 1 371 ? 2.040 -2.003 32.271 1.00 71.56 371 GLY A N 1
ATOM 2858 C CA . GLY A 1 371 ? 1.688 -2.826 31.111 1.00 71.56 371 GLY A CA 1
ATOM 2859 C C . GLY A 1 371 ? 2.756 -2.895 30.009 1.00 71.56 371 GLY A C 1
ATOM 2860 O O . GLY A 1 371 ? 2.475 -3.438 28.943 1.00 71.56 371 GLY A O 1
ATOM 2861 N N . HIS A 1 372 ? 3.956 -2.334 30.213 1.00 77.81 372 HIS A N 1
ATOM 2862 C CA . HIS A 1 372 ? 4.960 -2.210 29.147 1.00 77.81 372 HIS A CA 1
ATOM 2863 C C . HIS A 1 372 ? 5.445 -3.549 28.578 1.00 77.81 372 HIS A C 1
ATOM 2865 O O . HIS A 1 372 ? 5.627 -3.642 27.367 1.00 77.81 372 HIS A O 1
ATOM 2871 N N . THR A 1 373 ? 5.621 -4.577 29.414 1.00 82.94 373 THR A N 1
ATOM 2872 C CA . THR A 1 373 ? 6.082 -5.901 28.961 1.00 82.94 373 THR A CA 1
ATOM 2873 C C . THR A 1 373 ? 5.088 -6.493 27.972 1.00 82.94 373 THR A C 1
ATOM 2875 O O . THR A 1 373 ? 5.442 -6.818 26.841 1.00 82.94 373 THR A O 1
ATOM 2878 N N . LEU A 1 374 ? 3.814 -6.538 28.362 1.00 81.06 374 LEU A N 1
ATOM 2879 C CA . LEU A 1 374 ? 2.761 -7.105 27.530 1.00 81.06 374 LEU A CA 1
ATOM 2880 C C . LEU A 1 374 ? 2.529 -6.283 26.255 1.00 81.06 374 LEU A C 1
ATOM 2882 O O . LEU A 1 374 ? 2.281 -6.834 25.186 1.00 81.06 374 LEU A O 1
ATOM 2886 N N . GLN A 1 375 ? 2.661 -4.957 26.346 1.00 79.00 375 GLN A N 1
ATOM 2887 C CA . GLN A 1 375 ? 2.596 -4.084 25.175 1.00 79.00 375 GLN A CA 1
ATOM 2888 C C . GLN A 1 375 ? 3.751 -4.314 24.193 1.00 79.00 375 GLN A C 1
ATOM 2890 O O . GLN A 1 375 ? 3.525 -4.162 22.993 1.00 79.00 375 GLN A O 1
ATOM 2895 N N . GLY A 1 376 ? 4.947 -4.649 24.688 1.00 82.12 376 GLY A N 1
ATOM 2896 C CA . GLY A 1 376 ? 6.111 -4.994 23.872 1.00 82.12 376 GLY A CA 1
ATOM 2897 C C . GLY A 1 376 ? 5.895 -6.292 23.101 1.00 82.12 376 GLY A C 1
ATOM 2898 O O . GLY A 1 376 ? 5.992 -6.284 21.877 1.00 82.12 376 GLY A O 1
ATOM 2899 N N . VAL A 1 377 ? 5.479 -7.354 23.801 1.00 85.44 377 VAL A N 1
ATOM 2900 C CA . VAL A 1 377 ? 5.169 -8.662 23.193 1.00 85.44 377 VAL A CA 1
ATOM 2901 C C . VAL A 1 377 ? 4.084 -8.533 22.126 1.00 85.44 377 VAL A C 1
ATOM 2903 O O . VAL A 1 377 ? 4.266 -9.003 21.006 1.00 85.44 377 VAL A O 1
ATOM 2906 N N . ALA A 1 378 ? 2.987 -7.834 22.437 1.00 84.56 378 ALA A N 1
ATOM 2907 C CA . ALA A 1 378 ? 1.902 -7.582 21.488 1.00 84.56 378 ALA A CA 1
ATOM 2908 C C . ALA A 1 378 ? 2.402 -6.903 20.201 1.00 84.56 378 ALA A C 1
ATOM 2910 O O . ALA A 1 378 ? 2.001 -7.258 19.097 1.00 84.56 378 ALA A O 1
ATOM 2911 N N . ARG A 1 379 ? 3.320 -5.937 20.332 1.00 81.44 379 ARG A N 1
ATOM 2912 C CA . ARG A 1 379 ? 3.887 -5.212 19.189 1.00 81.44 379 ARG A CA 1
ATOM 2913 C C . ARG A 1 379 ? 4.796 -6.094 18.334 1.00 81.44 379 ARG A C 1
ATOM 2915 O O . ARG A 1 379 ? 4.732 -6.000 17.117 1.00 81.44 379 ARG A O 1
ATOM 2922 N N . GLU A 1 380 ? 5.644 -6.905 18.956 1.00 85.81 380 GLU A N 1
ATOM 2923 C CA . GLU A 1 380 ? 6.598 -7.770 18.247 1.00 85.81 380 GLU A CA 1
ATOM 2924 C C . GLU A 1 380 ? 5.913 -8.941 17.541 1.00 85.81 380 GLU A C 1
ATOM 2926 O O . GLU A 1 380 ? 6.362 -9.369 16.483 1.00 85.81 380 GLU A O 1
ATOM 2931 N N . THR A 1 381 ? 4.811 -9.432 18.106 1.00 87.69 381 THR A N 1
ATOM 2932 C CA . THR A 1 381 ? 4.083 -10.599 17.586 1.00 87.69 381 THR A CA 1
ATOM 2933 C C . THR A 1 381 ? 2.861 -10.238 16.744 1.00 87.69 381 THR A C 1
ATOM 2935 O O . THR A 1 381 ? 2.249 -11.125 16.161 1.00 87.69 381 THR A O 1
ATOM 2938 N N . GLY A 1 382 ? 2.483 -8.957 16.675 1.00 84.00 382 GLY A N 1
ATOM 2939 C CA . GLY A 1 382 ? 1.274 -8.520 15.970 1.00 84.00 382 GLY A CA 1
ATOM 2940 C C . GLY A 1 382 ? -0.033 -8.979 16.630 1.00 84.00 382 GLY A C 1
ATOM 2941 O O . GLY A 1 382 ? -1.059 -9.043 15.961 1.00 84.00 382 GLY A O 1
ATOM 2942 N N . THR A 1 383 ? -0.005 -9.301 17.925 1.00 88.19 383 THR A N 1
ATOM 2943 C CA . THR A 1 383 ? -1.157 -9.800 18.696 1.00 88.19 383 THR A CA 1
ATOM 2944 C C . THR A 1 383 ? -1.800 -8.699 19.542 1.00 88.19 383 THR A C 1
ATOM 2946 O O . THR A 1 383 ? -1.232 -7.616 19.736 1.00 88.19 383 THR A O 1
ATOM 2949 N N . TRP A 1 384 ? -3.000 -8.957 20.072 1.00 88.25 384 TRP A N 1
ATOM 2950 C CA . TRP A 1 384 ? -3.670 -8.048 20.999 1.00 88.25 384 TRP A CA 1
ATOM 2951 C C . TRP A 1 384 ? -3.873 -8.707 22.360 1.00 88.25 384 TRP A C 1
ATOM 2953 O O . TRP A 1 384 ? -4.879 -9.344 22.645 1.00 88.25 384 TRP A O 1
ATOM 2963 N N . CYS A 1 385 ? -2.905 -8.478 23.242 1.00 87.25 385 CYS A N 1
ATOM 2964 C CA . CYS A 1 385 ? -2.915 -9.072 24.567 1.00 87.25 385 CYS A CA 1
ATOM 2965 C C . CYS A 1 385 ? -3.767 -8.274 25.570 1.00 87.25 385 CYS A C 1
ATOM 2967 O O . CYS A 1 385 ? -3.503 -7.089 25.821 1.00 87.25 385 CYS A O 1
ATOM 2969 N N . VAL A 1 386 ? -4.721 -8.934 26.229 1.00 85.75 386 VAL A N 1
ATOM 2970 C CA . VAL A 1 386 ? -5.609 -8.330 27.232 1.00 85.75 386 VAL A CA 1
ATOM 2971 C C . VAL A 1 386 ? -5.880 -9.268 28.406 1.00 85.75 386 VAL A C 1
ATOM 2973 O O . VAL A 1 386 ? -6.065 -10.468 28.250 1.00 85.75 386 VAL A O 1
ATOM 2976 N N . VAL A 1 387 ? -5.925 -8.707 29.613 1.00 85.31 387 VAL A N 1
ATOM 2977 C CA . VAL A 1 387 ? -6.358 -9.434 30.811 1.00 85.31 387 VAL A CA 1
ATOM 2978 C C . VAL A 1 387 ? -7.862 -9.260 30.959 1.00 85.31 387 VAL A C 1
ATOM 2980 O O . VAL A 1 387 ? -8.328 -8.125 31.065 1.00 85.31 387 VAL A O 1
ATOM 2983 N N . ALA A 1 388 ? -8.602 -10.365 30.981 1.00 87.12 388 ALA A N 1
ATOM 2984 C CA . ALA A 1 388 ? -10.058 -10.366 31.075 1.00 87.12 388 ALA A CA 1
ATOM 2985 C C . ALA A 1 388 ? -10.571 -11.554 31.897 1.00 87.12 388 ALA A C 1
ATOM 2987 O O . ALA A 1 388 ? -9.890 -12.570 32.056 1.00 87.12 388 ALA A O 1
ATOM 2988 N N . LYS A 1 389 ? -11.796 -11.432 32.406 1.00 87.12 389 LYS A N 1
ATOM 2989 C CA . LYS A 1 389 ? -12.535 -12.523 33.043 1.00 87.12 389 LYS A CA 1
ATOM 2990 C C . LYS A 1 389 ? -13.194 -13.411 31.993 1.00 87.12 389 LYS A C 1
ATOM 2992 O O . LYS A 1 389 ? -13.581 -12.928 30.925 1.00 87.12 389 LYS A O 1
ATOM 2997 N N . ASP A 1 390 ? -13.269 -14.712 32.255 1.00 86.19 390 ASP A N 1
ATOM 2998 C CA . ASP A 1 390 ? -13.995 -15.662 31.401 1.00 86.19 390 ASP A CA 1
ATOM 2999 C C . ASP A 1 390 ? -15.494 -15.656 31.701 1.00 86.19 390 ASP A C 1
ATOM 3001 O O . ASP A 1 390 ? -15.972 -14.923 32.570 1.00 86.19 390 ASP A O 1
ATOM 3005 N N . HIS A 1 391 ? -16.246 -16.478 30.968 1.00 83.88 391 HIS A N 1
ATOM 3006 C CA . HIS A 1 391 ? -17.681 -16.669 31.183 1.00 83.88 391 HIS A CA 1
ATOM 3007 C C . HIS A 1 391 ? -18.021 -17.177 32.601 1.00 83.88 391 HIS A C 1
ATOM 3009 O O . HIS A 1 391 ? -19.164 -17.044 33.027 1.00 83.88 391 HIS A O 1
ATOM 3015 N N . ALA A 1 392 ? -17.048 -17.735 33.331 1.00 84.62 392 ALA A N 1
ATOM 3016 C CA . ALA A 1 392 ? -17.166 -18.189 34.715 1.00 84.62 392 ALA A CA 1
ATOM 3017 C C . ALA A 1 392 ? -16.567 -17.192 35.736 1.00 84.62 392 ALA A C 1
ATOM 3019 O O . ALA A 1 392 ? -16.601 -17.447 36.938 1.00 84.62 392 ALA A O 1
ATOM 3020 N N . GLY A 1 393 ? -16.045 -16.045 35.286 1.00 82.69 393 GLY A N 1
ATOM 3021 C CA . GLY A 1 393 ? -15.480 -14.991 36.129 1.00 82.69 393 GLY A CA 1
ATOM 3022 C C . GLY A 1 393 ? -13.988 -15.124 36.461 1.00 82.69 393 GLY A C 1
ATOM 3023 O O . GLY A 1 393 ? -13.474 -14.277 37.197 1.00 82.69 393 GLY A O 1
ATOM 3024 N N . HIS A 1 394 ? -13.274 -16.121 35.931 1.00 83.62 394 HIS A N 1
ATOM 3025 C CA . HIS A 1 394 ? -11.847 -16.323 36.203 1.00 83.62 394 HIS A CA 1
ATOM 3026 C C . HIS A 1 394 ? -10.969 -15.405 35.354 1.00 83.62 394 HIS A C 1
ATOM 3028 O O . HIS A 1 394 ? -11.158 -15.287 34.143 1.00 83.62 394 HIS A O 1
ATOM 3034 N N . GLU A 1 395 ? -9.974 -14.779 35.983 1.00 84.38 395 GLU A N 1
ATOM 3035 C CA . GLU A 1 395 ? -8.997 -13.944 35.285 1.00 84.38 395 GLU A CA 1
ATOM 3036 C C . GLU A 1 395 ? -8.043 -14.780 34.432 1.00 84.38 395 GLU A C 1
ATOM 3038 O O . GLU A 1 395 ? -7.510 -15.808 34.858 1.00 84.38 395 GLU A O 1
ATOM 3043 N N . ARG A 1 396 ? -7.792 -14.300 33.216 1.00 86.00 396 ARG A N 1
ATOM 3044 C CA . ARG A 1 396 ? -6.827 -14.889 32.293 1.00 86.00 396 ARG A CA 1
ATOM 3045 C C . ARG A 1 396 ? -6.259 -13.842 31.355 1.00 86.00 396 ARG A C 1
ATOM 3047 O O . ARG A 1 396 ? -6.844 -12.775 31.156 1.00 86.00 396 ARG A O 1
ATOM 3054 N N . LEU A 1 397 ? -5.122 -14.176 30.766 1.00 87.19 397 LEU A N 1
ATOM 3055 C CA . LEU A 1 397 ? -4.565 -13.433 29.653 1.00 87.19 397 LEU A CA 1
ATOM 3056 C C . LEU A 1 397 ? -5.131 -14.006 28.349 1.00 87.19 397 LEU A C 1
ATOM 3058 O O . LEU A 1 397 ? -4.994 -15.199 28.092 1.00 87.19 397 LEU A O 1
ATOM 3062 N N . CYS A 1 398 ? -5.763 -13.154 27.552 1.00 87.81 398 CYS A N 1
ATOM 3063 C CA . CYS A 1 398 ? -6.150 -13.427 26.172 1.00 87.81 398 CYS A CA 1
ATOM 3064 C C . CYS A 1 398 ? -5.082 -12.812 25.263 1.00 87.81 398 CYS A C 1
ATOM 3066 O O . CYS A 1 398 ? -4.685 -11.667 25.503 1.00 87.81 398 CYS A O 1
ATOM 3068 N N . ILE A 1 399 ? -4.605 -13.566 24.276 1.00 87.44 399 ILE A N 1
ATOM 3069 C CA . ILE A 1 399 ? -3.611 -13.137 23.280 1.00 87.44 399 ILE A CA 1
ATOM 3070 C C . ILE A 1 399 ? -4.216 -13.239 21.891 1.00 87.44 399 ILE A C 1
ATOM 3072 O O . ILE A 1 399 ? -4.829 -14.307 21.633 1.00 87.44 399 ILE A O 1
#

Sequence (399 aa):
DLSVGFVTGANGAHLRRVEEEWGVIMMFAEYSGRDVTPAAGSGQPRRTETLAIFGPRRGRRGAQLTMMNVIEGKVTRYFSAKIRQFGETYHPDNVDDSWGTSTLEVREEIMPYALGKNGGTRRKLMAASGCIVQYLGNFAVMSGTKVEQTHASEYLTWLLQTLDGPVHVTDLDTRGDVTVVDVPGRIVGFIKGSRRESLSRHEEDWGVLMLFVGEHGQHGFPQQEGVVQLLIFGGERARKGAEIDIMCAMEFKQKGWCTSRMSPRLSDRDGFDVERIQLTEVEVSYSLGMKGETRKKLAAASGAIIQFVGTMCCIAGEPVERGRCKDYLGWLLGRLKGQCTIDARGRTDVTEIRVAAPNSKAMGVVTGKKGHTLQGVARETGTWCVVAKDHAGHERLCI

Secondary structure (DSSP, 8-state):
-HHHHHHH-GGGHHHHHHHHHHT-EEEES---S---PBPTTSSSB-----EEEES-HHHHHHHHHHHHHHHHTTSTTTTHHHHHHH--------SSTTEEEEEEE--GGGHHHHH-GGGHHHHHHHHHH--EEEEETTEEEEEEEHHHHHHHHHHHHHHHHHHHS----S-GGG-SSEEEEEEEHHHHHHHH-GGGHHHHHHHHHHT-EEEETTS-TTTPPP-SSSEEEEEEES-HHHHHHHHHHHHHHHHHHSTTTTGGG---B----SSSEEEEEE--HHHHHHHH-GGGHHHHHHHHHH-SEEEEETTEEEEEE-HHHHHHHHHHHHHHHHHHTT--B---TT-SS--EEE---TT-HHHHHHH-GGGHHHHHHHHHHT---EEEE-TTS-EEEE-